Protein AF-0000000068862930 (afdb_homodimer)

Structure (mmCIF, N/CA/C/O backbone):
data_AF-0000000068862930-model_v1
#
loop_
_entity.id
_entity.type
_entity.pdbx_description
1 polymer 'catechol O-methyltransferase'
#
loop_
_atom_site.group_PDB
_atom_site.id
_atom_site.type_symbol
_atom_site.label_atom_id
_atom_site.label_alt_id
_atom_site.label_comp_id
_atom_site.label_asym_id
_atom_site.label_entity_id
_atom_site.label_seq_id
_atom_site.pdbx_PDB_ins_code
_atom_site.Cartn_x
_atom_site.Cartn_y
_atom_site.Cartn_z
_atom_site.occupancy
_atom_site.B_iso_or_equiv
_atom_site.auth_seq_id
_atom_site.auth_comp_id
_atom_site.auth_asym_id
_atom_site.auth_atom_id
_atom_site.pdbx_PDB_model_num
ATOM 1 N N . MET A 1 1 ? 4.777 -64.812 -15.602 1 21.22 1 MET A N 1
ATOM 2 C CA . MET A 1 1 ? 4.379 -65.5 -14.367 1 21.22 1 MET A CA 1
ATOM 3 C C . MET A 1 1 ? 5.328 -65.125 -13.227 1 21.22 1 MET A C 1
ATOM 5 O O . MET A 1 1 ? 6.16 -65.938 -12.828 1 21.22 1 MET A O 1
ATOM 9 N N . ILE A 1 2 ? 5.797 -63.812 -13.141 1 23.66 2 ILE A N 1
ATOM 10 C CA . ILE A 1 2 ? 7.023 -63.5 -12.422 1 23.66 2 ILE A CA 1
ATOM 11 C C . ILE A 1 2 ? 6.828 -63.75 -10.93 1 23.66 2 ILE A C 1
ATOM 13 O O . ILE A 1 2 ? 5.824 -63.312 -10.352 1 23.66 2 ILE A O 1
ATOM 17 N N . SER A 1 3 ? 7.555 -64.75 -10.312 1 20.5 3 SER A N 1
ATOM 18 C CA . SER A 1 3 ? 7.633 -65.438 -9.031 1 20.5 3 SER A CA 1
ATOM 19 C C . SER A 1 3 ? 7.961 -64.438 -7.902 1 20.5 3 SER A C 1
ATOM 21 O O . SER A 1 3 ? 8.938 -63.719 -7.977 1 20.5 3 SER A O 1
ATOM 23 N N . LEU A 1 4 ? 6.941 -63.969 -7.094 1 22.61 4 LEU A N 1
ATOM 24 C CA . LEU A 1 4 ? 6.672 -63.062 -5.98 1 22.61 4 LEU A CA 1
ATOM 25 C C . LEU A 1 4 ? 7.371 -63.531 -4.711 1 22.61 4 LEU A C 1
ATOM 27 O O . LEU A 1 4 ? 6.941 -64.5 -4.09 1 22.61 4 LEU A O 1
ATOM 31 N N . LYS A 1 5 ? 8.75 -63.594 -4.859 1 22.06 5 LYS A N 1
ATOM 32 C CA . LYS A 1 5 ? 9.375 -64.375 -3.789 1 22.06 5 LYS A CA 1
ATOM 33 C C . LYS A 1 5 ? 9.125 -63.719 -2.43 1 22.06 5 LYS A C 1
ATOM 35 O O . LYS A 1 5 ? 9.219 -62.5 -2.295 1 22.06 5 LYS A O 1
ATOM 40 N N . PRO A 1 6 ? 8.688 -64.375 -1.316 1 22.2 6 PRO A N 1
ATOM 41 C CA . PRO A 1 6 ? 8.062 -64.125 -0.015 1 22.2 6 PRO A CA 1
ATOM 42 C C . PRO A 1 6 ? 9.07 -63.656 1.038 1 22.2 6 PRO A C 1
ATOM 44 O O . PRO A 1 6 ? 10.023 -64.375 1.34 1 22.2 6 PRO A O 1
ATOM 47 N N . PHE A 1 7 ? 9.852 -62.562 0.782 1 21.3 7 PHE A N 1
ATOM 48 C CA . PHE A 1 7 ? 11.023 -62.406 1.635 1 21.3 7 PHE A CA 1
ATOM 49 C C . PHE A 1 7 ? 10.633 -62.438 3.107 1 21.3 7 PHE A C 1
ATOM 51 O O . PHE A 1 7 ? 9.594 -61.906 3.49 1 21.3 7 PHE A O 1
ATOM 58 N N . SER A 1 8 ? 11.32 -63.25 3.814 1 17.98 8 SER A N 1
ATOM 59 C CA . SER A 1 8 ? 11.32 -63.969 5.09 1 17.98 8 SER A CA 1
ATOM 60 C C . SER A 1 8 ? 11.328 -63 6.266 1 17.98 8 SER A C 1
ATOM 62 O O . SER A 1 8 ? 11.531 -61.781 6.082 1 17.98 8 SER A O 1
ATOM 64 N N . GLY A 1 9 ? 12.195 -63.188 7.32 1 18.06 9 GLY A N 1
ATOM 65 C CA . GLY A 1 9 ? 12.086 -63.625 8.703 1 18.06 9 GLY A CA 1
ATOM 66 C C . GLY A 1 9 ? 12.273 -62.5 9.703 1 18.06 9 GLY A C 1
ATOM 67 O O . GLY A 1 9 ? 12.094 -62.719 10.906 1 18.06 9 GLY A O 1
ATOM 68 N N . ALA A 1 10 ? 12.984 -61.344 9.336 1 19.94 10 ALA A N 1
ATOM 69 C CA . ALA A 1 10 ? 13.953 -61.031 10.383 1 19.94 10 ALA A CA 1
ATOM 70 C C . ALA A 1 10 ? 13.25 -60.688 11.688 1 19.94 10 ALA A C 1
ATOM 72 O O . ALA A 1 10 ? 12.102 -60.219 11.68 1 19.94 10 ALA A O 1
ATOM 73 N N . THR A 1 11 ? 14.023 -60.844 12.805 1 19.11 11 THR A N 1
ATOM 74 C CA . THR A 1 11 ? 14.047 -61.125 14.234 1 19.11 11 THR A CA 1
ATOM 75 C C . THR A 1 11 ? 13.602 -59.906 15.039 1 19.11 11 THR A C 1
ATOM 77 O O . THR A 1 11 ? 13.93 -58.781 14.688 1 19.11 11 THR A O 1
ATOM 80 N N . THR A 1 12 ? 12.648 -60.031 16 1 18.55 12 THR A N 1
ATOM 81 C CA . THR A 1 12 ? 11.711 -59.375 16.906 1 18.55 12 THR A CA 1
ATOM 82 C C . THR A 1 12 ? 12.445 -58.75 18.078 1 18.55 12 THR A C 1
ATOM 84 O O . THR A 1 12 ? 11.906 -58.656 19.188 1 18.55 12 THR A O 1
ATOM 87 N N . ARG A 1 13 ? 13.875 -58.438 17.922 1 18.95 13 ARG A N 1
ATOM 88 C CA . ARG A 1 13 ? 14.43 -58.281 19.266 1 18.95 13 ARG A CA 1
ATOM 89 C C . ARG A 1 13 ? 13.57 -57.312 20.094 1 18.95 13 ARG A C 1
ATOM 91 O O . ARG A 1 13 ? 13.188 -56.25 19.625 1 18.95 13 ARG A O 1
ATOM 98 N N . ALA A 1 14 ? 13.078 -57.75 21.281 1 18.83 14 ALA A N 1
ATOM 99 C CA . ALA A 1 14 ? 12.188 -57.438 22.391 1 18.83 14 ALA A CA 1
ATOM 100 C C . ALA A 1 14 ? 12.719 -56.25 23.203 1 18.83 14 ALA A C 1
ATOM 102 O O . ALA A 1 14 ? 13.711 -56.406 23.938 1 18.83 14 ALA A O 1
ATOM 103 N N . LEU A 1 15 ? 13.297 -55.219 22.562 1 19.7 15 LEU A N 1
ATOM 104 C CA . LEU A 1 15 ? 14.031 -54.344 23.469 1 19.7 15 LEU A CA 1
ATOM 105 C C . LEU A 1 15 ? 13.156 -53.938 24.641 1 19.7 15 LEU A C 1
ATOM 107 O O . LEU A 1 15 ? 11.969 -53.625 24.469 1 19.7 15 LEU A O 1
ATOM 111 N N . ARG A 1 16 ? 13.656 -54.219 25.891 1 19.61 16 ARG A N 1
ATOM 112 C CA . ARG A 1 16 ? 13.281 -54.156 27.297 1 19.61 16 ARG A CA 1
ATOM 113 C C . ARG A 1 16 ? 12.906 -52.75 27.703 1 19.61 16 ARG A C 1
ATOM 115 O O . ARG A 1 16 ? 13.508 -51.781 27.234 1 19.61 16 ARG A O 1
ATOM 122 N N . SER A 1 17 ? 11.664 -52.562 28.266 1 19.22 17 SER A N 1
ATOM 123 C CA . SER A 1 17 ? 10.75 -51.5 28.703 1 19.22 17 SER A CA 1
ATOM 124 C C . SER A 1 17 ? 11.344 -50.719 29.875 1 19.22 17 SER A C 1
ATOM 126 O O . SER A 1 17 ? 10.688 -49.844 30.422 1 19.22 17 SER A O 1
ATOM 128 N N . ARG A 1 18 ? 12.703 -50.5 29.922 1 20.33 18 ARG A N 1
ATOM 129 C CA . ARG A 1 18 ? 13.055 -50.031 31.266 1 20.33 18 ARG A CA 1
ATOM 130 C C . ARG A 1 18 ? 12.227 -48.812 31.672 1 20.33 18 ARG A C 1
ATOM 132 O O . ARG A 1 18 ? 12.031 -47.906 30.875 1 20.33 18 ARG A O 1
ATOM 139 N N . SER A 1 19 ? 11.367 -48.938 32.75 1 19.73 19 SER A N 1
ATOM 140 C CA . SER A 1 19 ? 10.336 -48.156 33.438 1 19.73 19 SER A CA 1
ATOM 141 C C . SER A 1 19 ? 10.922 -46.906 34.094 1 19.73 19 SER A C 1
ATOM 143 O O . SER A 1 19 ? 10.203 -46.188 34.781 1 19.73 19 SER A O 1
ATOM 145 N N . PHE A 1 20 ? 11.953 -46.281 33.531 1 20.84 20 PHE A N 1
ATOM 146 C CA . PHE A 1 20 ? 12.5 -45.312 34.5 1 20.84 20 PHE A CA 1
ATOM 147 C C . PHE A 1 20 ? 11.406 -44.375 35 1 20.84 20 PHE A C 1
ATOM 149 O O . PHE A 1 20 ? 10.539 -43.969 34.25 1 20.84 20 PHE A O 1
ATOM 156 N N . HIS A 1 21 ? 11.125 -44.438 36.312 1 21.12 21 HIS A N 1
ATOM 157 C CA . HIS A 1 21 ? 10.211 -43.781 37.25 1 21.12 21 HIS A CA 1
ATOM 158 C C . HIS A 1 21 ? 10.469 -42.281 37.312 1 21.12 21 HIS A C 1
ATOM 160 O O . HIS A 1 21 ? 11.172 -41.812 38.219 1 21.12 21 HIS A O 1
ATOM 166 N N . ALA A 1 22 ? 10.773 -41.656 36.281 1 20.23 22 ALA A N 1
ATOM 167 C CA . ALA A 1 22 ? 11.18 -40.281 36.5 1 20.23 22 ALA A CA 1
ATOM 168 C C . ALA A 1 22 ? 10.133 -39.5 37.281 1 20.23 22 ALA A C 1
ATOM 170 O O . ALA A 1 22 ? 8.93 -39.688 37.062 1 20.23 22 ALA A O 1
ATOM 171 N N . GLY A 1 23 ? 10.477 -39.219 38.562 1 20.36 23 GLY A N 1
ATOM 172 C CA . GLY A 1 23 ? 9.781 -38.469 39.562 1 20.36 23 GLY A CA 1
ATOM 173 C C . GLY A 1 23 ? 9.273 -37.125 39.062 1 20.36 23 GLY A C 1
ATOM 174 O O . GLY A 1 23 ? 10.031 -36.344 38.438 1 20.36 23 GLY A O 1
ATOM 175 N N . ALA A 1 24 ? 8.008 -37.031 38.625 1 21.22 24 ALA A N 1
ATOM 176 C CA . ALA A 1 24 ? 7.254 -35.906 38.094 1 21.22 24 ALA A CA 1
ATOM 177 C C . ALA A 1 24 ? 7.238 -34.719 39.062 1 21.22 24 ALA A C 1
ATOM 179 O O . ALA A 1 24 ? 6.598 -34.781 40.094 1 21.22 24 ALA A O 1
ATOM 180 N N . GLY A 1 25 ? 8.477 -34.312 39.469 1 20.23 25 GLY A N 1
ATOM 181 C CA . GLY A 1 25 ? 8.188 -33.25 40.375 1 20.23 25 GLY A CA 1
ATOM 182 C C . GLY A 1 25 ? 7.18 -32.25 39.844 1 20.23 25 GLY A C 1
ATOM 183 O O . GLY A 1 25 ? 7.105 -32.031 38.625 1 20.23 25 GLY A O 1
ATOM 184 N N . ALA A 1 26 ? 6.09 -32.062 40.594 1 21.03 26 ALA A N 1
ATOM 185 C CA . ALA A 1 26 ? 4.883 -31.266 40.406 1 21.03 26 ALA A CA 1
ATOM 186 C C . ALA A 1 26 ? 5.23 -29.797 40.188 1 21.03 26 ALA A C 1
ATOM 188 O O . ALA A 1 26 ? 5.703 -29.125 41.125 1 21.03 26 ALA A O 1
ATOM 189 N N . PHE A 1 27 ? 6.086 -29.484 39.125 1 21.31 27 PHE A N 1
ATOM 190 C CA . PHE A 1 27 ? 6.277 -28.031 39.062 1 21.31 27 PHE A CA 1
ATOM 191 C C . PHE A 1 27 ? 4.938 -27.312 39.062 1 21.31 27 PHE A C 1
ATOM 193 O O . PHE A 1 27 ? 3.961 -27.797 38.469 1 21.31 27 PHE A O 1
ATOM 200 N N . SER A 1 28 ? 4.703 -26.594 40.156 1 22.05 28 SER A N 1
ATOM 201 C CA . SER A 1 28 ? 3.543 -25.75 40.438 1 22.05 28 SER A CA 1
ATOM 202 C C . SER A 1 28 ? 3.229 -24.859 39.219 1 22.05 28 SER A C 1
ATOM 204 O O . SER A 1 28 ? 4.133 -24.266 38.625 1 22.05 28 SER A O 1
ATOM 206 N N . PRO A 1 29 ? 2.102 -25.172 38.469 1 21.48 29 PRO A N 1
ATOM 207 C CA . PRO A 1 29 ? 1.674 -24.391 37.312 1 21.48 29 PRO A CA 1
ATOM 208 C C . PRO A 1 29 ? 1.628 -22.891 37.594 1 21.48 29 PRO A C 1
ATOM 210 O O . PRO A 1 29 ? 1.058 -22.453 38.594 1 21.48 29 PRO A O 1
ATOM 213 N N . LEU A 1 30 ? 2.824 -22.219 37.625 1 21.84 30 LEU A N 1
ATOM 214 C CA . LEU A 1 30 ? 2.656 -20.781 37.656 1 21.84 30 LEU A CA 1
ATOM 215 C C . LEU A 1 30 ? 1.491 -20.344 36.75 1 21.84 30 LEU A C 1
ATOM 217 O O . LEU A 1 30 ? 1.263 -20.922 35.688 1 21.84 30 LEU A O 1
ATOM 221 N N . SER A 1 31 ? 0.583 -19.484 37.344 1 20.28 31 SER A N 1
ATOM 222 C CA . SER A 1 31 ? -0.708 -18.938 36.938 1 20.28 31 SER A CA 1
ATOM 223 C C . SER A 1 31 ? -0.632 -18.297 35.562 1 20.28 31 SER A C 1
ATOM 225 O O . SER A 1 31 ? 0.301 -17.547 35.25 1 20.28 31 SER A O 1
ATOM 227 N N . ALA A 1 32 ? -1.143 -18.969 34.5 1 22.92 32 ALA A N 1
ATOM 228 C CA . ALA A 1 32 ? -1.406 -18.609 33.094 1 22.92 32 ALA A CA 1
ATOM 229 C C . ALA A 1 32 ? -2.111 -17.266 33 1 22.92 32 ALA A C 1
ATOM 231 O O . ALA A 1 32 ? -2.672 -16.922 31.969 1 22.92 32 ALA A O 1
ATOM 232 N N . ALA A 1 33 ? -2.264 -16.516 34.094 1 22.11 33 ALA A N 1
ATOM 233 C CA . ALA A 1 33 ? -3.361 -15.562 33.938 1 22.11 33 ALA A CA 1
ATOM 234 C C . ALA A 1 33 ? -3.111 -14.625 32.75 1 22.11 33 ALA A C 1
ATOM 236 O O . ALA A 1 33 ? -4.043 -14.266 32.031 1 22.11 33 ALA A O 1
ATOM 237 N N . ARG A 1 34 ? -1.91 -13.969 32.719 1 22.11 34 ARG A N 1
ATOM 238 C CA . ARG A 1 34 ? -2.217 -12.664 32.156 1 22.11 34 ARG A CA 1
ATOM 239 C C . ARG A 1 34 ? -2.482 -12.781 30.656 1 22.11 34 ARG A C 1
ATOM 241 O O . ARG A 1 34 ? -1.561 -13.016 29.875 1 22.11 34 ARG A O 1
ATOM 248 N N . ALA A 1 35 ? -3.543 -13.484 30.281 1 25.22 35 ALA A N 1
ATOM 249 C CA . ALA A 1 35 ? -4.047 -13.461 28.906 1 25.22 35 ALA A CA 1
ATOM 250 C C . ALA A 1 35 ? -3.922 -12.062 28.297 1 25.22 35 ALA A C 1
ATOM 252 O O . ALA A 1 35 ? -4.363 -11.078 28.906 1 25.22 35 ALA A O 1
ATOM 253 N N . SER A 1 36 ? -2.889 -11.859 27.516 1 24.98 36 SER A N 1
ATOM 254 C CA . SER A 1 36 ? -2.639 -10.656 26.734 1 24.98 36 SER A CA 1
ATOM 255 C C . SER A 1 36 ? -3.928 -10.109 26.125 1 24.98 36 SER A C 1
ATOM 257 O O . SER A 1 36 ? -4.703 -10.859 25.531 1 24.98 36 SER A O 1
ATOM 259 N N . ALA A 1 37 ? -4.551 -9.109 26.766 1 27.78 37 ALA A N 1
ATOM 260 C CA . ALA A 1 37 ? -5.664 -8.328 26.234 1 27.78 37 ALA A CA 1
ATOM 261 C C . ALA A 1 37 ? -5.535 -8.148 24.719 1 27.78 37 ALA A C 1
ATOM 263 O O . ALA A 1 37 ? -4.629 -7.461 24.25 1 27.78 37 ALA A O 1
ATOM 264 N N . ILE A 1 38 ? -5.848 -9.211 23.922 1 27.34 38 ILE A N 1
ATOM 265 C CA . ILE A 1 38 ? -6.059 -9.102 22.484 1 27.34 38 ILE A CA 1
ATOM 266 C C . ILE A 1 38 ? -6.855 -7.836 22.172 1 27.34 38 ILE A C 1
ATOM 268 O O . ILE A 1 38 ? -8 -7.691 22.609 1 27.34 38 ILE A O 1
ATOM 272 N N . SER A 1 39 ? -6.227 -6.695 22.094 1 27.86 39 SER A N 1
ATOM 273 C CA . SER A 1 39 ? -6.914 -5.477 21.672 1 27.86 39 SER A CA 1
ATOM 274 C C . SER A 1 39 ? -7.961 -5.762 20.609 1 27.86 39 SER A C 1
ATOM 276 O O . SER A 1 39 ? -7.719 -6.555 19.688 1 27.86 39 SER A O 1
ATOM 278 N N . ARG A 1 40 ? -9.234 -5.711 20.859 1 31.58 40 ARG A N 1
ATOM 279 C CA . ARG A 1 40 ? -10.383 -5.809 19.953 1 31.58 40 ARG A CA 1
ATOM 280 C C . ARG A 1 40 ? -10.086 -5.125 18.625 1 31.58 40 ARG A C 1
ATOM 282 O O . ARG A 1 40 ? -9.57 -4.008 18.594 1 31.58 40 ARG A O 1
ATOM 289 N N . PRO A 1 41 ? -10.219 -5.848 17.531 1 32.06 41 PRO A N 1
ATOM 290 C CA . PRO A 1 41 ? -10.023 -5.223 16.219 1 32.06 41 PRO A CA 1
ATOM 291 C C . PRO A 1 41 ? -10.828 -3.934 16.047 1 32.06 41 PRO A C 1
ATOM 293 O O . PRO A 1 41 ? -11.898 -3.791 16.641 1 32.06 41 PRO A O 1
ATOM 296 N N . ALA A 1 42 ? -10.281 -2.84 15.75 1 36.97 42 ALA A N 1
ATOM 297 C CA . ALA A 1 42 ? -11 -1.6 15.469 1 36.97 42 ALA A CA 1
ATOM 298 C C . ALA A 1 42 ? -12.203 -1.855 14.562 1 36.97 42 ALA A C 1
ATOM 300 O O . ALA A 1 42 ? -12.148 -2.705 13.672 1 36.97 42 ALA A O 1
ATOM 301 N N . PRO A 1 43 ? -13.383 -1.439 14.984 1 35.06 43 PRO A N 1
ATOM 302 C CA . PRO A 1 43 ? -14.547 -1.623 14.117 1 35.06 43 PRO A CA 1
ATOM 303 C C . PRO A 1 43 ? -14.312 -1.124 12.695 1 35.06 43 PRO A C 1
ATOM 305 O O . PRO A 1 43 ? -13.422 -0.301 12.461 1 35.06 43 PRO A O 1
ATOM 308 N N . PRO A 1 44 ? -14.953 -1.727 11.742 1 32.81 44 PRO A N 1
ATOM 309 C CA . PRO A 1 44 ? -14.82 -1.31 10.344 1 32.81 44 PRO A CA 1
ATOM 310 C C . PRO A 1 44 ? -15.109 0.176 10.141 1 32.81 44 PRO A C 1
ATOM 312 O O . PRO A 1 44 ? -15.898 0.762 10.883 1 32.81 44 PRO A O 1
ATOM 315 N N . VAL A 1 45 ? -14.359 0.902 9.641 1 32.12 45 VAL A N 1
ATOM 316 C CA . VAL A 1 45 ? -14.547 2.301 9.273 1 32.12 45 VAL A CA 1
ATOM 317 C C . VAL A 1 45 ? -15.906 2.475 8.602 1 32.12 45 VAL A C 1
ATOM 319 O O . VAL A 1 45 ? -16.234 1.771 7.641 1 32.12 45 VAL A O 1
ATOM 322 N N . ARG A 1 46 ? -16.938 2.992 9.336 1 30.56 46 ARG A N 1
ATOM 323 C CA . ARG A 1 46 ? -18.266 3.24 8.766 1 30.56 46 ARG A CA 1
ATOM 324 C C . ARG A 1 46 ? -18.219 4.406 7.781 1 30.56 46 ARG A C 1
ATOM 326 O O . ARG A 1 46 ? -17.906 5.535 8.156 1 30.56 46 ARG A O 1
ATOM 333 N N . TRP A 1 47 ? -18.078 4.164 6.562 1 29.09 47 TRP A N 1
ATOM 334 C CA . TRP A 1 47 ? -18.328 5.215 5.582 1 29.09 47 TRP A CA 1
ATOM 335 C C . TRP A 1 47 ? -19.797 5.621 5.59 1 29.09 47 TRP A C 1
ATOM 337 O O . TRP A 1 47 ? -20.688 4.797 5.855 1 29.09 47 TRP A O 1
ATOM 347 N N . ASP A 1 48 ? -20.266 6.762 6.027 1 28.16 48 ASP A N 1
ATOM 348 C CA . ASP A 1 48 ? -21.672 7.133 5.828 1 28.16 48 ASP A CA 1
ATOM 349 C C . ASP A 1 48 ? -22.281 6.359 4.664 1 28.16 48 ASP A C 1
ATOM 351 O O . ASP A 1 48 ? -21.75 6.391 3.547 1 28.16 48 ASP A O 1
ATOM 355 N N . SER A 1 49 ? -23.172 5.434 4.973 1 30.23 49 SER A N 1
ATOM 356 C CA . SER A 1 49 ? -23.984 4.473 4.238 1 30.23 49 SER A CA 1
ATOM 357 C C . SER A 1 49 ? -24.828 5.16 3.168 1 30.23 49 SER A C 1
ATOM 359 O O . SER A 1 49 ? -25.547 4.5 2.418 1 30.23 49 SER A O 1
ATOM 361 N N . ASN A 1 50 ? -25.281 6.414 3.344 1 28.73 50 ASN A N 1
ATOM 362 C CA . ASN A 1 50 ? -26.234 6.801 2.305 1 28.73 50 ASN A CA 1
ATOM 363 C C . ASN A 1 50 ? -25.656 6.559 0.909 1 28.73 50 ASN A C 1
ATOM 365 O O . ASN A 1 50 ? -26.406 6.477 -0.065 1 28.73 50 ASN A O 1
ATOM 369 N N . ASP A 1 51 ? -24.547 7.094 0.554 1 26.89 51 ASP A N 1
ATOM 370 C CA . ASP A 1 51 ? -24.125 6.617 -0.761 1 26.89 51 ASP A CA 1
ATOM 371 C C . ASP A 1 51 ? -23.562 5.199 -0.68 1 26.89 51 ASP A C 1
ATOM 373 O O . ASP A 1 51 ? -22.359 4.996 -0.731 1 26.89 51 ASP A O 1
ATOM 377 N N . ALA A 1 52 ? -23.906 4.383 0.238 1 28.52 52 ALA A N 1
ATOM 378 C CA . ALA A 1 52 ? -23.688 2.945 0.13 1 28.52 52 ALA A CA 1
ATOM 379 C C . ALA A 1 52 ? -23.781 2.48 -1.32 1 28.52 52 ALA A C 1
ATOM 381 O O . ALA A 1 52 ? -24.719 2.852 -2.033 1 28.52 52 ALA A O 1
ATOM 382 N N . ALA A 1 53 ? -22.75 1.601 -1.585 1 30.39 53 ALA A N 1
ATOM 383 C CA . ALA A 1 53 ? -22.391 1.072 -2.896 1 30.39 53 ALA A CA 1
ATOM 384 C C . ALA A 1 53 ? -23.578 0.347 -3.541 1 30.39 53 ALA A C 1
ATOM 386 O O . ALA A 1 53 ? -23.938 -0.753 -3.121 1 30.39 53 ALA A O 1
ATOM 387 N N . ARG A 1 54 ? -24.688 0.971 -3.77 1 30.17 54 ARG A N 1
ATOM 388 C CA . ARG A 1 54 ? -25.312 0.215 -4.848 1 30.17 54 ARG A CA 1
ATOM 389 C C . ARG A 1 54 ? -24.266 -0.419 -5.754 1 30.17 54 ARG A C 1
ATOM 391 O O . ARG A 1 54 ? -23.281 0.23 -6.129 1 30.17 54 ARG A O 1
ATOM 398 N N . PRO A 1 55 ? -24.078 -1.716 -5.734 1 30.66 55 PRO A N 1
ATOM 399 C CA . PRO A 1 55 ? -23.203 -2.146 -6.824 1 30.66 55 PRO A CA 1
ATOM 400 C C . PRO A 1 55 ? -23.281 -1.224 -8.039 1 30.66 55 PRO A C 1
ATOM 402 O O . PRO A 1 55 ? -24.344 -0.667 -8.336 1 30.66 55 PRO A O 1
ATOM 405 N N . PRO A 1 56 ? -22.25 -0.406 -8.258 1 30.8 56 PRO A N 1
ATOM 406 C CA . PRO A 1 56 ? -22.484 0.465 -9.414 1 30.8 56 PRO A CA 1
ATOM 407 C C . PRO A 1 56 ? -23.344 -0.189 -10.492 1 30.8 56 PRO A C 1
ATOM 409 O O . PRO A 1 56 ? -23.312 -1.412 -10.648 1 30.8 56 PRO A O 1
ATOM 412 N N . SER A 1 57 ? -24.562 0.248 -10.594 1 30.17 57 SER A N 1
ATOM 413 C CA . SER A 1 57 ? -25.172 -0.088 -11.875 1 30.17 57 SER A CA 1
ATOM 414 C C . SER A 1 57 ? -24.172 0.019 -13.016 1 30.17 57 SER A C 1
ATOM 416 O O . SER A 1 57 ? -23.172 0.74 -12.914 1 30.17 57 SER A O 1
ATOM 418 N N . ALA A 1 58 ? -24.281 -0.772 -14.109 1 31.45 58 ALA A N 1
ATOM 419 C CA . ALA A 1 58 ? -23.5 -0.738 -15.344 1 31.45 58 ALA A CA 1
ATOM 420 C C . ALA A 1 58 ? -23.141 0.695 -15.727 1 31.45 58 ALA A C 1
ATOM 422 O O . ALA A 1 58 ? -22.141 0.929 -16.406 1 31.45 58 ALA A O 1
ATOM 423 N N . THR A 1 59 ? -24.016 1.618 -15.68 1 31.59 59 THR A N 1
ATOM 424 C CA . THR A 1 59 ? -23.859 2.941 -16.281 1 31.59 59 THR A CA 1
ATOM 425 C C . THR A 1 59 ? -23.125 3.877 -15.32 1 31.59 59 THR A C 1
ATOM 427 O O . THR A 1 59 ? -23.125 5.094 -15.516 1 31.59 59 THR A O 1
ATOM 430 N N . SER A 1 60 ? -23.219 3.672 -14.109 1 33.59 60 SER A N 1
ATOM 431 C CA . SER A 1 60 ? -22.641 4.699 -13.25 1 33.59 60 SER A CA 1
ATOM 432 C C . SER A 1 60 ? -21.234 5.082 -13.719 1 33.59 60 SER A C 1
ATOM 434 O O . SER A 1 60 ? -20.547 4.281 -14.359 1 33.59 60 SER A O 1
ATOM 436 N N . ASP A 1 61 ? -20.672 6.324 -13.5 1 35.75 61 ASP A N 1
ATOM 437 C CA . ASP A 1 61 ? -19.453 6.902 -14.078 1 35.75 61 ASP A CA 1
ATOM 438 C C . ASP A 1 61 ? -18.328 5.883 -14.125 1 35.75 61 ASP A C 1
ATOM 440 O O . ASP A 1 61 ? -17.844 5.445 -13.078 1 35.75 61 ASP A O 1
ATOM 444 N N . PHE A 1 62 ? -18.266 4.855 -15 1 37.72 62 PHE A N 1
ATOM 445 C CA . PHE A 1 62 ? -17.391 3.885 -15.648 1 37.72 62 PHE A CA 1
ATOM 446 C C . PHE A 1 62 ? -15.93 4.141 -15.289 1 37.72 62 PHE A C 1
ATOM 448 O O . PHE A 1 62 ? -15.086 3.252 -15.43 1 37.72 62 PHE A O 1
ATOM 455 N N . ASN A 1 63 ? -15.484 5.512 -15.102 1 46.84 63 ASN A N 1
ATOM 456 C CA . ASN A 1 63 ? -14.055 5.793 -15.117 1 46.84 63 ASN A CA 1
ATOM 457 C C . ASN A 1 63 ? -13.383 5.363 -13.812 1 46.84 63 ASN A C 1
ATOM 459 O O . ASN A 1 63 ? -12.234 5.727 -13.555 1 46.84 63 ASN A O 1
ATOM 463 N N . GLU A 1 64 ? -14.203 4.754 -12.852 1 62.62 64 GLU A N 1
ATOM 464 C CA . GLU A 1 64 ? -13.508 4.363 -11.625 1 62.62 64 GLU A CA 1
ATOM 465 C C . GLU A 1 64 ? -12.758 3.047 -11.82 1 62.62 64 GLU A C 1
ATOM 467 O O . GLU A 1 64 ? -13.297 2.09 -12.367 1 62.62 64 GLU A O 1
ATOM 472 N N . LEU A 1 65 ? -11.539 3.049 -11.57 1 82 65 LEU A N 1
ATOM 473 C CA . LEU A 1 65 ? -10.688 1.867 -11.602 1 82 65 LEU A CA 1
ATOM 474 C C . LEU A 1 65 ? -11.281 0.743 -10.758 1 82 65 LEU A C 1
ATOM 476 O O . LEU A 1 65 ? -11.625 0.95 -9.594 1 82 65 LEU A O 1
ATOM 480 N N . ARG A 1 66 ? -11.867 -0.335 -11.336 1 88.75 66 ARG A N 1
ATOM 481 C CA . ARG A 1 66 ? -12.461 -1.47 -10.641 1 88.75 66 ARG A CA 1
ATOM 482 C C . ARG A 1 66 ? -11.633 -1.868 -9.422 1 88.75 66 ARG A C 1
ATOM 484 O O . ARG A 1 66 ? -12.172 -2.271 -8.398 1 88.75 66 ARG A O 1
ATOM 491 N N . GLU A 1 67 ? -10.344 -1.789 -9.5 1 92.75 67 GLU A N 1
ATOM 492 C CA . GLU A 1 67 ? -9.453 -2.15 -8.398 1 92.75 67 GLU A CA 1
ATOM 493 C C . GLU A 1 67 ? -9.617 -1.195 -7.219 1 92.75 67 GLU A C 1
ATOM 495 O O . GLU A 1 67 ? -9.484 -1.6 -6.062 1 92.75 67 GLU A O 1
ATOM 500 N N . ARG A 1 68 ? -9.883 0.101 -7.535 1 93.88 68 ARG A N 1
ATOM 501 C CA . ARG A 1 68 ? -10.195 1.049 -6.473 1 93.88 68 ARG A CA 1
ATOM 502 C C . ARG A 1 68 ? -11.453 0.627 -5.719 1 93.88 68 ARG A C 1
ATOM 504 O O . ARG A 1 68 ? -11.477 0.625 -4.488 1 93.88 68 ARG A O 1
ATOM 511 N N . SER A 1 69 ? -12.523 0.262 -6.477 1 93.81 69 SER A N 1
ATOM 512 C CA . SER A 1 69 ? -13.773 -0.195 -5.883 1 93.81 69 SER A CA 1
ATOM 513 C C . SER A 1 69 ? -13.57 -1.46 -5.059 1 93.81 69 SER A C 1
ATOM 515 O O . SER A 1 69 ? -14.172 -1.62 -3.996 1 93.81 69 SER A O 1
ATOM 517 N N . LEU A 1 70 ? -12.719 -2.318 -5.562 1 95.5 70 LEU A N 1
ATOM 518 C CA . LEU A 1 70 ? -12.398 -3.533 -4.824 1 95.5 70 LEU A CA 1
ATOM 519 C C . LEU A 1 70 ? -11.789 -3.197 -3.465 1 95.5 70 LEU A C 1
ATOM 521 O O . LEU A 1 70 ? -12.227 -3.729 -2.439 1 95.5 70 LEU A O 1
ATOM 525 N N . LEU A 1 71 ? -10.773 -2.363 -3.48 1 97.75 71 LEU A N 1
ATOM 526 C CA . LEU A 1 71 ? -10.07 -2.053 -2.238 1 97.75 71 LEU A CA 1
ATOM 527 C C . LEU A 1 71 ? -11.008 -1.385 -1.238 1 97.75 71 LEU A C 1
ATOM 529 O O . LEU A 1 71 ? -11 -1.722 -0.052 1 97.75 71 LEU A O 1
ATOM 533 N N . ARG A 1 72 ? -11.867 -0.474 -1.725 1 96.25 72 ARG A N 1
ATOM 534 C CA . ARG A 1 72 ? -12.867 0.142 -0.858 1 96.25 72 ARG A CA 1
ATOM 535 C C . ARG A 1 72 ? -13.766 -0.914 -0.222 1 96.25 72 ARG A C 1
ATOM 537 O O . ARG A 1 72 ? -14.023 -0.874 0.983 1 96.25 72 ARG A O 1
ATOM 544 N N . HIS A 1 73 ? -14.219 -1.815 -1.029 1 97.12 73 HIS A N 1
ATOM 545 C CA . HIS A 1 73 ? -15.109 -2.873 -0.563 1 97.12 73 HIS A CA 1
ATOM 546 C C . HIS A 1 73 ? -14.43 -3.742 0.489 1 97.12 73 HIS A C 1
ATOM 548 O O . HIS A 1 73 ? -15.016 -4.039 1.531 1 97.12 73 HIS A O 1
ATOM 554 N N . VAL A 1 74 ? -13.18 -4.125 0.224 1 98.38 74 VAL A N 1
ATOM 555 C CA . VAL A 1 74 ? -12.438 -4.992 1.135 1 98.38 74 VAL A CA 1
ATOM 556 C C . VAL A 1 74 ? -12.273 -4.301 2.486 1 98.38 74 VAL A C 1
ATOM 558 O O . VAL A 1 74 ? -12.562 -4.887 3.531 1 98.38 74 VAL A O 1
ATOM 561 N N . ILE A 1 75 ? -11.867 -3.074 2.461 1 97.75 75 ILE A N 1
ATOM 562 C CA . ILE A 1 75 ? -11.578 -2.338 3.689 1 97.75 75 ILE A CA 1
ATOM 563 C C . ILE A 1 75 ? -12.875 -2.121 4.473 1 97.75 75 ILE A C 1
ATOM 565 O O . ILE A 1 75 ? -12.883 -2.215 5.703 1 97.75 75 ILE A O 1
ATOM 569 N N . SER A 1 76 ? -13.961 -1.895 3.807 1 96.5 76 SER A N 1
ATOM 570 C CA . SER A 1 76 ? -15.203 -1.524 4.48 1 96.5 76 SER A CA 1
ATOM 571 C C . SER A 1 76 ? -15.992 -2.758 4.902 1 96.5 76 SER A C 1
ATOM 573 O O . SER A 1 76 ? -16.812 -2.691 5.812 1 96.5 76 SER A O 1
ATOM 575 N N . SER A 1 77 ? -15.727 -3.941 4.25 1 97.62 77 SER A N 1
ATOM 576 C CA . SER A 1 77 ? -16.656 -5.051 4.441 1 97.62 77 SER A CA 1
ATOM 577 C C . SER A 1 77 ? -15.961 -6.246 5.082 1 97.62 77 SER A C 1
ATOM 579 O O . SER A 1 77 ? -16.578 -7.301 5.266 1 97.62 77 SER A O 1
ATOM 581 N N . SER A 1 78 ? -14.703 -6.113 5.402 1 98.12 78 SER A N 1
ATOM 582 C CA . SER A 1 78 ? -14 -7.23 6.031 1 98.12 78 SER A CA 1
ATOM 583 C C . SER A 1 78 ? -13.391 -6.82 7.367 1 98.12 78 SER A C 1
ATOM 585 O O . SER A 1 78 ? -13.336 -5.633 7.691 1 98.12 78 SER A O 1
ATOM 587 N N . THR A 1 79 ? -13.008 -7.84 8.117 1 97.44 79 THR A N 1
ATOM 588 C CA . THR A 1 79 ? -12.43 -7.629 9.445 1 97.44 79 THR A CA 1
ATOM 589 C C . THR A 1 79 ? -10.906 -7.57 9.367 1 97.44 79 THR A C 1
ATOM 591 O O . THR A 1 79 ? -10.266 -8.492 8.859 1 97.44 79 THR A O 1
ATOM 594 N N . GLU A 1 80 ? -10.359 -6.469 9.836 1 96.25 80 GLU A N 1
ATOM 595 C CA . GLU A 1 80 ? -8.906 -6.324 9.883 1 96.25 80 GLU A CA 1
ATOM 596 C C . GLU A 1 80 ? -8.258 -7.465 10.656 1 96.25 80 GLU A C 1
ATOM 598 O O . GLU A 1 80 ? -8.742 -7.852 11.727 1 96.25 80 GLU A O 1
ATOM 603 N N . GLY A 1 81 ? -7.191 -8.062 10.125 1 97.31 81 GLY A N 1
ATOM 604 C CA . GLY A 1 81 ? -6.453 -9.125 10.781 1 97.31 81 GLY A CA 1
ATOM 605 C C . GLY A 1 81 ? -7.035 -10.5 10.531 1 97.31 81 GLY A C 1
ATOM 606 O O . GLY A 1 81 ? -6.531 -11.5 11.039 1 97.31 81 GLY A O 1
ATOM 607 N N . ASP A 1 82 ? -8.109 -10.594 9.703 1 98.44 82 ASP A N 1
ATOM 608 C CA . ASP A 1 82 ? -8.781 -11.859 9.43 1 98.44 82 ASP A CA 1
ATOM 609 C C . ASP A 1 82 ? -8.711 -12.211 7.949 1 98.44 82 ASP A C 1
ATOM 611 O O . ASP A 1 82 ? -9.57 -11.805 7.168 1 98.44 82 ASP A O 1
ATOM 615 N N . PRO A 1 83 ? -7.758 -13.008 7.594 1 98.62 83 PRO A N 1
ATOM 616 C CA . PRO A 1 83 ? -7.582 -13.312 6.168 1 98.62 83 PRO A CA 1
ATOM 617 C C . PRO A 1 83 ? -8.812 -13.977 5.551 1 98.62 83 PRO A C 1
ATOM 619 O O . PRO A 1 83 ? -9.117 -13.75 4.379 1 98.62 83 PRO A O 1
ATOM 622 N N . ALA A 1 84 ? -9.508 -14.805 6.289 1 98.25 84 ALA A N 1
ATOM 623 C CA . ALA A 1 84 ? -10.695 -15.453 5.75 1 98.25 84 ALA A CA 1
ATOM 624 C C . ALA A 1 84 ? -11.773 -14.422 5.414 1 98.25 84 ALA A C 1
ATOM 626 O O . ALA A 1 84 ? -12.422 -14.508 4.367 1 98.25 84 ALA A O 1
ATOM 627 N N . SER A 1 85 ? -11.945 -13.492 6.305 1 98.75 85 SER A N 1
ATOM 628 C CA . SER A 1 85 ? -12.906 -12.422 6.07 1 98.75 85 SER A CA 1
ATOM 629 C C . SER A 1 85 ? -12.523 -11.578 4.859 1 98.75 85 SER A C 1
ATOM 631 O O . SER A 1 85 ? -13.391 -11.148 4.094 1 98.75 85 SER A O 1
ATOM 633 N N . VAL A 1 86 ? -11.25 -11.297 4.66 1 98.75 86 VAL A N 1
ATOM 634 C CA . VAL A 1 86 ? -10.742 -10.539 3.525 1 98.75 86 VAL A CA 1
ATOM 635 C C . VAL A 1 86 ? -11.016 -11.297 2.229 1 98.75 86 VAL A C 1
ATOM 637 O O . VAL A 1 86 ? -11.516 -10.719 1.259 1 98.75 86 VAL A O 1
ATOM 640 N N . LEU A 1 87 ? -10.766 -12.609 2.197 1 98 87 LEU A N 1
ATOM 641 C CA . LEU A 1 87 ? -11.016 -13.43 1.019 1 98 87 LEU A CA 1
ATOM 642 C C . LEU A 1 87 ? -12.508 -13.461 0.689 1 98 87 LEU A C 1
ATOM 644 O O . LEU A 1 87 ? -12.891 -13.375 -0.479 1 98 87 LEU A O 1
ATOM 648 N N . ASP A 1 88 ? -13.336 -13.602 1.711 1 97.5 88 ASP A N 1
ATOM 649 C CA . ASP A 1 88 ? -14.781 -13.602 1.496 1 97.5 88 ASP A CA 1
ATOM 650 C C . ASP A 1 88 ? -15.234 -12.297 0.848 1 97.5 88 ASP A C 1
ATOM 652 O O . ASP A 1 88 ? -16.047 -12.305 -0.082 1 97.5 88 ASP A O 1
ATOM 656 N N . ALA A 1 89 ? -14.727 -11.188 1.359 1 98.19 89 ALA A N 1
ATOM 657 C CA . ALA A 1 89 ? -15.078 -9.891 0.792 1 98.19 89 ALA A CA 1
ATOM 658 C C . ALA A 1 89 ? -14.656 -9.797 -0.672 1 98.19 89 ALA A C 1
ATOM 660 O O . ALA A 1 89 ? -15.406 -9.289 -1.508 1 98.19 89 ALA A O 1
ATOM 661 N N . MET A 1 90 ? -13.477 -10.273 -1.028 1 97.19 90 MET A N 1
ATOM 662 C CA . MET A 1 90 ? -13.008 -10.234 -2.408 1 97.19 90 MET A CA 1
ATOM 663 C C . MET A 1 90 ? -13.836 -11.148 -3.301 1 97.19 90 MET A C 1
ATOM 665 O O . MET A 1 90 ? -14.148 -10.797 -4.438 1 97.19 90 MET A O 1
ATOM 669 N N . ASP A 1 91 ? -14.195 -12.297 -2.789 1 94.19 91 ASP A N 1
ATOM 670 C CA . ASP A 1 91 ? -15.047 -13.211 -3.543 1 94.19 91 ASP A CA 1
ATOM 671 C C . ASP A 1 91 ? -16.391 -12.578 -3.871 1 94.19 91 ASP A C 1
ATOM 673 O O . ASP A 1 91 ? -16.859 -12.664 -5.008 1 94.19 91 ASP A O 1
ATOM 677 N N . VAL A 1 92 ? -16.969 -11.977 -2.881 1 95 92 VAL A N 1
ATOM 678 C CA . VAL A 1 92 ? -18.266 -11.32 -3.082 1 95 92 VAL A CA 1
ATOM 679 C C . VAL A 1 92 ? -18.125 -10.242 -4.152 1 95 92 VAL A C 1
ATOM 681 O O . VAL A 1 92 ? -18.969 -10.141 -5.047 1 95 92 VAL A O 1
ATOM 684 N N . PHE A 1 93 ? -17.141 -9.445 -4.094 1 94.69 93 PHE A N 1
ATOM 685 C CA . PHE A 1 93 ? -16.938 -8.375 -5.059 1 94.69 93 PHE A CA 1
ATOM 686 C C . PHE A 1 93 ? -16.812 -8.938 -6.473 1 94.69 93 PHE A C 1
ATOM 688 O O . PHE A 1 93 ? -17.531 -8.508 -7.375 1 94.69 93 PHE A O 1
ATOM 695 N N . TRP A 1 94 ? -15.914 -9.906 -6.645 1 89.25 94 TRP A N 1
ATOM 696 C CA . TRP A 1 94 ? -15.641 -10.422 -7.98 1 89.25 94 TRP A CA 1
ATOM 697 C C . TRP A 1 94 ? -16.828 -11.203 -8.523 1 89.25 94 TRP A C 1
ATOM 699 O O . TRP A 1 94 ? -17.109 -11.164 -9.727 1 89.25 94 TRP A O 1
ATOM 709 N N . ASP A 1 95 ? -17.5 -11.961 -7.676 1 87.5 95 ASP A N 1
ATOM 710 C CA . ASP A 1 95 ? -18.703 -12.656 -8.102 1 87.5 95 ASP A CA 1
ATOM 711 C C . ASP A 1 95 ? -19.75 -11.68 -8.617 1 87.5 95 ASP A C 1
ATOM 713 O O . ASP A 1 95 ? -20.406 -11.93 -9.633 1 87.5 95 ASP A O 1
ATOM 717 N N . THR A 1 96 ? -19.906 -10.609 -7.883 1 87.19 96 THR A N 1
ATOM 718 C CA . THR A 1 96 ? -20.844 -9.578 -8.289 1 87.19 96 THR A CA 1
ATOM 719 C C . THR A 1 96 ? -20.391 -8.914 -9.594 1 87.19 96 THR A C 1
ATOM 721 O O . THR A 1 96 ? -21.188 -8.742 -10.516 1 87.19 96 THR A O 1
ATOM 724 N N . TYR A 1 97 ? -19.141 -8.633 -9.648 1 81.56 97 TYR A N 1
ATOM 725 C CA . TYR A 1 97 ? -18.594 -7.934 -10.812 1 81.56 97 TYR A CA 1
ATOM 726 C C . TYR A 1 97 ? -18.75 -8.781 -12.07 1 81.56 97 TYR A C 1
ATOM 728 O O . TYR A 1 97 ? -19.078 -8.258 -13.141 1 81.56 97 TYR A O 1
ATOM 736 N N . PHE A 1 98 ? -18.516 -10.07 -11.953 1 79.44 98 PHE A N 1
ATOM 737 C CA . PHE A 1 98 ? -18.562 -10.953 -13.117 1 79.44 98 PHE A CA 1
ATOM 738 C C . PHE A 1 98 ? -19.891 -11.688 -13.195 1 79.44 98 PHE A C 1
ATOM 740 O O . PHE A 1 98 ? -20.047 -12.609 -13.992 1 79.44 98 PHE A O 1
ATOM 747 N N . ASN A 1 99 ? -20.719 -11.32 -12.328 1 82.31 99 ASN A N 1
ATOM 748 C CA . ASN A 1 99 ? -22.047 -11.914 -12.305 1 82.31 99 ASN A CA 1
ATOM 749 C C . ASN A 1 99 ? -21.984 -13.438 -12.25 1 82.31 99 ASN A C 1
ATOM 751 O O . ASN A 1 99 ? -22.656 -14.117 -13.039 1 82.31 99 ASN A O 1
ATOM 755 N N . GLY A 1 100 ? -21.031 -13.906 -11.445 1 74.06 100 GLY A N 1
ATOM 756 C CA . GLY A 1 100 ? -20.922 -15.336 -11.172 1 74.06 100 GLY A CA 1
ATOM 757 C C . GLY A 1 100 ? -20.109 -16.078 -12.219 1 74.06 100 GLY A C 1
ATOM 758 O O . GLY A 1 100 ? -19.828 -17.266 -12.07 1 74.06 100 GLY A O 1
ATOM 759 N N . ALA A 1 101 ? -19.812 -15.414 -13.242 1 68.44 101 ALA A N 1
ATOM 760 C CA . ALA A 1 101 ? -19.031 -16.062 -14.297 1 68.44 101 ALA A CA 1
ATOM 761 C C . ALA A 1 101 ? -17.672 -16.484 -13.781 1 68.44 101 ALA A C 1
ATOM 763 O O . ALA A 1 101 ? -16.953 -15.695 -13.156 1 68.44 101 ALA A O 1
ATOM 764 N N . GLY A 1 102 ? -17.312 -17.766 -13.922 1 69 102 GLY A N 1
ATOM 765 C CA . GLY A 1 102 ? -15.984 -18.281 -13.578 1 69 102 GLY A CA 1
ATOM 766 C C . GLY A 1 102 ? -15.891 -18.781 -12.148 1 69 102 GLY A C 1
ATOM 767 O O . GLY A 1 102 ? -14.828 -19.234 -11.719 1 69 102 GLY A O 1
ATOM 768 N N . THR A 1 103 ? -17 -18.688 -11.477 1 74.06 103 THR A N 1
ATOM 769 C CA . THR A 1 103 ? -16.984 -19.031 -10.055 1 74.06 103 THR A CA 1
ATOM 770 C C . THR A 1 103 ? -16.516 -20.469 -9.852 1 74.06 103 THR A C 1
ATOM 772 O O . THR A 1 103 ? -15.727 -20.75 -8.945 1 74.06 103 THR A O 1
ATOM 775 N N . ALA A 1 104 ? -17.016 -21.375 -10.633 1 69.81 104 ALA A N 1
ATOM 776 C CA . ALA A 1 104 ? -16.641 -22.781 -10.492 1 69.81 104 ALA A CA 1
ATOM 777 C C . ALA A 1 104 ? -15.148 -22.969 -10.758 1 69.81 104 ALA A C 1
ATOM 779 O O . ALA A 1 104 ? -14.469 -23.688 -10.023 1 69.81 104 ALA A O 1
ATOM 780 N N . GLU A 1 105 ? -14.672 -22.344 -11.805 1 70 105 GLU A N 1
ATOM 781 C CA . GLU A 1 105 ? -13.258 -22.406 -12.141 1 70 105 GLU A CA 1
ATOM 782 C C . GLU A 1 105 ? -12.391 -21.828 -11.023 1 70 105 GLU A C 1
ATOM 784 O O . GLU A 1 105 ? -11.352 -22.375 -10.68 1 70 105 GLU A O 1
ATOM 789 N N . TRP A 1 106 ? -12.883 -20.766 -10.523 1 77.12 106 TRP A N 1
ATOM 790 C CA . TRP A 1 106 ? -12.156 -20.078 -9.461 1 77.12 106 TRP A CA 1
ATOM 791 C C . TRP A 1 106 ? -12.086 -20.938 -8.203 1 77.12 106 TRP A C 1
ATOM 793 O O . TRP A 1 106 ? -11.055 -20.969 -7.527 1 77.12 106 TRP A O 1
ATOM 803 N N . LYS A 1 107 ? -13.117 -21.641 -7.938 1 75.56 107 LYS A N 1
ATOM 804 C CA . LYS A 1 107 ? -13.141 -22.516 -6.777 1 75.56 107 LYS A CA 1
ATOM 805 C C . LYS A 1 107 ? -12.141 -23.672 -6.934 1 75.56 107 LYS A C 1
ATOM 807 O O . LYS A 1 107 ? -11.438 -24.016 -5.988 1 75.56 107 LYS A O 1
ATOM 812 N N . LEU A 1 108 ? -12.102 -24.25 -8.062 1 72.06 108 LEU A N 1
ATOM 813 C CA . LEU A 1 108 ? -11.164 -25.344 -8.336 1 72.06 108 LEU A CA 1
ATOM 814 C C . LEU A 1 108 ? -9.727 -24.859 -8.227 1 72.06 108 LEU A C 1
ATOM 816 O O . LEU A 1 108 ? -8.883 -25.547 -7.633 1 72.06 108 LEU A O 1
ATOM 820 N N . ARG A 1 109 ? -9.484 -23.703 -8.82 1 76.94 109 ARG A N 1
ATOM 821 C CA . ARG A 1 109 ? -8.156 -23.109 -8.742 1 76.94 109 ARG A CA 1
ATOM 822 C C . ARG A 1 109 ? -7.746 -22.875 -7.297 1 76.94 109 ARG A C 1
ATOM 824 O O . ARG A 1 109 ? -6.629 -23.203 -6.895 1 76.94 109 ARG A O 1
ATOM 831 N N . SER A 1 110 ? -8.617 -22.359 -6.602 1 83.44 110 SER A N 1
ATOM 832 C CA . SER A 1 110 ? -8.359 -22.047 -5.203 1 83.44 110 SER A CA 1
ATOM 833 C C . SER A 1 110 ? -8.062 -23.297 -4.398 1 83.44 110 SER A C 1
ATOM 835 O O . SER A 1 110 ? -7.141 -23.312 -3.572 1 83.44 110 SER A O 1
ATOM 837 N N . GLN A 1 111 ? -8.773 -24.328 -4.672 1 78.69 111 GLN A N 1
ATOM 838 C CA . GLN A 1 111 ? -8.578 -25.594 -3.961 1 78.69 111 GLN A CA 1
ATOM 839 C C . GLN A 1 111 ? -7.215 -26.203 -4.285 1 78.69 111 GLN A C 1
ATOM 841 O O . GLN A 1 111 ? -6.543 -26.734 -3.4 1 78.69 111 GLN A O 1
ATOM 846 N N . ALA A 1 112 ? -6.844 -26.141 -5.496 1 76.94 112 ALA A N 1
ATOM 847 C CA . ALA A 1 112 ? -5.551 -26.672 -5.914 1 76.94 112 ALA A CA 1
ATOM 848 C C . ALA A 1 112 ? -4.402 -25.922 -5.25 1 76.94 112 ALA A C 1
ATOM 850 O O . ALA A 1 112 ? -3.439 -26.531 -4.781 1 76.94 112 ALA A O 1
ATOM 851 N N . ILE A 1 113 ? -4.539 -24.641 -5.207 1 86 113 ILE A N 1
ATOM 852 C CA . ILE A 1 113 ? -3.518 -23.812 -4.594 1 86 113 ILE A CA 1
ATOM 853 C C . ILE A 1 113 ? -3.455 -24.078 -3.094 1 86 113 ILE A C 1
ATOM 855 O O . ILE A 1 113 ? -2.371 -24.234 -2.529 1 86 113 ILE A O 1
ATOM 859 N N . ASP A 1 114 ? -4.621 -24.203 -2.5 1 89.25 114 ASP A N 1
ATOM 860 C CA . ASP A 1 114 ? -4.664 -24.516 -1.073 1 89.25 114 ASP A CA 1
ATOM 861 C C . ASP A 1 114 ? -3.939 -25.828 -0.773 1 89.25 114 ASP A C 1
ATOM 863 O O . ASP A 1 114 ? -3.133 -25.891 0.156 1 89.25 114 ASP A O 1
ATOM 867 N N . ARG A 1 115 ? -4.211 -26.797 -1.536 1 84.31 115 ARG A N 1
ATOM 868 C CA . ARG A 1 115 ? -3.607 -28.109 -1.32 1 84.31 115 ARG A CA 1
ATOM 869 C C . ARG A 1 115 ? -2.088 -28.031 -1.439 1 84.31 115 ARG A C 1
ATOM 871 O O . ARG A 1 115 ? -1.368 -28.594 -0.615 1 84.31 115 ARG A O 1
ATOM 878 N N . ALA A 1 116 ? -1.608 -27.344 -2.447 1 84.44 116 ALA A N 1
ATOM 879 C CA . ALA A 1 116 ? -0.169 -27.234 -2.666 1 84.44 116 ALA A CA 1
ATOM 880 C C . ALA A 1 116 ? 0.509 -26.531 -1.494 1 84.44 116 ALA A C 1
ATOM 882 O O . ALA A 1 116 ? 1.568 -26.953 -1.032 1 84.44 116 ALA A O 1
ATOM 883 N N . VAL A 1 117 ? -0.072 -25.5 -1.027 1 93.12 117 VAL A N 1
ATOM 884 C CA . VAL A 1 117 ? 0.529 -24.719 0.05 1 93.12 117 VAL A CA 1
ATOM 885 C C . VAL A 1 117 ? 0.443 -25.5 1.361 1 93.12 117 VAL A C 1
ATOM 887 O O . VAL A 1 117 ? 1.369 -25.469 2.174 1 93.12 117 VAL A O 1
ATOM 890 N N . GLU A 1 118 ? -0.65 -26.234 1.559 1 93.38 118 GLU A N 1
ATOM 891 C CA . GLU A 1 118 ? -0.772 -27.078 2.738 1 93.38 118 GLU A CA 1
ATOM 892 C C . GLU A 1 118 ? 0.314 -28.156 2.76 1 93.38 118 GLU A C 1
ATOM 894 O O . GLU A 1 118 ? 0.85 -28.484 3.82 1 93.38 118 GLU A O 1
ATOM 899 N N . GLU A 1 119 ? 0.574 -28.703 1.655 1 88.81 119 GLU A N 1
ATOM 900 C CA . GLU A 1 119 ? 1.643 -29.688 1.562 1 88.81 119 GLU A CA 1
ATOM 901 C C . GLU A 1 119 ? 2.994 -29.078 1.915 1 88.81 119 GLU A C 1
ATOM 903 O O . GLU A 1 119 ? 3.793 -29.688 2.629 1 88.81 119 GLU A O 1
ATOM 908 N N . VAL A 1 120 ? 3.244 -27.844 1.413 1 92.69 120 VAL A N 1
ATOM 909 C CA . VAL A 1 120 ? 4.477 -27.125 1.734 1 92.69 120 VAL A CA 1
ATOM 910 C C . VAL A 1 120 ? 4.547 -26.875 3.238 1 92.69 120 VAL A C 1
ATOM 912 O O . VAL A 1 120 ? 5.59 -27.094 3.861 1 92.69 120 VAL A O 1
ATOM 915 N N . HIS A 1 121 ? 3.438 -26.453 3.768 1 96.44 121 HIS A N 1
ATOM 916 C CA . HIS A 1 121 ? 3.354 -26.203 5.203 1 96.44 121 HIS A CA 1
ATOM 917 C C . HIS A 1 121 ? 3.672 -27.469 6 1 96.44 121 HIS A C 1
ATOM 919 O O . HIS A 1 121 ? 4.434 -27.406 6.969 1 96.44 121 HIS A O 1
ATOM 925 N N . ALA A 1 122 ? 3.092 -28.547 5.641 1 95.94 122 ALA A N 1
ATOM 926 C CA . ALA A 1 122 ? 3.279 -29.812 6.352 1 95.94 122 ALA A CA 1
ATOM 927 C C . ALA A 1 122 ? 4.734 -30.266 6.301 1 95.94 122 ALA A C 1
ATOM 929 O O . ALA A 1 122 ? 5.27 -30.766 7.289 1 95.94 122 ALA A O 1
ATOM 930 N N . LYS A 1 123 ? 5.359 -30.031 5.227 1 94 123 LYS A N 1
ATOM 931 C CA . LYS A 1 123 ? 6.711 -30.547 5 1 94 123 LYS A CA 1
ATOM 932 C C . LYS A 1 123 ? 7.758 -29.594 5.59 1 94 123 LYS A C 1
ATOM 934 O O . LYS A 1 123 ? 8.789 -30.047 6.102 1 94 123 LYS A O 1
ATOM 939 N N . ARG A 1 124 ? 7.477 -28.234 5.543 1 96.44 124 ARG A N 1
ATOM 940 C CA . ARG A 1 124 ? 8.57 -27.281 5.777 1 96.44 124 ARG A CA 1
ATOM 941 C C . ARG A 1 124 ? 8.281 -26.406 6.992 1 96.44 124 ARG A C 1
ATOM 943 O O . ARG A 1 124 ? 9.195 -25.812 7.555 1 96.44 124 ARG A O 1
ATOM 950 N N . GLY A 1 125 ? 6.992 -26.297 7.328 1 96.88 125 GLY A N 1
ATOM 951 C CA . GLY A 1 125 ? 6.633 -25.438 8.445 1 96.88 125 GLY A CA 1
ATOM 952 C C . GLY A 1 125 ? 7.156 -24.031 8.312 1 96.88 125 GLY A C 1
ATOM 953 O O . GLY A 1 125 ? 6.961 -23.391 7.277 1 96.88 125 GLY A O 1
ATOM 954 N N . PRO A 1 126 ? 7.859 -23.516 9.375 1 97.5 126 PRO A N 1
ATOM 955 C CA . PRO A 1 126 ? 8.32 -22.125 9.383 1 97.5 126 PRO A CA 1
ATOM 956 C C . PRO A 1 126 ? 9.422 -21.859 8.359 1 97.5 126 PRO A C 1
ATOM 958 O O . PRO A 1 126 ? 9.742 -20.703 8.07 1 97.5 126 PRO A O 1
ATOM 961 N N . GLU A 1 127 ? 9.984 -22.875 7.809 1 97.5 127 GLU A N 1
ATOM 962 C CA . GLU A 1 127 ? 11.078 -22.719 6.852 1 97.5 127 GLU A CA 1
ATOM 963 C C . GLU A 1 127 ? 10.539 -22.625 5.422 1 97.5 127 GLU A C 1
ATOM 965 O O . GLU A 1 127 ? 11.312 -22.453 4.477 1 97.5 127 GLU A O 1
ATOM 970 N N . ALA A 1 128 ? 9.219 -22.75 5.305 1 98.06 128 ALA A N 1
ATOM 971 C CA . ALA A 1 128 ? 8.602 -22.688 3.98 1 98.06 128 ALA A CA 1
ATOM 972 C C . ALA A 1 128 ? 8.969 -21.406 3.256 1 98.06 128 ALA A C 1
ATOM 974 O O . ALA A 1 128 ? 9 -20.328 3.863 1 98.06 128 ALA A O 1
ATOM 975 N N . TYR A 1 129 ? 9.312 -21.547 1.998 1 98.19 129 TYR A N 1
ATOM 976 C CA . TYR A 1 129 ? 9.672 -20.453 1.107 1 98.19 129 TYR A CA 1
ATOM 977 C C . TYR A 1 129 ? 8.93 -20.562 -0.219 1 98.19 129 TYR A C 1
ATOM 979 O O . TYR A 1 129 ? 9.242 -21.422 -1.04 1 98.19 129 TYR A O 1
ATOM 987 N N . VAL A 1 130 ? 7.945 -19.656 -0.432 1 97.69 130 VAL A N 1
ATOM 988 C CA . VAL A 1 130 ? 7.039 -19.703 -1.574 1 97.69 130 VAL A CA 1
ATOM 989 C C . VAL A 1 130 ? 7.121 -18.391 -2.352 1 97.69 130 VAL A C 1
ATOM 991 O O . VAL A 1 130 ? 7.328 -17.328 -1.765 1 97.69 130 VAL A O 1
ATOM 994 N N . MET A 1 131 ? 6.941 -18.469 -3.664 1 97.88 131 MET A N 1
ATOM 995 C CA . MET A 1 131 ? 6.957 -17.266 -4.508 1 97.88 131 MET A CA 1
ATOM 996 C C . MET A 1 131 ? 5.758 -17.25 -5.449 1 97.88 131 MET A C 1
ATOM 998 O O . MET A 1 131 ? 5.344 -18.297 -5.949 1 97.88 131 MET A O 1
ATOM 1002 N N . GLU A 1 132 ? 5.223 -16.141 -5.621 1 97.12 132 GLU A N 1
ATOM 1003 C CA . GLU A 1 132 ? 4.176 -15.883 -6.605 1 97.12 132 GLU A CA 1
ATOM 1004 C C . GLU A 1 132 ? 4.617 -14.828 -7.613 1 97.12 132 GLU A C 1
ATOM 1006 O O . GLU A 1 132 ? 5.055 -13.734 -7.23 1 97.12 132 GLU A O 1
ATOM 1011 N N . LEU A 1 133 ? 4.559 -15.188 -8.875 1 96 133 LEU A N 1
ATOM 1012 C CA . LEU A 1 133 ? 4.793 -14.227 -9.953 1 96 133 LEU A CA 1
ATOM 1013 C C . LEU A 1 133 ? 3.475 -13.742 -10.547 1 96 133 LEU A C 1
ATOM 1015 O O . LEU A 1 133 ? 2.748 -14.516 -11.164 1 96 133 LEU A O 1
ATOM 1019 N N . GLY A 1 134 ? 3.174 -12.469 -10.328 1 95.5 134 GLY A N 1
ATOM 1020 C CA . GLY A 1 134 ? 1.882 -11.891 -10.664 1 95.5 134 GLY A CA 1
ATOM 1021 C C . GLY A 1 134 ? 0.932 -11.82 -9.477 1 95.5 134 GLY A C 1
ATOM 1022 O O . GLY A 1 134 ? 0.174 -12.766 -9.234 1 95.5 134 GLY A O 1
ATOM 1023 N N . THR A 1 135 ? 0.902 -10.625 -8.805 1 96.81 135 THR A N 1
ATOM 1024 C CA . THR A 1 135 ? 0.148 -10.469 -7.566 1 96.81 135 THR A CA 1
ATOM 1025 C C . THR A 1 135 ? -1.244 -9.914 -7.844 1 96.81 135 THR A C 1
ATOM 1027 O O . THR A 1 135 ? -2.207 -10.258 -7.156 1 96.81 135 THR A O 1
ATOM 1030 N N . TYR A 1 136 ? -1.287 -8.992 -8.828 1 94.88 136 TYR A N 1
ATOM 1031 C CA . TYR A 1 136 ? -2.482 -8.188 -9.055 1 94.88 136 TYR A CA 1
ATOM 1032 C C . TYR A 1 136 ? -2.971 -7.559 -7.758 1 94.88 136 TYR A C 1
ATOM 1034 O O . TYR A 1 136 ? -2.219 -6.852 -7.082 1 94.88 136 TYR A O 1
ATOM 1042 N N . CYS A 1 137 ? -4.172 -7.887 -7.32 1 97 137 CYS A N 1
ATOM 1043 C CA . CYS A 1 137 ? -4.684 -7.172 -6.156 1 97 137 CYS A CA 1
ATOM 1044 C C . CYS A 1 137 ? -4.527 -8.008 -4.891 1 97 137 CYS A C 1
ATOM 1046 O O . CYS A 1 137 ? -5.094 -7.676 -3.848 1 97 137 CYS A O 1
ATOM 1048 N N . GLY A 1 138 ? -3.873 -9.156 -4.855 1 98.12 138 GLY A N 1
ATOM 1049 C CA . GLY A 1 138 ? -3.389 -9.789 -3.637 1 98.12 138 GLY A CA 1
ATOM 1050 C C . GLY A 1 138 ? -4.266 -10.938 -3.172 1 98.12 138 GLY A C 1
ATOM 1051 O O . GLY A 1 138 ? -4.043 -11.5 -2.096 1 98.12 138 GLY A O 1
ATOM 1052 N N . TYR A 1 139 ? -5.309 -11.469 -4.004 1 97 139 TYR A N 1
ATOM 1053 C CA . TYR A 1 139 ? -6.211 -12.539 -3.59 1 97 139 TYR A CA 1
ATOM 1054 C C . TYR A 1 139 ? -5.441 -13.82 -3.295 1 97 139 TYR A C 1
ATOM 1056 O O . TYR A 1 139 ? -5.531 -14.367 -2.191 1 97 139 TYR A O 1
ATOM 1064 N N . THR A 1 140 ? -4.691 -14.25 -4.262 1 96.06 140 THR A N 1
ATOM 1065 C CA . THR A 1 140 ? -3.994 -15.523 -4.121 1 96.06 140 THR A CA 1
ATOM 1066 C C . THR A 1 140 ? -2.889 -15.414 -3.072 1 96.06 140 THR A C 1
ATOM 1068 O O . THR A 1 140 ? -2.619 -16.375 -2.348 1 96.06 140 THR A O 1
ATOM 1071 N N . ALA A 1 141 ? -2.203 -14.242 -2.979 1 98.38 141 ALA A N 1
ATOM 1072 C CA . ALA A 1 141 ? -1.197 -14.023 -1.942 1 98.38 141 ALA A CA 1
ATOM 1073 C C . ALA A 1 141 ? -1.794 -14.211 -0.551 1 98.38 141 ALA A C 1
ATOM 1075 O O . ALA A 1 141 ? -1.2 -14.883 0.301 1 98.38 141 ALA A O 1
ATOM 1076 N N . VAL A 1 142 ? -2.975 -13.625 -0.327 1 98.75 142 VAL A N 1
ATOM 1077 C CA . VAL A 1 142 ? -3.641 -13.773 0.962 1 98.75 142 VAL A CA 1
ATOM 1078 C C . VAL A 1 142 ? -4.035 -15.234 1.175 1 98.75 142 VAL A C 1
ATOM 1080 O O . VAL A 1 142 ? -3.865 -15.781 2.27 1 98.75 142 VAL A O 1
ATOM 1083 N N . ARG A 1 143 ? -4.59 -15.828 0.125 1 97.69 143 ARG A N 1
ATOM 1084 C CA . ARG A 1 143 ? -5.047 -17.203 0.204 1 97.69 143 ARG A CA 1
ATOM 1085 C C . ARG A 1 143 ? -3.908 -18.141 0.592 1 97.69 143 ARG A C 1
ATOM 1087 O O . ARG A 1 143 ? -4.07 -19 1.458 1 97.69 143 ARG A O 1
ATOM 1094 N N . MET A 1 144 ? -2.746 -17.969 -0.014 1 98.06 144 MET A N 1
ATOM 1095 C CA . MET A 1 144 ? -1.592 -18.797 0.317 1 98.06 144 MET A CA 1
ATOM 1096 C C . MET A 1 144 ? -1.033 -18.438 1.688 1 98.06 144 MET A C 1
ATOM 1098 O O . MET A 1 144 ? -0.739 -19.312 2.498 1 98.06 144 MET A O 1
ATOM 1102 N N . GLY A 1 145 ? -0.919 -17.141 1.932 1 98.81 145 GLY A N 1
ATOM 1103 C CA . GLY A 1 145 ? -0.341 -16.672 3.18 1 98.81 145 GLY A CA 1
ATOM 1104 C C . GLY A 1 145 ? -1.076 -17.172 4.406 1 98.81 145 GLY A C 1
ATOM 1105 O O . GLY A 1 145 ? -0.456 -17.469 5.43 1 98.81 145 GLY A O 1
ATOM 1106 N N . ARG A 1 146 ? -2.352 -17.281 4.348 1 98.62 146 ARG A N 1
ATOM 1107 C CA . ARG A 1 146 ? -3.156 -17.672 5.5 1 98.62 146 ARG A CA 1
ATOM 1108 C C . ARG A 1 146 ? -2.836 -19.109 5.922 1 98.62 146 ARG A C 1
ATOM 1110 O O . ARG A 1 146 ? -3.074 -19.484 7.07 1 98.62 146 ARG A O 1
ATOM 1117 N N . LEU A 1 147 ? -2.299 -19.906 5.016 1 98.38 147 LEU A N 1
ATOM 1118 C CA . LEU A 1 147 ? -2.035 -21.312 5.273 1 98.38 147 LEU A CA 1
ATOM 1119 C C . LEU A 1 147 ? -0.607 -21.531 5.766 1 98.38 147 LEU A C 1
ATOM 1121 O O . LEU A 1 147 ? -0.248 -22.625 6.203 1 98.38 147 LEU A O 1
ATOM 1125 N N . LEU A 1 148 ? 0.229 -20.5 5.695 1 98.44 148 LEU A N 1
ATOM 1126 C CA . LEU A 1 148 ? 1.626 -20.594 6.105 1 98.44 148 LEU A CA 1
ATOM 1127 C C . LEU A 1 148 ? 1.795 -20.172 7.562 1 98.44 148 LEU A C 1
ATOM 1129 O O . LEU A 1 148 ? 1.16 -19.219 8.023 1 98.44 148 LEU A O 1
ATOM 1133 N N . PRO A 1 149 ? 2.59 -20.844 8.312 1 97.69 149 PRO A N 1
ATOM 1134 C CA . PRO A 1 149 ? 2.828 -20.484 9.711 1 97.69 149 PRO A CA 1
ATOM 1135 C C . PRO A 1 149 ? 3.777 -19.297 9.852 1 97.69 149 PRO A C 1
ATOM 1137 O O . PRO A 1 149 ? 4.473 -18.938 8.891 1 97.69 149 PRO A O 1
ATOM 1140 N N . PRO A 1 150 ? 3.785 -18.641 11.008 1 96.19 150 PRO A N 1
ATOM 1141 C CA . PRO A 1 150 ? 4.797 -17.594 11.242 1 96.19 150 PRO A CA 1
ATOM 1142 C C . PRO A 1 150 ? 6.215 -18.094 10.977 1 96.19 150 PRO A C 1
ATOM 1144 O O . PRO A 1 150 ? 6.551 -19.234 11.305 1 96.19 150 PRO A O 1
ATOM 1147 N N . GLY A 1 151 ? 7 -17.328 10.398 1 96.94 151 GLY A N 1
ATOM 1148 C CA . GLY A 1 151 ? 8.359 -17.688 10.023 1 96.94 151 GLY A CA 1
ATOM 1149 C C . GLY A 1 151 ? 8.5 -18.016 8.555 1 96.94 151 GLY A C 1
ATOM 1150 O O . GLY A 1 151 ? 9.57 -17.844 7.969 1 96.94 151 GLY A O 1
ATOM 1151 N N . ALA A 1 152 ? 7.445 -18.625 7.945 1 98.44 152 ALA A N 1
ATOM 1152 C CA . ALA A 1 152 ? 7.434 -18.891 6.508 1 98.44 152 ALA A CA 1
ATOM 1153 C C . ALA A 1 152 ? 7.434 -17.594 5.711 1 98.44 152 ALA A C 1
ATOM 1155 O O . ALA A 1 152 ? 7.156 -16.516 6.254 1 98.44 152 ALA A O 1
ATOM 1156 N N . LYS A 1 153 ? 7.855 -17.734 4.445 1 98.5 153 LYS A N 1
ATOM 1157 C CA . LYS A 1 153 ? 7.941 -16.547 3.598 1 98.5 153 LYS A CA 1
ATOM 1158 C C . LYS A 1 153 ? 7.242 -16.766 2.26 1 98.5 153 LYS A C 1
ATOM 1160 O O . LYS A 1 153 ? 7.504 -17.766 1.576 1 98.5 153 LYS A O 1
ATOM 1165 N N . LEU A 1 154 ? 6.383 -15.922 1.959 1 98.88 154 LEU A N 1
ATOM 1166 C CA . LEU A 1 154 ? 5.793 -15.797 0.629 1 98.88 154 LEU A CA 1
ATOM 1167 C C . LEU A 1 154 ? 6.164 -14.461 -0.009 1 98.88 154 LEU A C 1
ATOM 1169 O O . LEU A 1 154 ? 5.789 -13.406 0.499 1 98.88 154 LEU A O 1
ATOM 1173 N N . VAL A 1 155 ? 6.93 -14.484 -1.097 1 98.81 155 VAL A N 1
ATOM 1174 C CA . VAL A 1 155 ? 7.266 -13.281 -1.854 1 98.81 155 VAL A CA 1
ATOM 1175 C C . VAL A 1 155 ? 6.426 -13.227 -3.129 1 98.81 155 VAL A C 1
ATOM 1177 O O . VAL A 1 155 ? 6.496 -14.125 -3.967 1 98.81 155 VAL A O 1
ATOM 1180 N N . SER A 1 156 ? 5.609 -12.25 -3.244 1 98.69 156 SER A N 1
ATOM 1181 C CA . SER A 1 156 ? 4.781 -12.023 -4.426 1 98.69 156 SER A CA 1
ATOM 1182 C C . SER A 1 156 ? 5.266 -10.82 -5.215 1 98.69 156 SER A C 1
ATOM 1184 O O . SER A 1 156 ? 5.418 -9.727 -4.66 1 98.69 156 SER A O 1
ATOM 1186 N N . VAL A 1 157 ? 5.465 -10.992 -6.516 1 98.31 157 VAL A N 1
ATOM 1187 C CA . VAL A 1 157 ? 6.059 -9.945 -7.344 1 98.31 157 VAL A CA 1
ATOM 1188 C C . VAL A 1 157 ? 5.023 -9.43 -8.336 1 98.31 157 VAL A C 1
ATOM 1190 O O . VAL A 1 157 ? 4.352 -10.211 -9.008 1 98.31 157 VAL A O 1
ATOM 1193 N N . GLU A 1 158 ? 4.836 -8.109 -8.43 1 97.56 158 GLU A N 1
ATOM 1194 C CA . GLU A 1 158 ? 3.867 -7.445 -9.297 1 97.56 158 GLU A CA 1
ATOM 1195 C C . GLU A 1 158 ? 4.496 -6.254 -10.008 1 97.56 158 GLU A C 1
ATOM 1197 O O . GLU A 1 158 ? 5.039 -5.352 -9.367 1 97.56 158 GLU A O 1
ATOM 1202 N N . ILE A 1 159 ? 4.395 -6.242 -11.305 1 95.56 159 ILE A N 1
ATOM 1203 C CA . ILE A 1 159 ? 5.102 -5.258 -12.125 1 95.56 159 ILE A CA 1
ATOM 1204 C C . ILE A 1 159 ? 4.371 -3.92 -12.07 1 95.56 159 ILE A C 1
ATOM 1206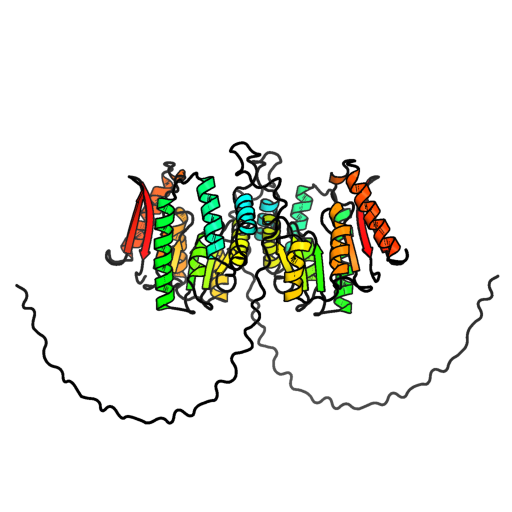 O O . ILE A 1 159 ? 4.996 -2.861 -12.141 1 95.56 159 ILE A O 1
ATOM 1210 N N . GLU A 1 160 ? 3.047 -3.947 -11.961 1 94.81 160 GLU A N 1
ATOM 1211 C CA . GLU A 1 160 ? 2.262 -2.717 -11.914 1 94.81 160 GLU A CA 1
ATOM 1212 C C . GLU A 1 160 ? 2.236 -2.133 -10.5 1 94.81 160 GLU A C 1
ATOM 1214 O O . GLU A 1 160 ? 1.626 -2.705 -9.602 1 94.81 160 GLU A O 1
ATOM 1219 N N . PRO A 1 161 ? 2.812 -0.958 -10.281 1 97.56 161 PRO A N 1
ATOM 1220 C CA . PRO A 1 161 ? 2.959 -0.4 -8.938 1 97.56 161 PRO A CA 1
ATOM 1221 C C . PRO A 1 161 ? 1.622 -0.232 -8.219 1 97.56 161 PRO A C 1
ATOM 1223 O O . PRO A 1 161 ? 1.518 -0.521 -7.023 1 97.56 161 PRO A O 1
ATOM 1226 N N . LEU A 1 162 ? 0.631 0.22 -8.891 1 96.5 162 LEU A N 1
ATOM 1227 C CA . LEU A 1 162 ? -0.654 0.449 -8.242 1 96.5 162 LEU A CA 1
ATOM 1228 C C . LEU A 1 162 ? -1.25 -0.862 -7.738 1 96.5 162 LEU A C 1
ATOM 1230 O O . LEU A 1 162 ? -1.776 -0.925 -6.625 1 96.5 162 LEU A O 1
ATOM 1234 N N . PHE A 1 163 ? -1.211 -1.906 -8.547 1 97.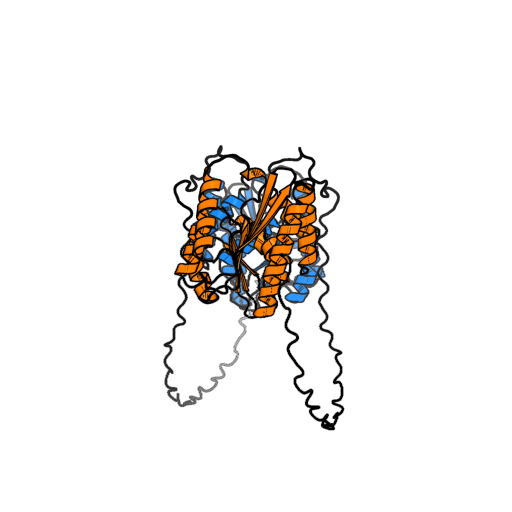12 163 PHE A N 1
ATOM 1235 C CA . PHE A 1 163 ? -1.748 -3.195 -8.125 1 97.12 163 PHE A CA 1
ATOM 1236 C C . PHE A 1 163 ? -0.95 -3.756 -6.957 1 97.12 163 PHE A C 1
ATOM 1238 O O . PHE A 1 163 ? -1.523 -4.309 -6.016 1 97.12 163 PHE A O 1
ATOM 1245 N N . ALA A 1 164 ? 0.351 -3.557 -7.031 1 98.38 164 ALA A N 1
ATOM 1246 C CA . ALA A 1 164 ? 1.187 -3.977 -5.91 1 98.38 164 ALA A CA 1
ATOM 1247 C C . ALA A 1 164 ? 0.815 -3.223 -4.637 1 98.38 164 ALA A C 1
ATOM 1249 O O . ALA A 1 164 ? 0.792 -3.805 -3.549 1 98.38 164 ALA A O 1
ATOM 1250 N N . ALA A 1 165 ? 0.563 -1.96 -4.781 1 98.5 165 ALA A N 1
ATOM 1251 C CA . ALA A 1 165 ? 0.156 -1.155 -3.633 1 98.5 165 ALA A CA 1
ATOM 1252 C C . ALA A 1 165 ? -1.152 -1.67 -3.039 1 98.5 165 ALA A C 1
ATOM 1254 O O . ALA A 1 165 ? -1.274 -1.814 -1.819 1 98.5 165 ALA A O 1
ATOM 1255 N N . ILE A 1 166 ? -2.104 -1.898 -3.893 1 98.38 166 ILE A N 1
ATOM 1256 C CA . ILE A 1 166 ? -3.391 -2.43 -3.457 1 98.38 166 ILE A CA 1
ATOM 1257 C C . ILE A 1 166 ? -3.186 -3.777 -2.768 1 98.38 166 ILE A C 1
ATOM 1259 O O . ILE A 1 166 ? -3.695 -4.004 -1.668 1 98.38 166 ILE A O 1
ATOM 1263 N N . ALA A 1 167 ? -2.391 -4.582 -3.398 1 98.75 167 ALA A N 1
ATOM 1264 C CA . ALA A 1 167 ? -2.145 -5.914 -2.85 1 98.75 167 ALA A CA 1
ATOM 1265 C C . ALA A 1 167 ? -1.475 -5.828 -1.481 1 98.75 167 ALA A C 1
ATOM 1267 O O . ALA A 1 167 ? -1.835 -6.566 -0.56 1 98.75 167 ALA A O 1
ATOM 1268 N N . SER A 1 168 ? -0.5 -5.012 -1.398 1 98.75 168 SER A N 1
ATOM 1269 C CA . SER A 1 168 ? 0.188 -4.84 -0.123 1 98.75 168 SER A CA 1
ATOM 1270 C C . SER A 1 168 ? -0.778 -4.391 0.969 1 98.75 168 SER A C 1
ATOM 1272 O O . SER A 1 168 ? -0.685 -4.844 2.111 1 98.75 168 SER A O 1
ATOM 1274 N N . THR A 1 169 ? -1.656 -3.533 0.638 1 98.69 169 THR A N 1
ATOM 1275 C CA . THR A 1 169 ? -2.658 -3.045 1.58 1 98.69 169 THR A CA 1
ATOM 1276 C C . THR A 1 169 ? -3.607 -4.168 1.987 1 98.69 169 THR A C 1
ATOM 1278 O O . THR A 1 169 ? -3.947 -4.305 3.164 1 98.69 169 THR A O 1
ATOM 1281 N N . VAL A 1 170 ? -4.023 -4.949 1.025 1 98.81 170 VAL A N 1
ATOM 1282 C CA . VAL A 1 170 ? -4.906 -6.082 1.288 1 98.81 170 VAL A CA 1
ATOM 1283 C C . VAL A 1 170 ? -4.207 -7.078 2.211 1 98.81 170 VAL A C 1
ATOM 1285 O O . VAL A 1 170 ? -4.805 -7.566 3.174 1 98.81 170 VAL A O 1
ATOM 1288 N N . VAL A 1 171 ? -2.963 -7.367 1.946 1 98.81 171 VAL A N 1
ATOM 1289 C CA . VAL A 1 171 ? -2.168 -8.297 2.748 1 98.81 171 VAL A CA 1
ATOM 1290 C C . VAL A 1 171 ? -2.041 -7.766 4.176 1 98.81 171 VAL A C 1
ATOM 1292 O O . VAL A 1 171 ? -2.197 -8.523 5.137 1 98.81 171 VAL A O 1
ATOM 1295 N N . GLU A 1 172 ? -1.749 -6.484 4.254 1 98.25 172 GLU A N 1
ATOM 1296 C CA . GLU A 1 172 ? -1.637 -5.859 5.566 1 98.25 172 GLU A CA 1
ATOM 1297 C C . GLU A 1 172 ? -2.961 -5.926 6.324 1 98.25 172 GLU A C 1
ATOM 1299 O O . GLU A 1 172 ? -2.99 -6.277 7.504 1 98.25 172 GLU A O 1
ATOM 1304 N N . HIS A 1 173 ? -4.035 -5.574 5.672 1 98.44 173 HIS A N 1
ATOM 1305 C CA . HIS A 1 173 ? -5.363 -5.609 6.273 1 98.44 173 HIS A CA 1
ATOM 1306 C C . HIS A 1 173 ? -5.719 -7.02 6.742 1 98.44 173 HIS A C 1
ATOM 1308 O O . HIS A 1 173 ? -6.375 -7.188 7.773 1 98.44 173 HIS A O 1
ATOM 1314 N N . ALA A 1 174 ? -5.203 -7.996 6.059 1 98.75 174 ALA A N 1
ATOM 1315 C CA . ALA A 1 174 ? -5.461 -9.398 6.391 1 98.75 174 ALA A CA 1
ATOM 1316 C C . ALA A 1 174 ? -4.605 -9.844 7.574 1 98.75 174 ALA A C 1
ATOM 1318 O O . ALA A 1 174 ? -4.805 -10.938 8.109 1 98.75 174 ALA A O 1
ATOM 1319 N N . GLY A 1 175 ? -3.605 -9.07 7.945 1 97.94 175 GLY A N 1
ATOM 1320 C CA . GLY A 1 175 ? -2.748 -9.406 9.07 1 97.94 175 GLY A CA 1
ATOM 1321 C C . GLY A 1 175 ? -1.627 -10.359 8.703 1 97.94 175 GLY A C 1
ATOM 1322 O O . GLY A 1 175 ? -1.173 -11.148 9.531 1 97.94 175 GLY A O 1
ATOM 1323 N N . LEU A 1 176 ? -1.156 -10.281 7.449 1 98.62 176 LEU A N 1
ATOM 1324 C CA . LEU A 1 176 ? -0.236 -11.312 6.98 1 98.62 176 LEU A CA 1
ATOM 1325 C C . LEU A 1 176 ? 1.121 -10.711 6.629 1 98.62 176 LEU A C 1
ATOM 1327 O O . LEU A 1 176 ? 1.953 -11.367 6.004 1 98.62 176 LEU A O 1
ATOM 1331 N N . ARG A 1 177 ? 1.423 -9.516 7.027 1 96.69 177 ARG A N 1
ATOM 1332 C CA . ARG A 1 177 ? 2.641 -8.812 6.637 1 96.69 177 ARG A CA 1
ATOM 1333 C C . ARG A 1 177 ? 3.879 -9.523 7.176 1 96.69 177 ARG A C 1
ATOM 1335 O O . ARG A 1 177 ? 4.988 -9.305 6.691 1 96.69 177 ARG A O 1
ATOM 1342 N N . ASP A 1 178 ? 3.746 -10.336 8.172 1 97.12 178 ASP A N 1
ATOM 1343 C CA . ASP A 1 178 ? 4.887 -11.016 8.773 1 97.12 178 ASP A CA 1
ATOM 1344 C C . ASP A 1 178 ? 5.398 -12.141 7.879 1 97.12 178 ASP A C 1
ATOM 1346 O O . ASP A 1 178 ? 6.52 -12.617 8.047 1 97.12 178 ASP A O 1
ATOM 1350 N N . ARG A 1 179 ? 4.574 -12.57 6.91 1 97.94 179 ARG A N 1
ATOM 1351 C CA . ARG A 1 179 ? 5.039 -13.719 6.148 1 97.94 179 ARG A CA 1
ATOM 1352 C C . ARG A 1 179 ? 4.758 -13.547 4.66 1 97.94 179 ARG A C 1
ATOM 1354 O O . ARG A 1 179 ? 5.258 -14.312 3.832 1 97.94 179 ARG A O 1
ATOM 1361 N N . VAL A 1 180 ? 3.98 -12.508 4.289 1 98.81 180 VAL A N 1
ATOM 1362 C CA . VAL A 1 180 ? 3.715 -12.219 2.885 1 98.81 180 VAL A CA 1
ATOM 1363 C C . VAL A 1 180 ? 4.332 -10.867 2.512 1 98.81 180 VAL A C 1
ATOM 1365 O O . VAL A 1 180 ? 4.02 -9.844 3.127 1 98.81 180 VAL A O 1
ATOM 1368 N N . GLU A 1 181 ? 5.164 -10.891 1.572 1 98.44 181 GLU A N 1
ATOM 1369 C CA . GLU A 1 181 ? 5.824 -9.695 1.062 1 98.44 181 GLU A CA 1
ATOM 1370 C C . GLU A 1 181 ? 5.477 -9.453 -0.406 1 98.44 181 GLU A C 1
ATOM 1372 O O . GLU A 1 181 ? 5.621 -10.352 -1.236 1 98.44 181 GLU A O 1
ATOM 1377 N N . VAL A 1 182 ? 5.027 -8.258 -0.731 1 98.56 182 VAL A N 1
ATOM 1378 C CA . VAL A 1 182 ? 4.758 -7.875 -2.113 1 98.56 182 VAL A CA 1
ATOM 1379 C C . VAL A 1 182 ? 5.883 -6.984 -2.633 1 98.56 182 VAL A C 1
ATOM 1381 O O . VAL A 1 182 ? 6.246 -5.992 -1.992 1 98.56 182 VAL A O 1
ATOM 1384 N N . ARG A 1 183 ? 6.41 -7.359 -3.719 1 98.06 183 ARG A N 1
ATOM 1385 C CA . ARG A 1 183 ? 7.492 -6.602 -4.34 1 98.06 183 ARG A CA 1
ATOM 1386 C C . ARG A 1 183 ? 7.059 -6.031 -5.688 1 98.06 183 ARG A C 1
ATOM 1388 O O . ARG A 1 183 ? 6.465 -6.734 -6.504 1 98.06 183 ARG A O 1
ATOM 1395 N N . ILE A 1 184 ? 7.395 -4.762 -5.891 1 98.12 184 ILE A N 1
ATOM 1396 C CA . ILE A 1 184 ? 7.074 -4.094 -7.148 1 98.12 184 ILE A CA 1
ATOM 1397 C C . ILE A 1 184 ? 8.188 -4.348 -8.164 1 98.12 184 ILE A C 1
ATOM 1399 O O . ILE A 1 184 ? 9.359 -4.059 -7.902 1 98.12 184 ILE A O 1
ATOM 1403 N N . GLY A 1 185 ? 7.84 -4.852 -9.344 1 96.31 185 GLY A N 1
ATOM 1404 C CA . GLY A 1 185 ? 8.789 -5.098 -10.414 1 96.31 185 GLY A CA 1
ATOM 1405 C C . GLY A 1 185 ? 8.656 -6.48 -11.023 1 96.31 185 GLY A C 1
ATOM 1406 O O . GLY A 1 185 ? 7.703 -7.207 -10.734 1 96.31 185 GLY A O 1
ATOM 1407 N N . SER A 1 186 ? 9.547 -6.82 -11.922 1 95.62 186 SER A N 1
ATOM 1408 C CA . SER A 1 186 ? 9.664 -8.172 -12.461 1 95.62 186 SER A CA 1
ATOM 1409 C C . SER A 1 186 ? 10.555 -9.039 -11.578 1 95.62 186 SER A C 1
ATOM 1411 O O . SER A 1 186 ? 11.367 -8.531 -10.805 1 95.62 186 SER A O 1
ATOM 1413 N N . VAL A 1 187 ? 10.336 -10.32 -11.664 1 96.5 187 VAL A N 1
ATOM 1414 C CA . VAL A 1 187 ? 11.195 -11.219 -10.906 1 96.5 187 VAL A CA 1
ATOM 1415 C C . VAL A 1 187 ? 12.641 -11.062 -11.359 1 96.5 187 VAL A C 1
ATOM 1417 O O . VAL A 1 187 ? 13.57 -11.18 -10.555 1 96.5 187 VAL A O 1
ATOM 1420 N N . ALA A 1 188 ? 12.883 -10.781 -12.633 1 94.94 188 ALA A N 1
ATOM 1421 C CA . ALA A 1 188 ? 14.242 -10.578 -13.141 1 94.94 188 ALA A CA 1
ATOM 1422 C C . ALA A 1 188 ? 14.914 -9.406 -12.438 1 94.94 188 ALA A C 1
ATOM 1424 O O . ALA A 1 188 ? 16.078 -9.5 -12.047 1 94.94 188 ALA A O 1
ATOM 1425 N N . ASP A 1 189 ? 14.18 -8.344 -12.242 1 94 189 ASP A N 1
ATOM 1426 C CA . ASP A 1 189 ? 14.727 -7.141 -11.625 1 94 189 ASP A CA 1
ATOM 1427 C C . ASP A 1 189 ? 14.898 -7.316 -10.117 1 94 189 ASP A C 1
ATOM 1429 O O . ASP A 1 189 ? 15.812 -6.746 -9.523 1 94 189 ASP A O 1
ATOM 1433 N N . ARG A 1 190 ? 14.047 -8.148 -9.5 1 96.31 190 ARG A N 1
ATOM 1434 C CA . ARG A 1 190 ? 13.961 -8.133 -8.047 1 96.31 190 ARG A CA 1
ATOM 1435 C C . ARG A 1 190 ? 14.703 -9.328 -7.445 1 96.31 190 ARG A C 1
ATOM 1437 O O . ARG A 1 190 ? 14.984 -9.344 -6.246 1 96.31 190 ARG A O 1
ATOM 1444 N N . LEU A 1 191 ? 15.078 -10.289 -8.234 1 97.31 191 LEU A N 1
ATOM 1445 C CA . LEU A 1 191 ? 15.609 -11.547 -7.723 1 97.31 191 LEU A CA 1
ATOM 1446 C C . LEU A 1 191 ? 16.859 -11.305 -6.879 1 97.31 191 LEU A C 1
ATOM 1448 O O . LEU A 1 191 ? 16.984 -11.859 -5.785 1 97.31 191 LEU A O 1
ATOM 1452 N N . PRO A 1 192 ? 17.828 -10.398 -7.281 1 96.31 192 PRO A N 1
ATOM 1453 C CA . PRO A 1 192 ? 19.031 -10.188 -6.449 1 96.31 192 PRO A CA 1
ATOM 1454 C C . PRO A 1 192 ? 18.688 -9.68 -5.051 1 96.31 192 PRO A C 1
ATOM 1456 O O . PRO A 1 192 ? 19.25 -10.164 -4.062 1 96.31 192 PRO A O 1
ATOM 1459 N N . SER A 1 193 ? 17.75 -8.766 -4.996 1 95.81 193 SER A N 1
ATOM 1460 C CA . SER A 1 193 ? 17.375 -8.234 -3.688 1 95.81 193 SER A CA 1
ATOM 1461 C C . SER A 1 193 ? 16.594 -9.25 -2.877 1 95.81 193 SER A C 1
ATOM 1463 O O . SER A 1 193 ? 16.703 -9.305 -1.65 1 95.81 193 SER A O 1
ATOM 1465 N N . ILE A 1 194 ? 15.789 -10.039 -3.512 1 97.38 194 ILE A N 1
ATOM 1466 C CA . ILE A 1 194 ? 15.031 -11.094 -2.838 1 97.38 194 ILE A CA 1
ATOM 1467 C C . ILE A 1 194 ? 16 -12.125 -2.266 1 97.38 194 ILE A C 1
ATOM 1469 O O . ILE A 1 194 ? 15.859 -12.539 -1.111 1 97.38 194 ILE A O 1
ATOM 1473 N N . GLN A 1 195 ? 16.984 -12.469 -3.059 1 97.19 195 GLN A N 1
ATOM 1474 C CA . GLN A 1 195 ? 17.969 -13.445 -2.615 1 97.19 195 GLN A CA 1
ATOM 1475 C C . GLN A 1 195 ? 18.812 -12.891 -1.468 1 97.19 195 GLN A C 1
ATOM 1477 O O . GLN A 1 195 ? 19.156 -13.617 -0.531 1 97.19 195 GLN A O 1
ATOM 1482 N N . ALA A 1 196 ? 19.141 -11.641 -1.544 1 96.44 196 ALA A N 1
ATOM 1483 C CA . ALA A 1 196 ? 19.922 -11.008 -0.477 1 96.44 196 ALA A CA 1
ATOM 1484 C C . ALA A 1 196 ? 19.156 -11.031 0.844 1 96.44 196 ALA A C 1
ATOM 1486 O O . ALA A 1 196 ? 19.75 -11.242 1.906 1 96.44 196 ALA A O 1
ATOM 1487 N N . LYS A 1 197 ? 17.891 -10.898 0.752 1 95.31 197 LYS A N 1
ATOM 1488 C CA . LYS A 1 197 ? 17.062 -10.789 1.953 1 95.31 197 LYS A CA 1
ATOM 1489 C C . LYS A 1 197 ? 16.672 -12.164 2.48 1 95.31 197 LYS A C 1
ATOM 1491 O O . LYS A 1 197 ? 16.641 -12.391 3.691 1 95.31 197 LYS A O 1
ATOM 1496 N N . HIS A 1 198 ? 16.312 -13.047 1.577 1 95.25 198 HIS A N 1
ATOM 1497 C CA . HIS A 1 198 ? 15.695 -14.297 2.018 1 95.25 198 HIS A CA 1
ATOM 1498 C C . HIS A 1 198 ? 16.594 -15.492 1.714 1 95.25 198 HIS A C 1
ATOM 1500 O O . HIS A 1 198 ? 16.266 -16.625 2.07 1 95.25 198 HIS A O 1
ATOM 1506 N N . GLY A 1 199 ? 17.703 -15.227 1.062 1 91.88 199 GLY A N 1
ATOM 1507 C CA . GLY A 1 199 ? 18.625 -16.297 0.702 1 91.88 199 GLY A CA 1
ATOM 1508 C C . GLY A 1 199 ? 18.422 -16.797 -0.714 1 91.88 199 GLY A C 1
ATOM 1509 O O . GLY A 1 199 ? 17.328 -16.672 -1.276 1 91.88 199 GLY A O 1
ATOM 1510 N N . ALA A 1 200 ? 19.469 -17.344 -1.206 1 92.31 200 ALA A N 1
ATOM 1511 C CA . ALA A 1 200 ? 19.453 -17.938 -2.539 1 92.31 200 ALA A CA 1
ATOM 1512 C C . ALA A 1 200 ? 19.219 -19.453 -2.459 1 92.31 200 ALA A C 1
ATOM 1514 O O . ALA A 1 200 ? 20.062 -20.234 -2.916 1 92.31 200 ALA A O 1
ATOM 1515 N N . ARG A 1 201 ? 18.203 -19.875 -1.904 1 94.31 201 ARG A N 1
ATOM 1516 C CA . ARG A 1 201 ? 17.859 -21.281 -1.785 1 94.31 201 ARG A CA 1
ATOM 1517 C C . ARG A 1 201 ? 16.641 -21.625 -2.625 1 94.31 201 ARG A C 1
ATOM 1519 O O . ARG A 1 201 ? 15.852 -20.734 -2.975 1 94.31 201 ARG A O 1
ATOM 1526 N N . PRO A 1 202 ? 16.484 -22.891 -2.859 1 92.94 202 PRO A N 1
ATOM 1527 C CA . PRO A 1 202 ? 15.328 -23.281 -3.67 1 92.94 202 PRO A CA 1
ATOM 1528 C C . PRO A 1 202 ? 14 -23 -2.977 1 92.94 202 PRO A C 1
ATOM 1530 O O . PRO A 1 202 ? 13.883 -23.172 -1.76 1 92.94 202 PRO A O 1
ATOM 1533 N N . LEU A 1 203 ? 13.102 -22.625 -3.775 1 95.56 203 LEU A N 1
ATOM 1534 C CA . LEU A 1 203 ? 11.719 -22.438 -3.328 1 95.56 203 LEU A CA 1
ATOM 1535 C C . LEU A 1 203 ? 11.062 -23.781 -3.055 1 95.56 203 LEU A C 1
ATOM 1537 O O . LEU A 1 203 ? 11.375 -24.781 -3.713 1 95.56 203 LEU A O 1
ATOM 1541 N N . ASP A 1 204 ? 10.164 -23.766 -2.129 1 93.31 204 ASP A N 1
ATOM 1542 C CA . ASP A 1 204 ? 9.344 -24.953 -1.927 1 93.31 204 ASP A CA 1
ATOM 1543 C C . ASP A 1 204 ? 8.195 -25 -2.928 1 93.31 204 ASP A C 1
ATOM 1545 O O . ASP A 1 204 ? 7.742 -26.078 -3.314 1 93.31 204 ASP A O 1
ATOM 1549 N N . ALA A 1 205 ? 7.734 -23.828 -3.299 1 91.69 205 ALA A N 1
ATOM 1550 C CA . ALA A 1 205 ? 6.719 -23.719 -4.344 1 91.69 205 ALA A CA 1
ATOM 1551 C C . ALA A 1 205 ? 6.809 -22.375 -5.059 1 91.69 205 ALA A C 1
ATOM 1553 O O . ALA A 1 205 ? 7.18 -21.359 -4.453 1 91.69 205 ALA A O 1
ATOM 1554 N N . VAL A 1 206 ? 6.438 -22.375 -6.328 1 92.56 206 VAL A N 1
ATOM 1555 C CA . VAL A 1 206 ? 6.316 -21.141 -7.102 1 92.56 206 VAL A CA 1
ATOM 1556 C C . VAL A 1 206 ? 5.039 -21.188 -7.941 1 92.56 206 VAL A C 1
ATOM 1558 O O . VAL A 1 206 ? 4.746 -22.188 -8.586 1 92.56 206 VAL A O 1
ATOM 1561 N N . LEU A 1 207 ? 4.273 -20.156 -7.828 1 91.44 207 LEU A N 1
ATOM 1562 C CA . LEU A 1 207 ? 3.07 -19.984 -8.633 1 91.44 207 LEU A CA 1
ATOM 1563 C C . LEU A 1 207 ? 3.309 -19 -9.773 1 91.44 207 LEU A C 1
ATOM 1565 O O . LEU A 1 207 ? 3.596 -17.828 -9.531 1 91.44 207 LEU A O 1
ATOM 1569 N N . LEU A 1 208 ? 3.213 -19.484 -10.977 1 88 208 LEU A N 1
ATOM 1570 C CA . LEU A 1 208 ? 3.238 -18.625 -12.156 1 88 208 LEU A CA 1
ATOM 1571 C C . LEU A 1 208 ? 1.841 -18.125 -12.492 1 88 208 LEU A C 1
ATOM 1573 O O . LEU A 1 208 ? 1.021 -18.859 -13.039 1 88 208 LEU A O 1
ATOM 1577 N N . ASP A 1 209 ? 1.56 -16.906 -12.141 1 87.12 209 ASP A N 1
ATOM 1578 C CA . ASP A 1 209 ? 0.238 -16.297 -12.266 1 87.12 209 ASP A CA 1
ATOM 1579 C C . ASP A 1 209 ? 0.317 -14.961 -13 1 87.12 209 ASP A C 1
ATOM 1581 O O . ASP A 1 209 ? -0.213 -13.953 -12.523 1 87.12 209 ASP A O 1
ATOM 1585 N N . HIS A 1 210 ? 1.02 -14.922 -14.062 1 88.56 210 HIS A N 1
ATOM 1586 C CA . HIS A 1 210 ? 1.215 -13.719 -14.867 1 88.56 210 HIS A CA 1
ATOM 1587 C C . HIS A 1 210 ? 1.151 -14.031 -16.359 1 88.56 210 HIS A C 1
ATOM 1589 O O . HIS A 1 210 ? 0.457 -14.961 -16.766 1 88.56 210 HIS A O 1
ATOM 1595 N N . SER A 1 211 ? 1.669 -13.273 -17.156 1 83.88 211 SER A N 1
ATOM 1596 C CA . SER A 1 211 ? 1.544 -13.484 -18.594 1 83.88 211 SER A CA 1
ATOM 1597 C C . SER A 1 211 ? 2.195 -14.789 -19.016 1 83.88 211 SER A C 1
ATOM 1599 O O . SER A 1 211 ? 3.359 -15.047 -18.703 1 83.88 211 SER A O 1
ATOM 1601 N N . ILE A 1 212 ? 1.507 -15.57 -19.781 1 78.38 212 ILE A N 1
ATOM 1602 C CA . ILE A 1 212 ? 1.959 -16.891 -20.203 1 78.38 212 ILE A CA 1
ATOM 1603 C C . ILE A 1 212 ? 3.256 -16.766 -21 1 78.38 212 ILE A C 1
ATOM 1605 O O . ILE A 1 212 ? 4.113 -17.641 -20.953 1 78.38 212 ILE A O 1
ATOM 1609 N N . LYS A 1 213 ? 3.484 -15.617 -21.688 1 83.38 213 LYS A N 1
ATOM 1610 C CA . LYS A 1 213 ? 4.695 -15.422 -22.484 1 83.38 213 LYS A CA 1
ATOM 1611 C C . LYS A 1 213 ? 5.93 -15.352 -21.594 1 83.38 213 LYS A C 1
ATOM 1613 O O . LYS A 1 213 ? 7.051 -15.562 -22.062 1 83.38 213 LYS A O 1
ATOM 1618 N N . ASP A 1 214 ? 5.676 -15.133 -20.297 1 90.38 214 ASP A N 1
ATOM 1619 C CA . ASP A 1 214 ? 6.809 -14.938 -19.391 1 90.38 214 ASP A CA 1
ATOM 1620 C C . ASP A 1 214 ? 6.992 -16.141 -18.484 1 90.38 214 ASP A C 1
ATOM 1622 O O . ASP A 1 214 ? 7.934 -16.188 -17.688 1 90.38 214 ASP A O 1
ATOM 1626 N N . PHE A 1 215 ? 6.145 -17.203 -18.609 1 86.25 215 PHE A N 1
ATOM 1627 C CA . PHE A 1 215 ? 6.238 -18.375 -17.75 1 86.25 215 PHE A CA 1
ATOM 1628 C C . PHE A 1 215 ? 7.609 -19.031 -17.875 1 86.25 215 PHE A C 1
ATOM 1630 O O . PHE A 1 215 ? 8.344 -19.156 -16.891 1 86.25 215 PHE A O 1
ATOM 1637 N N . LEU A 1 216 ? 7.926 -19.344 -19.109 1 84.75 216 LEU A N 1
ATOM 1638 C CA . LEU A 1 216 ? 9.133 -20.125 -19.328 1 84.75 216 LEU A CA 1
ATOM 1639 C C . LEU A 1 216 ? 10.383 -19.281 -19.062 1 84.75 216 LEU A C 1
ATOM 1641 O O . LEU A 1 216 ? 11.281 -19.719 -18.344 1 84.75 216 LEU A O 1
ATOM 1645 N N . PRO A 1 217 ? 10.508 -18.047 -19.609 1 92.12 217 PRO A N 1
ATOM 1646 C CA . PRO A 1 217 ? 11.688 -17.234 -19.312 1 92.12 217 PRO A CA 1
ATOM 1647 C C . PRO A 1 217 ? 11.906 -17.031 -17.812 1 92.12 217 PRO A C 1
ATOM 1649 O O . PRO A 1 217 ? 13.039 -17.109 -17.344 1 92.12 217 PRO A O 1
ATOM 1652 N N . ASP A 1 218 ? 10.883 -16.828 -17.062 1 93.25 218 ASP A N 1
ATOM 1653 C CA . ASP A 1 218 ? 11.023 -16.578 -15.641 1 93.25 218 ASP A CA 1
ATOM 1654 C C . ASP A 1 218 ? 11.367 -17.859 -14.883 1 93.25 218 ASP A C 1
ATOM 1656 O O . ASP A 1 218 ? 12.156 -17.828 -13.938 1 93.25 218 ASP A O 1
ATOM 1660 N N . LEU A 1 219 ? 10.773 -18.953 -15.281 1 88.44 219 LEU A N 1
ATOM 1661 C CA . LEU A 1 219 ? 11.125 -20.219 -14.664 1 88.44 219 LEU A CA 1
ATOM 1662 C C . LEU A 1 219 ? 12.602 -20.547 -14.891 1 88.44 219 LEU A C 1
ATOM 1664 O O . LEU A 1 219 ? 13.305 -20.953 -13.961 1 88.44 219 LEU A O 1
ATOM 1668 N N . ARG A 1 220 ? 13.062 -20.312 -16.094 1 89.06 220 ARG A N 1
ATOM 1669 C CA . ARG A 1 220 ? 14.453 -20.547 -16.422 1 89.06 220 ARG A CA 1
ATOM 1670 C C . ARG A 1 220 ? 15.383 -19.641 -15.641 1 89.06 220 ARG A C 1
ATOM 1672 O O . ARG A 1 220 ? 16.453 -20.047 -15.203 1 89.06 220 ARG A O 1
ATOM 1679 N N . LEU A 1 221 ? 14.977 -18.438 -15.516 1 95 221 LEU A N 1
ATOM 1680 C CA . LEU A 1 221 ? 15.75 -17.484 -14.719 1 95 221 LEU A CA 1
ATOM 1681 C C . LEU A 1 221 ? 15.891 -17.969 -13.281 1 95 221 LEU A C 1
ATOM 1683 O O . LEU A 1 221 ? 16.984 -17.953 -12.719 1 95 221 LEU A O 1
ATOM 1687 N N . LEU A 1 222 ? 14.836 -18.438 -12.703 1 93.62 222 LEU A N 1
ATOM 1688 C CA . LEU A 1 222 ? 14.859 -18.938 -11.336 1 93.62 222 LEU A CA 1
ATOM 1689 C C . LEU A 1 222 ? 15.727 -20.188 -11.227 1 93.62 222 LEU A C 1
ATOM 1691 O O . LEU A 1 222 ? 16.484 -20.344 -10.266 1 93.62 222 LEU A O 1
ATOM 1695 N N . GLU A 1 223 ? 15.672 -21.016 -12.188 1 87.62 223 GLU A N 1
ATOM 1696 C CA . GLU A 1 223 ? 16.484 -22.219 -12.227 1 87.62 223 GLU A CA 1
ATOM 1697 C C . GLU A 1 223 ? 17.969 -21.891 -12.273 1 87.62 223 GLU A C 1
ATOM 1699 O O . GLU A 1 223 ? 18.766 -22.422 -11.492 1 87.62 223 GLU A O 1
ATOM 1704 N N . SER A 1 224 ? 18.234 -20.984 -13.164 1 92.44 224 SER A N 1
ATOM 1705 C CA . SER A 1 224 ? 19.641 -20.641 -13.391 1 92.44 224 SER A CA 1
ATOM 1706 C C . SER A 1 224 ? 20.234 -19.938 -12.18 1 92.44 224 SER A C 1
ATOM 1708 O O . SER A 1 224 ? 21.453 -19.875 -12.031 1 92.44 224 SER A O 1
ATOM 1710 N N . ASN A 1 225 ? 19.375 -19.469 -11.328 1 95.12 225 ASN A N 1
ATOM 1711 C CA . ASN A 1 225 ? 19.859 -18.75 -10.148 1 95.12 225 ASN A CA 1
ATOM 1712 C C . ASN A 1 225 ? 19.688 -19.578 -8.875 1 95.12 225 ASN A C 1
ATOM 1714 O O . ASN A 1 225 ? 19.688 -19.031 -7.773 1 95.12 225 ASN A O 1
ATOM 1718 N N . GLY A 1 226 ? 19.406 -20.859 -9.062 1 90.94 226 GLY A N 1
ATOM 1719 C CA . GLY A 1 226 ? 19.422 -21.781 -7.941 1 90.94 226 GLY A CA 1
ATOM 1720 C C . GLY A 1 226 ? 18.156 -21.734 -7.105 1 90.94 226 GLY A C 1
ATOM 1721 O O . GLY A 1 226 ? 18.141 -22.203 -5.965 1 90.94 226 GLY A O 1
ATOM 1722 N N . MET A 1 227 ? 17.078 -21.203 -7.672 1 94.06 227 MET A N 1
ATOM 1723 C CA . MET A 1 227 ? 15.852 -21.016 -6.906 1 94.06 227 MET A CA 1
ATOM 1724 C C . MET A 1 227 ? 14.891 -22.188 -7.125 1 94.06 227 MET A C 1
ATOM 1726 O O . MET A 1 227 ? 13.844 -22.266 -6.484 1 94.06 227 MET A O 1
ATOM 1730 N N . ILE A 1 228 ? 15.234 -23.078 -8.078 1 87.88 228 ILE A N 1
ATOM 1731 C CA . ILE A 1 228 ? 14.398 -24.234 -8.375 1 87.88 228 ILE A CA 1
ATOM 1732 C C . ILE A 1 228 ? 15.219 -25.516 -8.242 1 87.88 228 ILE A C 1
ATOM 1734 O O . ILE A 1 228 ? 16.359 -25.578 -8.695 1 87.88 228 ILE A O 1
ATOM 1738 N N . ASN A 1 229 ? 14.695 -26.469 -7.551 1 82.25 229 ASN A N 1
ATOM 1739 C CA . ASN A 1 229 ? 15.258 -27.812 -7.523 1 82.25 229 ASN A CA 1
ATOM 1740 C C . ASN A 1 229 ? 14.172 -28.875 -7.699 1 82.25 229 ASN A C 1
ATOM 1742 O O . ASN A 1 229 ? 13.031 -28.562 -8.031 1 82.25 229 ASN A O 1
ATOM 1746 N N . SER A 1 230 ? 14.477 -30.188 -7.5 1 75.62 230 SER A N 1
ATOM 1747 C CA . SER A 1 230 ? 13.586 -31.312 -7.793 1 75.62 230 SER A CA 1
ATOM 1748 C C . SER A 1 230 ? 12.406 -31.344 -6.828 1 75.62 230 SER A C 1
ATOM 1750 O O . SER A 1 230 ? 11.375 -31.953 -7.117 1 75.62 230 SER A O 1
ATOM 1752 N N . ASP A 1 231 ? 12.508 -30.594 -5.711 1 77.56 231 ASP A N 1
ATOM 1753 C CA . ASP A 1 231 ? 11.461 -30.641 -4.695 1 77.56 231 ASP A CA 1
ATOM 1754 C C . ASP A 1 231 ? 10.531 -29.438 -4.82 1 77.56 231 ASP A C 1
ATOM 1756 O O . ASP A 1 231 ? 9.508 -29.359 -4.129 1 77.56 231 ASP A O 1
ATOM 1760 N N . THR A 1 232 ? 10.883 -28.531 -5.73 1 85.19 232 THR A N 1
ATOM 1761 C CA . THR A 1 232 ? 10.07 -27.328 -5.887 1 85.19 232 THR A CA 1
ATOM 1762 C C . THR A 1 232 ? 8.766 -27.641 -6.613 1 85.19 232 THR A C 1
ATOM 1764 O O . THR A 1 232 ? 8.781 -28.203 -7.707 1 85.19 232 THR A O 1
ATOM 1767 N N . ALA A 1 233 ? 7.66 -27.297 -5.984 1 83.75 233 ALA A N 1
ATOM 1768 C CA . ALA A 1 233 ? 6.371 -27.391 -6.664 1 83.75 233 ALA A CA 1
ATOM 1769 C C . ALA A 1 233 ? 6.137 -26.188 -7.566 1 83.75 233 ALA A C 1
ATOM 1771 O O . ALA A 1 233 ? 6.121 -25.047 -7.094 1 83.75 233 ALA A O 1
ATOM 1772 N N . VAL A 1 234 ? 5.984 -26.406 -8.844 1 83.5 234 VAL A N 1
ATOM 1773 C CA . VAL A 1 234 ? 5.691 -25.328 -9.789 1 83.5 234 VAL A CA 1
ATOM 1774 C C . VAL A 1 234 ? 4.207 -25.359 -10.148 1 83.5 234 VAL A C 1
ATOM 1776 O O . VAL A 1 234 ? 3.707 -26.344 -10.695 1 83.5 234 VAL A O 1
ATOM 1779 N N . LEU A 1 235 ? 3.535 -24.297 -9.773 1 81.62 235 LEU A N 1
ATOM 1780 C CA . LEU A 1 235 ? 2.115 -24.109 -10.062 1 81.62 235 LEU A CA 1
ATOM 1781 C C . LEU A 1 235 ? 1.905 -23.078 -11.164 1 81.62 235 LEU A C 1
ATOM 1783 O O . LEU A 1 235 ? 2.586 -22.062 -11.195 1 81.62 235 LEU A O 1
ATOM 1787 N N . CYS A 1 236 ? 1.098 -23.391 -12.094 1 77.44 236 CYS A N 1
ATOM 1788 C CA . CYS A 1 236 ? 0.812 -22.453 -13.172 1 77.44 236 CYS A CA 1
ATOM 1789 C C . CYS A 1 236 ? -0.689 -22.328 -13.398 1 77.44 236 CYS A C 1
ATOM 1791 O O . CYS A 1 236 ? -1.421 -23.312 -13.328 1 77.44 236 CYS A O 1
ATOM 1793 N N . ASP A 1 237 ? -1.168 -21.125 -13.383 1 66.25 237 ASP A N 1
ATOM 1794 C CA . ASP A 1 237 ? -2.541 -20.828 -13.773 1 66.25 237 ASP A CA 1
ATOM 1795 C C . ASP A 1 237 ? -2.611 -20.391 -15.234 1 66.25 237 ASP A C 1
ATOM 1797 O O . ASP A 1 237 ? -2.225 -19.281 -15.578 1 66.25 237 ASP A O 1
ATOM 1801 N N . TRP A 1 238 ? -2.807 -21.391 -16 1 56.75 238 TRP A N 1
ATOM 1802 C CA . TRP A 1 238 ? -2.84 -21.109 -17.438 1 56.75 238 TRP A CA 1
ATOM 1803 C C . TRP A 1 238 ? -4.227 -20.641 -17.875 1 56.75 238 TRP A C 1
ATOM 1805 O O . TRP A 1 238 ? -4.523 -20.594 -19.062 1 56.75 238 TRP A O 1
ATOM 1815 N N . ASN A 1 239 ? -4.945 -19.922 -16.922 1 50 239 ASN A N 1
ATOM 1816 C CA . ASN A 1 239 ? -6.301 -19.547 -17.312 1 50 239 ASN A CA 1
ATOM 1817 C C . ASN A 1 239 ? -6.305 -18.781 -18.641 1 50 239 ASN A C 1
ATOM 1819 O O . ASN A 1 239 ? -5.582 -17.797 -18.781 1 50 239 ASN A O 1
ATOM 1823 N N . LEU A 1 240 ? -6.5 -19.453 -19.672 1 42.88 240 LEU A N 1
ATOM 1824 C CA . LEU A 1 240 ? -6.969 -18.688 -20.812 1 42.88 240 LEU A CA 1
ATOM 1825 C C . LEU A 1 240 ? -8.07 -17.719 -20.391 1 42.88 240 LEU A C 1
ATOM 1827 O O . LEU A 1 240 ? -9.148 -18.141 -19.984 1 42.88 240 LEU A O 1
ATOM 1831 N N . TYR A 1 241 ? -7.77 -16.844 -19.469 1 39.97 241 TYR A N 1
ATOM 1832 C CA . TYR A 1 241 ? -8.773 -15.859 -19.094 1 39.97 241 TYR A CA 1
ATOM 1833 C C . TYR A 1 241 ? -9.836 -15.711 -20.188 1 39.97 241 TYR A C 1
ATOM 1835 O O . TYR A 1 241 ? -9.539 -15.852 -21.375 1 39.97 241 TYR A O 1
ATOM 1843 N N . PRO A 1 242 ? -11 -15.805 -19.719 1 39.25 242 PRO A N 1
ATOM 1844 C CA . PRO A 1 242 ? -12.086 -15.75 -20.703 1 39.25 242 PRO A CA 1
ATOM 1845 C C . PRO A 1 242 ? -11.805 -14.773 -21.844 1 39.25 242 PRO A C 1
ATOM 1847 O O . PRO A 1 242 ? -12.25 -15 -22.969 1 39.25 242 PRO A O 1
ATOM 1850 N N . GLY A 1 243 ? -11 -13.773 -21.516 1 37 243 GLY A N 1
ATOM 1851 C CA . GLY A 1 243 ? -10.742 -12.773 -22.547 1 37 243 GLY A CA 1
ATOM 1852 C C . GLY A 1 243 ? -9.578 -13.125 -23.453 1 37 243 GLY A C 1
ATOM 1853 O O . GLY A 1 243 ? -9.25 -12.383 -24.375 1 37 243 GLY A O 1
ATOM 1854 N N . THR A 1 244 ? -8.812 -13.883 -22.828 1 39.94 244 THR A N 1
ATOM 1855 C CA . THR A 1 244 ? -7.742 -14.234 -23.75 1 39.94 244 THR A CA 1
ATOM 1856 C C . THR A 1 244 ? -8.258 -15.148 -24.859 1 39.94 244 THR A C 1
ATOM 1858 O O . THR A 1 244 ? -7.477 -15.789 -25.562 1 39.94 244 THR A O 1
ATOM 1861 N N . GLN A 1 245 ? -9.406 -15.445 -24.75 1 35.19 245 GLN A N 1
ATOM 1862 C CA . GLN A 1 245 ? -9.828 -16.203 -25.922 1 35.19 245 GLN A CA 1
ATOM 1863 C C . GLN A 1 245 ? -9.469 -15.469 -27.219 1 35.19 245 GLN A C 1
ATOM 1865 O O . GLN A 1 245 ? -9.852 -15.898 -28.312 1 35.19 245 GLN A O 1
ATOM 1870 N N . ASP A 1 246 ? -9.18 -14.195 -27.062 1 36.34 246 ASP A N 1
ATOM 1871 C CA . ASP A 1 246 ? -8.922 -13.766 -28.438 1 36.34 246 ASP A CA 1
ATOM 1872 C C . ASP A 1 246 ? -7.793 -14.586 -29.062 1 36.34 246 ASP A C 1
ATOM 1874 O O . ASP A 1 246 ? -6.824 -14.938 -28.391 1 36.34 246 ASP A O 1
ATOM 1878 N N . GLY A 1 247 ? -8.047 -15.414 -29.984 1 34.12 247 GLY A N 1
ATOM 1879 C CA . GLY A 1 247 ? -7.246 -16.062 -31 1 34.12 247 GLY A CA 1
ATOM 1880 C C . GLY A 1 247 ? -5.855 -15.469 -31.141 1 34.12 247 GLY A C 1
ATOM 1881 O O . GLY A 1 247 ? -5.23 -15.57 -32.188 1 34.12 247 GLY A O 1
ATOM 1882 N N . ARG A 1 248 ? -5.629 -14.508 -30.328 1 41.84 248 ARG A N 1
ATOM 1883 C CA . ARG A 1 248 ? -4.305 -14.078 -30.766 1 41.84 248 ARG A CA 1
ATOM 1884 C C . ARG A 1 248 ? -3.279 -15.188 -30.578 1 41.84 248 ARG A C 1
ATOM 1886 O O . ARG A 1 248 ? -3.207 -15.797 -29.516 1 41.84 248 ARG A O 1
ATOM 1893 N N . ASP A 1 249 ? -2.822 -15.766 -31.484 1 42.06 249 ASP A N 1
ATOM 1894 C CA . ASP A 1 249 ? -1.926 -16.844 -31.891 1 42.06 249 ASP A CA 1
ATOM 1895 C C . ASP A 1 249 ? -0.745 -16.969 -30.938 1 42.06 249 ASP A C 1
ATOM 1897 O O . ASP A 1 249 ? -0.146 -18.047 -30.812 1 42.06 249 ASP A O 1
ATOM 1901 N N . GLU A 1 250 ? -0.399 -15.93 -30.266 1 47.34 250 GLU A N 1
ATOM 1902 C CA . GLU A 1 250 ? 0.875 -15.992 -29.562 1 47.34 250 GLU A CA 1
ATOM 1903 C C . GLU A 1 250 ? 0.74 -16.766 -28.25 1 47.34 250 GLU A C 1
ATOM 1905 O O . GLU A 1 250 ? 1.675 -17.438 -27.828 1 47.34 250 GLU A O 1
ATOM 1910 N N . ALA A 1 251 ? -0.385 -16.656 -27.516 1 55.12 251 ALA A N 1
ATOM 1911 C CA . ALA A 1 251 ? -0.662 -17.328 -26.266 1 55.12 251 ALA A CA 1
ATOM 1912 C C . ALA A 1 251 ? -0.615 -18.844 -26.438 1 55.12 251 ALA A C 1
ATOM 1914 O O . ALA A 1 251 ? 0.002 -19.562 -25.641 1 55.12 251 ALA A O 1
ATOM 1915 N N . PRO A 1 252 ? -0.848 -19.125 -27.641 1 60.88 252 PRO A N 1
ATOM 1916 C CA . PRO A 1 252 ? -0.817 -20.578 -27.828 1 60.88 252 PRO A CA 1
ATOM 1917 C C . PRO A 1 252 ? 0.601 -21.125 -27.969 1 60.88 252 PRO A C 1
ATOM 1919 O O . PRO A 1 252 ? 0.926 -22.172 -27.391 1 60.88 252 PRO A O 1
ATOM 1922 N N . GLN A 1 253 ? 1.408 -20.297 -28.547 1 71.38 253 GLN A N 1
ATOM 1923 C CA . GLN A 1 253 ? 2.748 -20.828 -28.781 1 71.38 253 GLN A CA 1
ATOM 1924 C C . GLN A 1 253 ? 3.557 -20.844 -27.484 1 71.38 253 GLN A C 1
ATOM 1926 O O . GLN A 1 253 ? 4.215 -21.828 -27.156 1 71.38 253 GLN A O 1
ATOM 1931 N N . ALA A 1 254 ? 3.471 -19.766 -26.688 1 74.44 254 ALA A N 1
ATOM 1932 C CA . ALA A 1 254 ? 4.207 -19.688 -25.438 1 74.44 254 ALA A CA 1
ATOM 1933 C C . ALA A 1 254 ? 3.758 -20.766 -24.469 1 74.44 254 ALA A C 1
ATOM 1935 O O . ALA A 1 254 ? 4.578 -21.359 -23.766 1 74.44 254 ALA A O 1
ATOM 1936 N N . GLY A 1 255 ? 2.52 -20.969 -24.469 1 73.44 255 GLY A N 1
ATOM 1937 C CA . GLY A 1 255 ? 1.98 -22.031 -23.641 1 73.44 255 GLY A CA 1
ATOM 1938 C C . GLY A 1 255 ? 2.475 -23.406 -24.031 1 73.44 255 GLY A C 1
ATOM 1939 O O . GLY A 1 255 ? 2.836 -24.219 -23.172 1 73.44 255 GLY A O 1
ATOM 1940 N N . THR A 1 256 ? 2.539 -23.562 -25.312 1 72.06 256 THR A N 1
ATOM 1941 C CA . THR A 1 256 ? 3.008 -24.844 -25.828 1 72.06 256 THR A CA 1
ATOM 1942 C C . THR A 1 256 ? 4.48 -25.047 -25.484 1 72.06 256 THR A C 1
ATOM 1944 O O . THR A 1 256 ? 4.871 -26.141 -25.047 1 72.06 256 THR A O 1
ATOM 1947 N N . GLU A 1 257 ? 5.211 -24.062 -25.703 1 76.38 257 GLU A N 1
ATOM 1948 C CA . GLU A 1 257 ? 6.633 -24.141 -25.391 1 76.38 257 GLU A CA 1
ATOM 1949 C C . GLU A 1 257 ? 6.859 -24.406 -23.906 1 76.38 257 GLU A C 1
ATOM 1951 O O . GLU A 1 257 ? 7.746 -25.172 -23.547 1 76.38 257 GLU A O 1
ATOM 1956 N N . PHE A 1 258 ? 6.117 -23.797 -23.172 1 78.38 258 PHE A N 1
ATOM 1957 C CA . PHE A 1 258 ? 6.211 -23.969 -21.719 1 78.38 258 PHE A CA 1
ATOM 1958 C C . PHE A 1 258 ? 5.875 -25.406 -21.328 1 78.38 258 PHE A C 1
ATOM 1960 O O . PHE A 1 258 ? 6.617 -26.047 -20.578 1 78.38 258 PHE A O 1
ATOM 1967 N N . MET A 1 259 ? 4.867 -25.938 -21.906 1 69.81 259 MET A N 1
ATOM 1968 C CA . MET A 1 259 ? 4.449 -27.297 -21.609 1 69.81 259 MET A CA 1
ATOM 1969 C C . MET A 1 259 ? 5.477 -28.297 -22.109 1 69.81 259 MET A C 1
ATOM 1971 O O . MET A 1 259 ? 5.73 -29.312 -21.453 1 69.81 259 MET A O 1
ATOM 1975 N N . ASP A 1 260 ? 5.973 -27.984 -23.234 1 73.06 260 ASP A N 1
ATOM 1976 C CA . ASP A 1 260 ? 7.016 -28.859 -23.781 1 73.06 260 ASP A CA 1
ATOM 1977 C C . ASP A 1 260 ? 8.234 -28.891 -22.875 1 73.06 260 ASP A C 1
ATOM 1979 O O . ASP A 1 260 ? 8.852 -29.938 -22.688 1 73.06 260 ASP A O 1
ATOM 1983 N N . TYR A 1 261 ? 8.547 -27.828 -22.375 1 76.69 261 TYR A N 1
ATOM 1984 C CA . TYR A 1 261 ? 9.68 -27.734 -21.469 1 76.69 261 TYR A CA 1
ATOM 1985 C C . TYR A 1 261 ? 9.43 -28.547 -20.203 1 76.69 261 TYR A C 1
ATOM 1987 O O . TYR A 1 261 ? 10.305 -29.266 -19.734 1 76.69 261 TYR A O 1
ATOM 1995 N N . LEU A 1 262 ? 8.344 -28.438 -19.656 1 69.94 262 LEU A N 1
ATOM 1996 C CA . LEU A 1 262 ? 8.008 -29.141 -18.422 1 69.94 262 LEU A CA 1
ATOM 1997 C C . LEU A 1 262 ? 8.055 -30.656 -18.641 1 69.94 262 LEU A C 1
ATOM 1999 O O . LEU A 1 262 ? 8.492 -31.406 -17.766 1 69.94 262 LEU A O 1
ATOM 2003 N N . LYS A 1 263 ? 7.676 -31.078 -19.766 1 65.62 263 LYS A N 1
ATOM 2004 C CA . LYS A 1 263 ? 7.664 -32.5 -20.094 1 65.62 263 LYS A CA 1
ATOM 2005 C C . LYS A 1 263 ? 9.086 -33.031 -20.203 1 65.62 263 LYS A C 1
ATOM 2007 O O . LYS A 1 263 ? 9.32 -34.219 -19.906 1 65.62 263 LYS A O 1
ATOM 2012 N N . LYS A 1 264 ? 9.914 -32.188 -20.688 1 68.5 264 LYS A N 1
ATOM 2013 C CA . LYS A 1 264 ? 11.297 -32.625 -20.859 1 68.5 264 LYS A CA 1
ATOM 2014 C C . LYS A 1 264 ? 11.992 -32.812 -19.516 1 68.5 264 LYS A C 1
ATOM 2016 O O . LYS A 1 264 ? 12.859 -33.688 -19.375 1 68.5 264 LYS A O 1
ATOM 2021 N N . ILE A 1 265 ? 11.828 -32 -18.672 1 61.53 265 ILE A N 1
ATOM 2022 C CA . ILE A 1 265 ? 12.523 -32.062 -17.391 1 61.53 265 ILE A CA 1
ATOM 2023 C C . ILE A 1 265 ? 11.914 -33.125 -16.5 1 61.53 265 ILE A C 1
ATOM 2025 O O . ILE A 1 265 ? 12.609 -33.719 -15.672 1 61.53 265 ILE A O 1
ATOM 2029 N N . VAL A 1 266 ? 10.672 -33.219 -16.531 1 52.78 266 VAL A N 1
ATOM 2030 C CA . VAL A 1 266 ? 10.055 -34.188 -15.617 1 52.78 266 VAL A CA 1
ATOM 2031 C C . VAL A 1 266 ? 9.695 -35.469 -16.375 1 52.78 266 VAL A C 1
ATOM 2033 O O . VAL A 1 266 ? 9.242 -35.406 -17.516 1 52.78 266 VAL A O 1
ATOM 2036 N N . SER A 1 267 ? 10.414 -36.562 -16.047 1 50.78 267 SER A N 1
ATOM 2037 C CA . SER A 1 267 ? 9.812 -37.781 -16.562 1 50.78 267 SER A CA 1
ATOM 2038 C C . SER A 1 267 ? 8.297 -37.781 -16.391 1 50.78 267 SER A C 1
ATOM 2040 O O . SER A 1 267 ? 7.777 -37.125 -15.484 1 50.78 267 SER A O 1
ATOM 2042 N N . ASP A 1 268 ? 7.543 -38.062 -17.516 1 48.84 268 ASP A N 1
ATOM 2043 C CA . ASP A 1 268 ? 6.086 -38.062 -17.609 1 48.84 268 ASP A CA 1
ATOM 2044 C C . ASP A 1 268 ? 5.445 -38.281 -16.25 1 48.84 268 ASP A C 1
ATOM 2046 O O . ASP A 1 268 ? 4.367 -37.75 -15.969 1 48.84 268 ASP A O 1
ATOM 2050 N N . GLN A 1 269 ? 6.102 -38.906 -15.359 1 48.72 269 GLN A N 1
ATOM 2051 C CA . GLN A 1 269 ? 5.449 -39.375 -14.141 1 48.72 269 GLN A CA 1
ATOM 2052 C C . GLN A 1 269 ? 5.422 -38.281 -13.078 1 48.72 269 GLN A C 1
ATOM 2054 O O . GLN A 1 269 ? 4.648 -38.344 -12.125 1 48.72 269 GLN A O 1
ATOM 2059 N N . ASP A 1 270 ? 6.133 -37.062 -13.273 1 54 270 ASP A N 1
ATOM 2060 C CA . ASP A 1 270 ? 6.293 -36.188 -12.102 1 54 270 ASP A CA 1
ATOM 2061 C C . ASP A 1 270 ? 5.539 -34.875 -12.289 1 54 270 ASP A C 1
ATOM 2063 O O . ASP A 1 270 ? 5.703 -33.969 -11.5 1 54 270 ASP A O 1
ATOM 2067 N N . ILE A 1 271 ? 4.973 -34.781 -13.383 1 55.56 271 ILE A N 1
ATOM 2068 C CA . ILE A 1 271 ? 4.125 -33.594 -13.602 1 55.56 271 ILE A CA 1
ATOM 2069 C C . ILE A 1 271 ? 2.654 -34 -13.484 1 55.56 271 ILE A C 1
ATOM 2071 O O . ILE A 1 271 ? 2.211 -34.969 -14.133 1 55.56 271 ILE A O 1
ATOM 2075 N N . THR A 1 272 ? 2.102 -33.656 -12.398 1 57.31 272 THR A N 1
ATOM 2076 C CA . THR A 1 272 ? 0.656 -33.812 -12.312 1 57.31 272 THR A CA 1
ATOM 2077 C C . THR A 1 272 ? -0.069 -32.562 -12.766 1 57.31 272 THR A C 1
ATOM 2079 O O . THR A 1 272 ? 0.141 -31.469 -12.203 1 57.31 272 THR A O 1
ATOM 2082 N N . THR A 1 273 ? -0.441 -32.656 -14.039 1 55.09 273 THR A N 1
ATOM 2083 C CA . THR A 1 273 ? -1.243 -31.547 -14.531 1 55.09 273 THR A CA 1
ATOM 2084 C C . THR A 1 273 ? -2.73 -31.812 -14.32 1 55.09 273 THR A C 1
ATOM 2086 O O . THR A 1 273 ? -3.232 -32.875 -14.688 1 55.09 273 THR A O 1
ATOM 2089 N N . THR A 1 274 ? -3.203 -31.047 -13.453 1 53.44 274 THR A N 1
ATOM 2090 C CA . THR A 1 274 ? -4.652 -31.125 -13.297 1 53.44 274 THR A CA 1
ATOM 2091 C C . THR A 1 274 ? -5.344 -30.062 -14.133 1 53.44 274 THR A C 1
ATOM 2093 O O . THR A 1 274 ? -5.047 -28.859 -13.992 1 53.44 274 THR A O 1
ATOM 2096 N N . LYS A 1 275 ? -5.926 -30.578 -15.219 1 53.53 275 LYS A N 1
ATOM 2097 C CA . LYS A 1 275 ? -6.699 -29.688 -16.078 1 53.53 275 LYS A CA 1
ATOM 2098 C C . LYS A 1 275 ? -8.117 -29.5 -15.539 1 53.53 275 LYS A C 1
ATOM 2100 O O . LYS A 1 275 ? -8.758 -30.469 -15.117 1 53.53 275 LYS A O 1
ATOM 2105 N N . HIS A 1 276 ? -8.375 -28.281 -15.242 1 48.31 276 HIS A N 1
ATOM 2106 C CA . HIS A 1 276 ? -9.742 -28.016 -14.82 1 48.31 276 HIS A CA 1
ATOM 2107 C C . HIS A 1 276 ? -10.555 -27.391 -15.953 1 48.31 276 HIS A C 1
ATOM 2109 O O . HIS A 1 276 ? -10.109 -26.438 -16.594 1 48.31 276 HIS A O 1
ATOM 2115 N N . SER A 1 277 ? -11.43 -28.156 -16.516 1 49.03 277 SER A N 1
ATOM 2116 C CA . SER A 1 277 ? -12.273 -27.734 -17.625 1 49.03 277 SER A CA 1
ATOM 2117 C C . SER A 1 277 ? -13.672 -27.359 -17.141 1 49.03 277 SER A C 1
ATOM 2119 O O . SER A 1 277 ? -14.172 -27.938 -16.172 1 49.03 277 SER A O 1
ATOM 2121 N N . VAL A 1 278 ? -14.062 -26.125 -17.469 1 45.31 278 VAL A N 1
ATOM 2122 C CA . VAL A 1 278 ? -15.484 -25.797 -17.391 1 45.31 278 VAL A CA 1
ATOM 2123 C C . VAL A 1 278 ? -16.141 -25.938 -18.766 1 45.31 278 VAL A C 1
ATOM 2125 O O . VAL A 1 278 ? -15.805 -25.188 -19.688 1 45.31 278 VAL A O 1
ATOM 2128 N N . GLY A 1 279 ? -16.984 -26.922 -18.875 1 49.41 279 GLY A N 1
ATOM 2129 C CA . GLY A 1 279 ? -17.484 -27.297 -20.188 1 49.41 279 GLY A CA 1
ATOM 2130 C C . GLY A 1 279 ? -16.406 -27.828 -21.109 1 49.41 279 GLY A C 1
ATOM 2131 O O . GLY A 1 279 ? -15.641 -28.734 -20.734 1 49.41 279 GLY A O 1
ATOM 2132 N N . ASP A 1 280 ? -16.391 -27.312 -22.312 1 47.44 280 ASP A N 1
ATOM 2133 C CA . ASP A 1 280 ? -15.422 -27.75 -23.312 1 47.44 280 ASP A CA 1
ATOM 2134 C C . ASP A 1 280 ? -14.156 -26.906 -23.281 1 47.44 280 ASP A C 1
ATOM 2136 O O . ASP A 1 280 ? -13.297 -27.016 -24.156 1 47.44 280 ASP A O 1
ATOM 2140 N N . LYS A 1 281 ? -14.133 -26 -22.219 1 48.84 281 LYS A N 1
ATOM 2141 C CA . LYS A 1 281 ? -13 -25.078 -22.203 1 48.84 281 LYS A CA 1
ATOM 2142 C C . LYS A 1 281 ? -12.031 -25.422 -21.062 1 48.84 281 LYS A C 1
ATOM 2144 O O . LYS A 1 281 ? -12.461 -25.625 -19.938 1 48.84 281 LYS A O 1
ATOM 2149 N N . ASP A 1 282 ? -10.945 -25.906 -21.469 1 49.38 282 ASP A N 1
ATOM 2150 C CA . ASP A 1 282 ? -9.891 -26.031 -20.469 1 49.38 282 ASP A CA 1
ATOM 2151 C C . ASP A 1 282 ? -9.617 -24.688 -19.797 1 49.38 282 ASP A C 1
ATOM 2153 O O . ASP A 1 282 ? -9.359 -23.688 -20.469 1 49.38 282 ASP A O 1
ATOM 2157 N N . VAL A 1 283 ? -10.031 -24.5 -18.5 1 47.75 283 VAL A N 1
ATOM 2158 C CA . VAL A 1 283 ? -10.023 -23.188 -17.844 1 47.75 283 VAL A CA 1
ATOM 2159 C C . VAL A 1 283 ? -8.75 -23.031 -17.016 1 47.75 283 VAL A C 1
ATOM 2161 O O . VAL A 1 283 ? -8.258 -21.906 -16.844 1 47.75 283 VAL A O 1
ATOM 2164 N N . PHE A 1 284 ? -8.32 -23.984 -16.25 1 48.03 284 PHE A N 1
ATOM 2165 C CA . PHE A 1 284 ? -7.152 -23.797 -15.391 1 48.03 284 PHE A CA 1
ATOM 2166 C C . PHE A 1 284 ? -6.348 -25.094 -15.305 1 48.03 284 PHE A C 1
ATOM 2168 O O . PHE A 1 284 ? -6.902 -26.188 -15.414 1 48.03 284 PHE A O 1
ATOM 2175 N N . THR A 1 285 ? -5.074 -24.922 -15.656 1 51.53 285 THR A N 1
ATOM 2176 C CA . THR A 1 285 ? -4.211 -26.062 -15.414 1 51.53 285 THR A CA 1
ATOM 2177 C C . THR A 1 285 ? -3.25 -25.797 -14.266 1 51.53 285 THR A C 1
ATOM 2179 O O . THR A 1 285 ? -2.719 -24.688 -14.141 1 51.53 285 THR A O 1
ATOM 2182 N N . VAL A 1 286 ? -3.42 -26.5 -13.148 1 50.94 286 VAL A N 1
ATOM 2183 C CA . VAL A 1 286 ? -2.373 -26.516 -12.133 1 50.94 286 VAL A CA 1
ATOM 2184 C C . VAL A 1 286 ? -1.389 -27.641 -12.414 1 50.94 286 VAL A C 1
ATOM 2186 O O . VAL A 1 286 ? -1.79 -28.797 -12.578 1 50.94 286 VAL A O 1
ATOM 2189 N N . SER A 1 287 ? -0.26 -27.234 -12.852 1 52.56 287 SER A N 1
ATOM 2190 C CA . SER A 1 287 ? 0.779 -28.25 -13 1 52.56 287 SER A CA 1
ATOM 2191 C C . SER A 1 287 ? 1.763 -28.219 -11.828 1 52.56 287 SER A C 1
ATOM 2193 O O . SER A 1 287 ? 2.211 -27.141 -11.43 1 52.56 287 SER A O 1
ATOM 2195 N N . THR A 1 288 ? 1.616 -29.156 -10.914 1 51.75 288 THR A N 1
ATOM 2196 C CA . THR A 1 288 ? 2.625 -29.312 -9.875 1 51.75 288 THR A CA 1
ATOM 2197 C C . THR A 1 288 ? 3.801 -30.141 -10.383 1 51.75 288 THR A C 1
ATOM 2199 O O . THR A 1 288 ? 3.605 -31.188 -11.016 1 51.75 288 THR A O 1
ATOM 2202 N N . TRP A 1 289 ? 4.867 -29.375 -10.539 1 50.44 289 TRP A N 1
ATOM 2203 C CA . TRP A 1 289 ? 6.082 -30.062 -10.969 1 50.44 289 TRP A CA 1
ATOM 2204 C C . TRP A 1 289 ? 6.98 -30.375 -9.773 1 50.44 289 TRP A C 1
ATOM 2206 O O . TRP A 1 289 ? 7.352 -29.484 -9.016 1 50.44 289 TRP A O 1
ATOM 2216 N N . SER A 1 290 ? 6.855 -31.438 -9.156 1 43.75 290 SER A N 1
ATOM 2217 C CA . SER A 1 290 ? 7.816 -31.859 -8.141 1 43.75 290 SER A CA 1
ATOM 2218 C C . SER A 1 290 ? 9.148 -32.25 -8.766 1 43.75 290 SER A C 1
ATOM 2220 O O . SER A 1 290 ? 10.055 -32.719 -8.07 1 43.75 290 SER A O 1
ATOM 2222 N N . GLY A 1 291 ? 9.305 -32.062 -9.977 1 36.59 291 GLY A N 1
ATOM 2223 C CA . GLY A 1 291 ? 10.484 -32.688 -10.523 1 36.59 291 GLY A CA 1
ATOM 2224 C C . GLY A 1 291 ? 11.766 -31.922 -10.25 1 36.59 291 GLY A C 1
ATOM 2225 O O . GLY A 1 291 ? 11.727 -30.734 -9.945 1 36.59 291 GLY A O 1
ATOM 2226 N N . VAL A 1 292 ? 12.711 -32.656 -9.617 1 36.06 292 VAL A N 1
ATOM 2227 C CA . VAL A 1 292 ? 14.148 -32.406 -9.531 1 36.06 292 VAL A CA 1
ATOM 2228 C C . VAL A 1 292 ? 14.633 -31.734 -10.82 1 36.06 292 VAL A C 1
ATOM 2230 O O . VAL A 1 292 ? 14.461 -32.281 -11.906 1 36.06 292 VAL A O 1
ATOM 2233 N N . VAL A 1 293 ? 14.352 -30.391 -10.906 1 33.16 293 VAL A N 1
ATOM 2234 C CA . VAL A 1 293 ? 15.172 -29.938 -12.023 1 33.16 293 VAL A CA 1
ATOM 2235 C C . VAL A 1 293 ? 16.641 -30.266 -11.773 1 33.16 293 VAL A C 1
ATOM 2237 O O . VAL A 1 293 ? 17.125 -30.141 -10.641 1 33.16 293 VAL A O 1
ATOM 2240 N N . MET B 1 1 ? 12.688 62.562 25.047 1 21.08 1 MET B N 1
ATOM 2241 C CA . MET B 1 1 ? 14.117 62.5 25.328 1 21.08 1 MET B CA 1
ATOM 2242 C C . MET B 1 1 ? 14.414 61.406 26.375 1 21.08 1 MET B C 1
ATOM 2244 O O . MET B 1 1 ? 14.312 61.656 27.578 1 21.08 1 MET B O 1
ATOM 2248 N N . ILE B 1 2 ? 14.008 60.094 26.047 1 24.42 2 ILE B N 1
ATOM 2249 C CA . ILE B 1 2 ? 13.875 58.969 26.938 1 24.42 2 ILE B CA 1
ATOM 2250 C C . ILE B 1 2 ? 15.258 58.531 27.422 1 24.42 2 ILE B C 1
ATOM 2252 O O . ILE B 1 2 ? 16.156 58.25 26.609 1 24.42 2 ILE B O 1
ATOM 2256 N N . SER B 1 3 ? 15.695 58.844 28.688 1 20.75 3 SER B N 1
ATOM 2257 C CA . SER B 1 3 ? 16.938 58.781 29.453 1 20.75 3 SER B CA 1
ATOM 2258 C C . SER B 1 3 ? 17.375 57.312 29.656 1 20.75 3 SER B C 1
ATOM 2260 O O . SER B 1 3 ? 16.641 56.531 30.25 1 20.75 3 SER B O 1
ATOM 2262 N N . LEU B 1 4 ? 18.266 56.688 28.812 1 23.05 4 LEU B N 1
ATOM 2263 C CA . LEU B 1 4 ? 18.922 55.406 28.531 1 23.05 4 LEU B CA 1
ATOM 2264 C C . LEU B 1 4 ? 19.922 55.062 29.641 1 23.05 4 LEU B C 1
ATOM 2266 O O . LEU B 1 4 ? 20.984 55.688 29.734 1 23.05 4 LEU B O 1
ATOM 2270 N N . LYS B 1 5 ? 19.375 54.875 30.875 1 22.66 5 LYS B N 1
ATOM 2271 C CA . LYS B 1 5 ? 20.359 54.844 31.953 1 22.66 5 LYS B CA 1
ATOM 2272 C C . LYS B 1 5 ? 21.297 53.625 31.812 1 22.66 5 LYS B C 1
ATOM 2274 O O . LYS B 1 5 ? 20.844 52.531 31.469 1 22.66 5 LYS B O 1
ATOM 2279 N N . PRO B 1 6 ? 22.719 53.594 32 1 22.38 6 PRO B N 1
ATOM 2280 C CA . PRO B 1 6 ? 23.953 52.906 31.656 1 22.38 6 PRO B CA 1
ATOM 2281 C C . PRO B 1 6 ? 24.266 51.719 32.594 1 22.38 6 PRO B C 1
ATOM 2283 O O . PRO B 1 6 ? 24.625 51.938 33.75 1 22.38 6 PRO B O 1
ATOM 2286 N N . PHE B 1 7 ? 23.391 50.719 32.844 1 21.83 7 PHE B N 1
ATOM 2287 C CA . PHE B 1 7 ? 23.641 49.938 34.031 1 21.83 7 PHE B CA 1
ATOM 2288 C C . PHE B 1 7 ? 25.016 49.25 33.969 1 21.83 7 PHE B C 1
ATOM 2290 O O . PHE B 1 7 ? 25.469 48.875 32.875 1 21.83 7 PHE B O 1
ATOM 2297 N N . SER B 1 8 ? 25.688 49.25 35.094 1 18.64 8 SER B N 1
ATOM 2298 C CA . SER B 1 8 ? 27.031 49.125 35.656 1 18.64 8 SER B CA 1
ATOM 2299 C C . SER B 1 8 ? 27.578 47.719 35.438 1 18.64 8 SER B C 1
ATOM 2301 O O . SER B 1 8 ? 26.828 46.781 35.125 1 18.64 8 SER B O 1
ATOM 2303 N N . GLY B 1 9 ? 28.734 47.312 36.125 1 19 9 GLY B N 1
ATOM 2304 C CA . GLY B 1 9 ? 30.125 46.906 36.062 1 19 9 GLY B CA 1
ATOM 2305 C C . GLY B 1 9 ? 30.328 45.438 36.375 1 19 9 GLY B C 1
ATOM 2306 O O . GLY B 1 9 ? 31.469 44.969 36.562 1 19 9 GLY B O 1
ATOM 2307 N N . ALA B 1 10 ? 29.234 44.594 36.562 1 20.16 10 ALA B N 1
ATOM 2308 C CA . ALA B 1 10 ? 29.547 43.531 37.5 1 20.16 10 ALA B CA 1
ATOM 2309 C C . ALA B 1 10 ? 30.734 42.719 36.969 1 20.16 10 ALA B C 1
ATOM 2311 O O . ALA B 1 10 ? 30.938 42.594 35.781 1 20.16 10 ALA B O 1
ATOM 2312 N N . THR B 1 11 ? 31.547 42.219 37.969 1 19.12 11 THR B N 1
ATOM 2313 C CA . THR B 1 11 ? 32.875 41.688 38.281 1 19.12 11 THR B CA 1
ATOM 2314 C C . THR B 1 11 ? 33.062 40.312 37.656 1 19.12 11 THR B C 1
ATOM 2316 O O . THR B 1 11 ? 32.156 39.469 37.719 1 19.12 11 THR B O 1
ATOM 2319 N N . THR B 1 12 ? 34.031 40.094 36.781 1 18.73 12 THR B N 1
ATOM 2320 C CA . THR B 1 12 ? 34.625 39.125 35.844 1 18.73 12 THR B CA 1
ATOM 2321 C C . THR B 1 12 ? 35.281 38 36.594 1 18.73 12 THR B C 1
ATOM 2323 O O . THR B 1 12 ? 36.438 38.125 37.031 1 18.73 12 THR B O 1
ATOM 2326 N N . ARG B 1 13 ? 34.625 37.562 37.844 1 18.73 13 ARG B N 1
ATOM 2327 C CA . ARG B 1 13 ? 35.531 36.625 38.562 1 18.73 13 ARG B CA 1
ATOM 2328 C C . ARG B 1 13 ? 36.094 35.594 37.594 1 18.73 13 ARG B C 1
ATOM 2330 O O . ARG B 1 13 ? 35.375 35 36.812 1 18.73 13 ARG B O 1
ATOM 2337 N N . ALA B 1 14 ? 37.375 35.5 37.5 1 18.78 14 ALA B N 1
ATOM 2338 C CA . ALA B 1 14 ? 38.469 34.875 36.781 1 18.78 14 ALA B CA 1
ATOM 2339 C C . ALA B 1 14 ? 38.5 33.344 37.031 1 18.78 14 ALA B C 1
ATOM 2341 O O . ALA B 1 14 ? 38.875 32.906 38.125 1 18.78 14 ALA B O 1
ATOM 2342 N N . LEU B 1 15 ? 37.312 32.719 37.156 1 19.5 15 LEU B N 1
ATOM 2343 C CA . LEU B 1 15 ? 37.469 31.391 37.75 1 19.5 15 LEU B CA 1
ATOM 2344 C C . LEU B 1 15 ? 38.562 30.609 37 1 19.5 15 LEU B C 1
ATOM 2346 O O . LEU B 1 15 ? 38.656 30.688 35.75 1 19.5 15 LEU B O 1
ATOM 2350 N N . ARG B 1 16 ? 39.562 30.141 37.75 1 19.31 16 ARG B N 1
ATOM 2351 C CA . ARG B 1 16 ? 40.844 29.453 37.688 1 19.31 16 ARG B CA 1
ATOM 2352 C C . ARG B 1 16 ? 40.719 28.141 36.906 1 19.31 16 ARG B C 1
ATOM 2354 O O . ARG B 1 16 ? 39.719 27.453 37.031 1 19.31 16 ARG B O 1
ATOM 2361 N N . SER B 1 17 ? 41.5 27.984 35.875 1 19.28 17 SER B N 1
ATOM 2362 C CA . SER B 1 17 ? 41.781 27.094 34.75 1 19.28 17 SER B CA 1
ATOM 2363 C C . SER B 1 17 ? 42.25 25.719 35.219 1 19.28 17 SER B C 1
ATOM 2365 O O . SER B 1 17 ? 42.688 24.875 34.438 1 19.28 17 SER B O 1
ATOM 2367 N N . ARG B 1 18 ? 41.688 25.234 36.438 1 20.25 18 ARG B N 1
ATOM 2368 C CA . ARG B 1 18 ? 42.5 24.109 36.875 1 20.25 18 ARG B CA 1
ATOM 2369 C C . ARG B 1 18 ? 42.656 23.062 35.812 1 20.25 18 ARG B C 1
ATOM 2371 O O . ARG B 1 18 ? 41.688 22.781 35.062 1 20.25 18 ARG B O 1
ATOM 2378 N N . SER B 1 19 ? 43.875 22.719 35.406 1 19.52 19 SER B N 1
ATOM 2379 C CA . SER B 1 19 ? 44.562 21.953 34.375 1 19.52 19 SER B CA 1
ATOM 2380 C C . SER B 1 19 ? 44.312 20.453 34.531 1 19.52 19 SER B C 1
ATOM 2382 O O . SER B 1 19 ? 44.969 19.641 33.875 1 19.52 19 SER B O 1
ATOM 2384 N N . PHE B 1 20 ? 43.094 20.047 34.938 1 20.28 20 PHE B N 1
ATOM 2385 C CA . PHE B 1 20 ? 43.125 18.625 35.25 1 20.28 20 PHE B CA 1
ATOM 2386 C C . PHE B 1 20 ? 43.688 17.828 34.094 1 20.28 20 PHE B C 1
ATOM 2388 O O . PHE B 1 20 ? 43.375 18.109 32.938 1 20.28 20 PHE B O 1
ATOM 2395 N N . HIS B 1 21 ? 44.875 17.281 34.281 1 20.91 21 HIS B N 1
ATOM 2396 C CA . HIS B 1 21 ? 45.781 16.438 33.5 1 20.91 21 HIS B CA 1
ATOM 2397 C C . HIS B 1 21 ? 45.094 15.141 33.094 1 20.91 21 HIS B C 1
ATOM 2399 O O . HIS B 1 21 ? 44.969 14.211 33.875 1 20.91 21 HIS B O 1
ATOM 2405 N N . ALA B 1 22 ? 43.906 15.188 32.656 1 20 22 ALA B N 1
ATOM 2406 C CA . ALA B 1 22 ? 43.25 13.914 32.375 1 20 22 ALA B CA 1
ATOM 2407 C C . ALA B 1 22 ? 44.094 13.039 31.453 1 20 22 ALA B C 1
ATOM 2409 O O . ALA B 1 22 ? 44.656 13.531 30.469 1 20 22 ALA B O 1
ATOM 2410 N N . GLY B 1 23 ? 44.719 12.055 32.062 1 19.86 23 GLY B N 1
ATOM 2411 C CA . GLY B 1 23 ? 45.531 11.008 31.469 1 19.86 23 GLY B CA 1
ATOM 2412 C C . GLY B 1 23 ? 44.875 10.344 30.281 1 19.86 23 GLY B C 1
ATOM 2413 O O . GLY B 1 23 ? 43.688 9.984 30.359 1 19.86 23 GLY B O 1
ATOM 2414 N N . ALA B 1 24 ? 45.281 10.633 29.047 1 21.34 24 ALA B N 1
ATOM 2415 C CA . ALA B 1 24 ? 44.875 10.227 27.703 1 21.34 24 ALA B CA 1
ATOM 2416 C C . ALA B 1 24 ? 45 8.711 27.531 1 21.34 24 ALA B C 1
ATOM 2418 O O . ALA B 1 24 ? 46.125 8.203 27.406 1 21.34 24 ALA B O 1
ATOM 2419 N N . GLY B 1 25 ? 44.562 7.938 28.547 1 20.03 25 GLY B N 1
ATOM 2420 C CA . GLY B 1 25 ? 44.938 6.602 28.125 1 20.03 25 GLY B CA 1
ATOM 2421 C C . GLY B 1 25 ? 44.531 6.277 26.703 1 20.03 25 GLY B C 1
ATOM 2422 O O . GLY B 1 25 ? 43.5 6.758 26.219 1 20.03 25 GLY B O 1
ATOM 2423 N N . ALA B 1 26 ? 45.5 5.91 25.859 1 20.58 26 ALA B N 1
ATOM 2424 C CA . ALA B 1 26 ? 45.562 5.574 24.438 1 20.58 26 ALA B CA 1
ATOM 2425 C C . ALA B 1 26 ? 44.625 4.418 24.109 1 20.58 26 ALA B C 1
ATOM 2427 O O . ALA B 1 26 ? 44.844 3.283 24.547 1 20.58 26 ALA B O 1
ATOM 2428 N N . PHE B 1 27 ? 43.25 4.566 24.406 1 21.06 27 PHE B N 1
ATOM 2429 C CA . PHE B 1 27 ? 42.5 3.387 24 1 21.06 27 PHE B CA 1
ATOM 2430 C C . PHE B 1 27 ? 42.75 3.057 22.531 1 21.06 27 PHE B C 1
ATOM 2432 O O . PHE B 1 27 ? 42.906 3.959 21.703 1 21.06 27 PHE B O 1
ATOM 2439 N N . SER B 1 28 ? 43.469 1.935 22.344 1 21.36 28 SER B N 1
ATOM 2440 C CA . SER B 1 28 ? 43.781 1.351 21.047 1 21.36 28 SER B CA 1
ATOM 2441 C C . SER B 1 28 ? 42.531 1.271 20.156 1 21.36 28 SER B C 1
ATOM 2443 O O . SER B 1 28 ? 41.469 0.885 20.625 1 21.36 28 SER B O 1
ATOM 2445 N N . PRO B 1 29 ? 42.5 2.125 19.062 1 21.55 29 PRO B N 1
ATOM 2446 C CA . PRO B 1 29 ? 41.406 2.172 18.109 1 21.55 29 PRO B CA 1
ATOM 2447 C C . PRO B 1 29 ? 41.031 0.799 17.547 1 21.55 29 PRO B C 1
ATOM 2449 O O . PRO B 1 29 ? 41.906 0.105 17.016 1 21.55 29 PRO B O 1
ATOM 2452 N N . LEU B 1 30 ? 40.438 -0.092 18.391 1 21.02 30 LEU B N 1
ATOM 2453 C CA . LEU B 1 30 ? 39.969 -1.271 17.656 1 21.02 30 LEU B CA 1
ATOM 2454 C C . LEU B 1 30 ? 39.375 -0.883 16.312 1 21.02 30 LEU B C 1
ATOM 2456 O O . LEU B 1 30 ? 38.656 0.116 16.203 1 21.02 30 LEU B O 1
ATOM 2460 N N . SER B 1 31 ? 39.906 -1.517 15.227 1 18.91 31 SER B N 1
ATOM 2461 C CA . SER B 1 31 ? 39.75 -1.383 13.781 1 18.91 31 SER B CA 1
ATOM 2462 C C . SER B 1 31 ? 38.281 -1.415 13.375 1 18.91 31 SER B C 1
ATOM 2464 O O . SER B 1 31 ? 37.5 -2.234 13.883 1 18.91 31 SER B O 1
ATOM 2466 N N . ALA B 1 32 ? 37.75 -0.301 12.859 1 22.72 32 ALA B N 1
ATOM 2467 C CA . ALA B 1 32 ? 36.469 0.121 12.242 1 22.72 32 ALA B CA 1
ATOM 2468 C C . ALA B 1 32 ? 36.094 -0.805 11.086 1 22.72 32 ALA B C 1
ATOM 2470 O O . ALA B 1 32 ? 35.188 -0.507 10.328 1 22.72 32 ALA B O 1
ATOM 2471 N N . ALA B 1 33 ? 36.875 -1.843 10.789 1 21.28 33 ALA B N 1
ATOM 2472 C CA . ALA B 1 33 ? 36.688 -2.193 9.383 1 21.28 33 ALA B CA 1
ATOM 2473 C C . ALA B 1 33 ? 35.25 -2.592 9.086 1 21.28 33 ALA B C 1
ATOM 2475 O O . ALA B 1 33 ? 34.812 -2.551 7.938 1 21.28 33 ALA B O 1
ATOM 2476 N N . ARG B 1 34 ? 34.625 -3.35 10 1 22.41 34 ARG B N 1
ATOM 2477 C CA . ARG B 1 34 ? 33.625 -4.082 9.219 1 22.41 34 ARG B CA 1
ATOM 2478 C C . ARG B 1 34 ? 32.531 -3.152 8.695 1 22.41 34 ARG B C 1
ATOM 2480 O O . ARG B 1 34 ? 31.688 -2.691 9.469 1 22.41 34 ARG B O 1
ATOM 2487 N N . ALA B 1 35 ? 32.906 -2.205 7.867 1 24.7 35 ALA B N 1
ATOM 2488 C CA . ALA B 1 35 ? 31.938 -1.416 7.109 1 24.7 35 ALA B CA 1
ATOM 2489 C C . ALA B 1 35 ? 30.766 -2.283 6.629 1 24.7 35 ALA B C 1
ATOM 2491 O O . ALA B 1 35 ? 30.984 -3.357 6.062 1 24.7 35 ALA B O 1
ATOM 2492 N N . SER B 1 36 ? 29.672 -2.174 7.312 1 24.48 36 SER B N 1
ATOM 2493 C CA . SER B 1 36 ? 28.375 -2.746 6.965 1 24.48 36 SER B CA 1
ATOM 2494 C C . SER B 1 36 ? 28.125 -2.668 5.461 1 24.48 36 SER B C 1
ATOM 2496 O O . SER B 1 36 ? 28.219 -1.593 4.867 1 24.48 36 SER B O 1
ATOM 2498 N N . ALA B 1 37 ? 28.531 -3.654 4.691 1 26.17 37 ALA B N 1
ATOM 2499 C CA . ALA B 1 37 ? 28.172 -3.781 3.283 1 26.17 37 ALA B CA 1
ATOM 2500 C C . ALA B 1 37 ? 26.766 -3.248 3.035 1 26.17 37 ALA B C 1
ATOM 2502 O O . ALA B 1 37 ? 25.781 -3.844 3.479 1 26.17 37 ALA B O 1
ATOM 2503 N N . ILE B 1 38 ? 26.562 -1.923 3.068 1 28.22 38 ILE B N 1
ATOM 2504 C CA . ILE B 1 38 ? 25.375 -1.271 2.551 1 28.22 38 ILE B CA 1
ATOM 2505 C C . ILE B 1 38 ? 24.922 -1.961 1.266 1 28.22 38 ILE B C 1
ATOM 2507 O O . ILE B 1 38 ? 25.656 -1.984 0.276 1 28.22 38 ILE B O 1
ATOM 2511 N N . SER B 1 39 ? 24.188 -3.012 1.318 1 28.97 39 SER B N 1
ATOM 2512 C CA . SER B 1 39 ? 23.609 -3.646 0.141 1 28.97 39 SER B CA 1
ATOM 2513 C C . SER B 1 39 ? 23.172 -2.609 -0.89 1 28.97 39 SER B C 1
ATOM 2515 O O . SER B 1 39 ? 22.609 -1.577 -0.537 1 28.97 39 SER B O 1
ATOM 2517 N N . ARG B 1 40 ? 23.891 -2.451 -1.98 1 30.59 40 ARG B N 1
ATOM 2518 C CA . ARG B 1 40 ? 23.594 -1.6 -3.127 1 30.59 40 ARG B CA 1
ATOM 2519 C C . ARG B 1 40 ? 22.094 -1.593 -3.428 1 30.59 40 ARG B C 1
ATOM 2521 O O . ARG B 1 40 ? 21.453 -2.648 -3.459 1 30.59 40 ARG B O 1
ATOM 2528 N N . PRO B 1 41 ? 21.484 -0.382 -3.381 1 31.53 41 PRO B N 1
ATOM 2529 C CA . PRO B 1 41 ? 20.078 -0.287 -3.742 1 31.53 41 PRO B CA 1
ATOM 2530 C C . PRO B 1 41 ? 19.766 -0.963 -5.074 1 31.53 41 PRO B C 1
ATOM 2532 O O . PRO B 1 41 ? 20.609 -1.012 -5.965 1 31.53 41 PRO B O 1
ATOM 2535 N N . ALA B 1 42 ? 18.906 -1.906 -5.133 1 36.28 42 ALA B N 1
ATOM 2536 C CA . ALA B 1 42 ? 18.469 -2.506 -6.395 1 36.28 42 ALA B CA 1
ATOM 2537 C C . ALA B 1 42 ? 18.25 -1.438 -7.461 1 36.28 42 ALA B C 1
ATOM 2539 O O . ALA B 1 42 ? 17.766 -0.343 -7.156 1 36.28 42 ALA B O 1
ATOM 2540 N N . PRO B 1 43 ? 18.938 -1.551 -8.602 1 35.22 43 PRO B N 1
ATOM 2541 C CA . PRO B 1 43 ? 18.688 -0.575 -9.664 1 35.22 43 PRO B CA 1
ATOM 2542 C C . PRO B 1 43 ? 17.203 -0.366 -9.953 1 35.22 43 PRO B C 1
ATOM 2544 O O . PRO B 1 43 ? 16.391 -1.228 -9.633 1 35.22 43 PRO B O 1
ATOM 2547 N N . PRO B 1 44 ? 16.812 0.799 -10.359 1 32.12 44 PRO B N 1
ATOM 2548 C CA . PRO B 1 44 ? 15.43 1.095 -10.703 1 32.12 44 PRO B CA 1
ATOM 2549 C C . PRO B 1 44 ? 14.844 0.105 -11.711 1 32.12 44 PRO B C 1
ATOM 2551 O O . PRO B 1 44 ? 15.578 -0.446 -12.531 1 32.12 44 PRO B O 1
ATOM 2554 N N . VAL B 1 45 ? 13.883 -0.478 -11.469 1 29.05 45 VAL B N 1
ATOM 2555 C CA . VAL B 1 45 ? 13.148 -1.323 -12.398 1 29.05 45 VAL B CA 1
ATOM 2556 C C . VAL B 1 45 ? 13.031 -0.623 -13.75 1 29.05 45 VAL B C 1
ATOM 2558 O O . VAL B 1 45 ? 12.523 0.5 -13.836 1 29.05 45 VAL B O 1
ATOM 2561 N N . ARG B 1 46 ? 13.867 -0.981 -14.758 1 30.02 46 ARG B N 1
ATOM 2562 C CA . ARG B 1 46 ? 13.781 -0.427 -16.109 1 30.02 46 ARG B CA 1
ATOM 2563 C C . ARG B 1 46 ? 12.523 -0.903 -16.812 1 30.02 46 ARG B C 1
ATOM 2565 O O . ARG B 1 46 ? 12.344 -2.104 -17.047 1 30.02 46 ARG B O 1
ATOM 2572 N N . TRP B 1 47 ? 11.523 -0.147 -16.781 1 27.83 47 TRP B N 1
ATOM 2573 C CA . TRP B 1 47 ? 10.398 -0.401 -17.688 1 27.83 47 TRP B CA 1
ATOM 2574 C C . TRP B 1 47 ? 10.82 -0.27 -19.141 1 27.83 47 TRP B C 1
ATOM 2576 O O . TRP B 1 47 ? 11.695 0.537 -19.469 1 27.83 47 TRP B O 1
ATOM 2586 N N . ASP B 1 48 ? 10.953 -1.236 -19.984 1 27.61 48 ASP B N 1
ATOM 2587 C CA . ASP B 1 48 ? 11.18 -0.985 -21.406 1 27.61 48 ASP B CA 1
ATOM 2588 C C . ASP B 1 48 ? 10.641 0.382 -21.812 1 27.61 48 ASP B C 1
ATOM 2590 O O . ASP B 1 48 ? 9.461 0.683 -21.594 1 27.61 48 ASP B O 1
ATOM 2594 N N . SER B 1 49 ? 11.508 1.312 -22.141 1 29.92 49 SER B N 1
ATOM 2595 C CA . SER B 1 49 ? 11.477 2.711 -22.562 1 29.92 49 SER B CA 1
ATOM 2596 C C . SER B 1 49 ? 10.617 2.902 -23.812 1 29.92 49 SER B C 1
ATOM 2598 O O . SER B 1 49 ? 10.438 4.027 -24.266 1 29.92 49 SER B O 1
ATOM 2600 N N . ASN B 1 50 ? 10.523 1.966 -24.766 1 27.67 50 ASN B N 1
ATOM 2601 C CA . ASN B 1 50 ? 9.867 2.447 -25.969 1 27.67 50 ASN B CA 1
ATOM 2602 C C . ASN B 1 50 ? 8.508 3.078 -25.656 1 27.67 50 ASN B C 1
ATOM 2604 O O . ASN B 1 50 ? 8.023 3.92 -26.406 1 27.67 50 ASN B O 1
ATOM 2608 N N . ASP B 1 51 ? 7.559 2.316 -25.125 1 28.28 51 ASP B N 1
ATOM 2609 C CA . ASP B 1 51 ? 6.383 3.117 -24.797 1 28.28 51 ASP B CA 1
ATOM 2610 C C . ASP B 1 51 ? 6.652 4.043 -23.625 1 28.28 51 ASP B C 1
ATOM 2612 O O . ASP B 1 51 ? 6.133 3.826 -22.516 1 28.28 51 ASP B O 1
ATOM 2616 N N . ALA B 1 52 ? 7.852 4.355 -23.375 1 28.73 52 ALA B N 1
ATOM 2617 C CA . ALA B 1 52 ? 8.305 5.391 -22.453 1 28.73 52 ALA B CA 1
ATOM 2618 C C . ALA B 1 52 ? 7.324 6.559 -22.406 1 28.73 52 ALA B C 1
ATOM 2620 O O . ALA B 1 52 ? 6.73 6.914 -23.422 1 28.73 52 ALA B O 1
ATOM 2621 N N . ALA B 1 53 ? 7.414 7.25 -21.203 1 31.14 53 ALA B N 1
ATOM 2622 C CA . ALA B 1 53 ? 6.477 8.234 -20.656 1 31.14 53 ALA B CA 1
ATOM 2623 C C . ALA B 1 53 ? 6.418 9.477 -21.547 1 31.14 53 ALA B C 1
ATOM 2625 O O . ALA B 1 53 ? 7.277 10.359 -21.438 1 31.14 53 ALA B O 1
ATOM 2626 N N . ARG B 1 54 ? 6.332 9.398 -22.797 1 29.8 54 ARG B N 1
ATOM 2627 C CA . ARG B 1 54 ? 5.836 10.703 -23.219 1 29.8 54 ARG B CA 1
ATOM 2628 C C . ARG B 1 54 ? 4.848 11.266 -22.188 1 29.8 54 ARG B C 1
ATOM 2630 O O . ARG B 1 54 ? 3.945 10.555 -21.75 1 29.8 54 ARG B O 1
ATOM 2637 N N . PRO B 1 55 ? 5.223 12.273 -21.453 1 30.45 55 PRO B N 1
ATOM 2638 C CA . PRO B 1 55 ? 4.102 12.82 -20.688 1 30.45 55 PRO B CA 1
ATOM 2639 C C . PRO B 1 55 ? 2.764 12.672 -21.422 1 30.45 55 PRO B C 1
ATOM 2641 O O . PRO B 1 55 ? 2.707 12.758 -22.641 1 30.45 55 PRO B O 1
ATOM 2644 N N . PRO B 1 56 ? 1.924 11.75 -20.953 1 30.59 56 PRO B N 1
ATOM 2645 C CA . PRO B 1 56 ? 0.713 11.664 -21.781 1 30.59 56 PRO B CA 1
ATOM 2646 C C . PRO B 1 56 ? 0.327 13.008 -22.391 1 30.59 56 PRO B C 1
ATOM 2648 O O . PRO B 1 56 ? 0.604 14.062 -21.812 1 30.59 56 PRO B O 1
ATOM 2651 N N . SER B 1 57 ? 0.544 13.141 -23.672 1 30.09 57 SER B N 1
ATOM 2652 C CA . SER B 1 57 ? -0.207 14.234 -24.297 1 30.09 57 SER B CA 1
ATOM 2653 C C . SER B 1 57 ? -1.596 14.367 -23.672 1 30.09 57 SER B C 1
ATOM 2655 O O . SER B 1 57 ? -2.129 13.398 -23.125 1 30.09 57 SER B O 1
ATOM 2657 N N . ALA B 1 58 ? -2.207 15.562 -23.625 1 31.38 58 ALA B N 1
ATOM 2658 C CA . ALA B 1 58 ? -3.562 15.875 -23.172 1 31.38 58 ALA B CA 1
ATOM 2659 C C . ALA B 1 58 ? -4.543 14.781 -23.594 1 31.38 58 ALA B C 1
ATOM 2661 O O . ALA B 1 58 ? -5.574 14.594 -22.938 1 31.38 58 ALA B O 1
ATOM 2662 N N . THR B 1 59 ? -4.52 14.312 -24.766 1 31.45 59 THR B N 1
ATOM 2663 C CA . THR B 1 59 ? -5.547 13.453 -25.344 1 31.45 59 THR B CA 1
ATOM 2664 C C . THR B 1 59 ? -5.316 11.992 -24.969 1 31.45 59 THR B C 1
ATOM 2666 O O . THR B 1 59 ? -5.898 11.094 -25.578 1 31.45 59 THR B O 1
ATOM 2669 N N . SER B 1 60 ? -4.152 11.633 -24.703 1 33.25 60 SER B N 1
ATOM 2670 C CA . SER B 1 60 ? -3.965 10.195 -24.516 1 33.25 60 SER B CA 1
ATOM 2671 C C . SER B 1 60 ? -5.043 9.617 -23.594 1 33.25 60 SER B C 1
ATOM 2673 O O . SER B 1 60 ? -5.602 10.328 -22.766 1 33.25 60 SER B O 1
ATOM 2675 N N . ASP B 1 61 ? -5.48 8.32 -23.688 1 35.78 61 ASP B N 1
ATOM 2676 C CA . ASP B 1 61 ? -6.629 7.699 -23.047 1 35.78 61 ASP B CA 1
ATOM 2677 C C . ASP B 1 61 ? -6.754 8.148 -21.594 1 35.78 61 ASP B C 1
ATOM 2679 O O . ASP B 1 61 ? -5.875 7.871 -20.766 1 35.78 61 ASP B O 1
ATOM 2683 N N . PHE B 1 62 ? -7.219 9.383 -21.203 1 37.91 62 PHE B N 1
ATOM 2684 C CA . PHE B 1 62 ? -7.777 10.203 -20.125 1 37.91 62 PHE B CA 1
ATOM 2685 C C . PHE B 1 62 ? -8.016 9.359 -18.875 1 37.91 62 PHE B C 1
ATOM 2687 O O . PHE B 1 62 ? -8 9.875 -17.766 1 37.91 62 PHE B O 1
ATOM 2694 N N . ASN B 1 63 ? -8.578 8.039 -19.016 1 46.66 63 ASN B N 1
ATOM 2695 C CA . ASN B 1 63 ? -9.219 7.43 -17.859 1 46.66 63 ASN B CA 1
ATOM 2696 C C . ASN B 1 63 ? -8.188 6.926 -16.859 1 46.66 63 ASN B C 1
ATOM 2698 O O . ASN B 1 63 ? -8.508 6.113 -15.977 1 46.66 63 ASN B O 1
ATOM 2702 N N . GLU B 1 64 ? -6.848 7.223 -17.094 1 62.31 64 GLU B N 1
ATOM 2703 C CA . GLU B 1 64 ? -5.91 6.719 -16.094 1 62.31 64 GLU B CA 1
ATOM 2704 C C . GLU B 1 64 ? -5.891 7.617 -14.867 1 62.31 64 GLU B C 1
ATOM 2706 O O . GLU B 1 64 ? -5.824 8.844 -14.984 1 62.31 64 GLU B O 1
ATOM 2711 N N . LEU B 1 65 ? -6.129 7.09 -13.773 1 81.75 65 LEU B N 1
ATOM 2712 C CA . LEU B 1 65 ? -6.059 7.766 -12.484 1 81.75 65 LEU B CA 1
ATOM 2713 C C . LEU B 1 65 ? -4.715 8.461 -12.305 1 81.75 65 LEU B C 1
ATOM 2715 O O . LEU B 1 65 ? -3.664 7.855 -12.516 1 81.75 65 LEU B O 1
ATOM 2719 N N . ARG B 1 66 ? -4.59 9.805 -12.398 1 88.62 66 ARG B N 1
ATOM 2720 C CA . ARG B 1 66 ? -3.365 10.578 -12.234 1 88.62 66 ARG B CA 1
ATOM 2721 C C . ARG B 1 66 ? -2.502 10.008 -11.117 1 88.62 66 ARG B C 1
ATOM 2723 O O . ARG B 1 66 ? -1.272 10.023 -11.203 1 88.62 66 ARG B O 1
ATOM 2730 N N . GLU B 1 67 ? -3.082 9.531 -10.062 1 92.81 67 GLU B N 1
ATOM 2731 C CA . GLU B 1 67 ? -2.348 8.961 -8.938 1 92.81 67 GLU B CA 1
ATOM 2732 C C . GLU B 1 67 ? -1.621 7.684 -9.336 1 92.81 67 GLU B C 1
ATOM 2734 O O . GLU B 1 67 ? -0.54 7.391 -8.82 1 92.81 67 GLU B O 1
ATOM 2739 N N . ARG B 1 68 ? -2.252 6.898 -10.25 1 93.94 68 ARG B N 1
ATOM 2740 C CA . ARG B 1 68 ? -1.562 5.734 -10.797 1 93.94 68 ARG B CA 1
ATOM 2741 C C . ARG B 1 68 ? -0.294 6.148 -11.539 1 93.94 68 ARG B C 1
ATOM 2743 O O . ARG B 1 68 ? 0.768 5.555 -11.344 1 93.94 68 ARG B O 1
ATOM 2750 N N . SER B 1 69 ? -0.407 7.184 -12.406 1 93.88 69 SER B N 1
ATOM 2751 C CA . SER B 1 69 ? 0.737 7.699 -13.148 1 93.88 69 SER B CA 1
ATOM 2752 C C . SER B 1 69 ? 1.813 8.227 -12.211 1 93.88 69 SER B C 1
ATOM 2754 O O . SER B 1 69 ? 3.008 8.055 -12.461 1 93.88 69 SER B O 1
ATOM 2756 N N . LEU B 1 70 ? 1.366 8.867 -11.148 1 95.56 70 LEU B N 1
ATOM 2757 C CA . LEU B 1 70 ? 2.307 9.352 -10.148 1 95.56 70 LEU B CA 1
ATOM 2758 C C . LEU B 1 70 ? 3.119 8.211 -9.555 1 95.56 70 LEU B C 1
ATOM 2760 O O . LEU B 1 70 ? 4.348 8.281 -9.492 1 95.56 70 LEU B O 1
ATOM 2764 N N . LEU B 1 71 ? 2.422 7.188 -9.102 1 97.75 71 LEU B N 1
ATOM 2765 C CA . LEU B 1 71 ? 3.107 6.086 -8.438 1 97.75 71 LEU B CA 1
ATOM 2766 C C . LEU B 1 71 ? 4.078 5.398 -9.398 1 97.75 71 LEU B C 1
ATOM 2768 O O . LEU B 1 71 ? 5.207 5.082 -9.016 1 97.75 71 LEU B O 1
ATOM 2772 N N . ARG B 1 72 ? 3.66 5.215 -10.664 1 96.25 72 ARG B N 1
ATOM 2773 C CA . ARG B 1 72 ? 4.562 4.66 -11.664 1 96.25 72 ARG B CA 1
ATOM 2774 C C . ARG B 1 72 ? 5.82 5.508 -11.805 1 96.25 72 ARG B C 1
ATOM 2776 O O . ARG B 1 72 ? 6.934 4.977 -11.828 1 96.25 72 ARG B O 1
ATOM 2783 N N . HIS B 1 73 ? 5.629 6.781 -11.883 1 97.12 73 HIS B N 1
ATOM 2784 C CA . HIS B 1 73 ? 6.742 7.711 -12.039 1 97.12 73 HIS B CA 1
ATOM 2785 C C . HIS B 1 73 ? 7.688 7.645 -10.844 1 97.12 73 HIS B C 1
ATOM 2787 O O . HIS B 1 73 ? 8.906 7.586 -11.016 1 97.12 73 HIS B O 1
ATOM 2793 N N . VAL B 1 74 ? 7.121 7.629 -9.641 1 98.38 74 VAL B N 1
ATOM 2794 C CA . VAL B 1 74 ? 7.926 7.613 -8.43 1 98.38 74 VAL B CA 1
ATOM 2795 C C . VAL B 1 74 ? 8.773 6.344 -8.383 1 98.38 74 VAL B C 1
ATOM 2797 O O . VAL B 1 74 ? 9.984 6.402 -8.164 1 98.38 74 VAL B O 1
ATOM 2800 N N . ILE B 1 75 ? 8.164 5.238 -8.641 1 97.81 75 ILE B N 1
ATOM 2801 C CA . ILE B 1 75 ? 8.844 3.949 -8.547 1 97.81 75 ILE B CA 1
ATOM 2802 C C . ILE B 1 75 ? 9.93 3.854 -9.617 1 97.81 75 ILE B C 1
ATOM 2804 O O . ILE B 1 75 ? 11.016 3.336 -9.359 1 97.81 75 ILE B O 1
ATOM 2808 N N . SER B 1 76 ? 9.68 4.383 -10.766 1 96.56 76 SER B N 1
ATOM 2809 C CA . SER B 1 76 ? 10.594 4.203 -11.891 1 96.56 76 SER B CA 1
ATOM 2810 C C . SER B 1 76 ? 11.695 5.266 -11.891 1 96.56 76 SER B C 1
ATOM 2812 O O . SER B 1 76 ? 12.758 5.062 -12.469 1 96.56 76 SER B O 1
ATOM 2814 N N . SER B 1 77 ? 11.469 6.438 -11.203 1 97.62 77 SER B N 1
ATOM 2815 C CA . SER B 1 77 ? 12.375 7.562 -11.422 1 97.62 77 SER B CA 1
ATOM 2816 C C . SER B 1 77 ? 13.086 7.957 -10.133 1 97.62 77 SER B C 1
ATOM 2818 O O . SER B 1 77 ? 13.836 8.93 -10.102 1 97.62 77 SER B O 1
ATOM 2820 N N . SER B 1 78 ? 12.844 7.223 -9.078 1 98.12 78 SER B N 1
ATOM 2821 C CA . SER B 1 78 ? 13.516 7.555 -7.82 1 98.12 78 SER B CA 1
ATOM 2822 C C . SER B 1 78 ? 14.273 6.359 -7.266 1 98.12 78 SER B C 1
ATOM 2824 O O . SER B 1 78 ? 14.109 5.234 -7.742 1 98.12 78 SER B O 1
ATOM 2826 N N . THR B 1 79 ? 15.133 6.668 -6.301 1 97.44 79 THR B N 1
ATOM 2827 C CA . THR B 1 79 ? 15.969 5.645 -5.676 1 97.44 79 THR B CA 1
ATOM 2828 C C . THR B 1 79 ? 15.305 5.098 -4.418 1 97.44 79 THR B C 1
ATOM 2830 O O . THR B 1 79 ? 14.961 5.859 -3.508 1 97.44 79 THR B O 1
ATOM 2833 N N . GLU B 1 80 ? 15.102 3.787 -4.402 1 96.25 80 GLU B N 1
ATOM 2834 C CA . GLU B 1 80 ? 14.531 3.135 -3.225 1 96.25 80 GLU B CA 1
ATOM 2835 C C . GLU B 1 80 ? 15.359 3.434 -1.978 1 96.25 80 GLU B C 1
ATOM 2837 O O . GLU B 1 80 ? 16.594 3.391 -2.02 1 96.25 80 GLU B O 1
ATOM 2842 N N . GLY B 1 81 ? 14.719 3.803 -0.874 1 97.31 81 GLY B N 1
ATOM 2843 C CA . GLY B 1 81 ? 15.383 4.066 0.395 1 97.31 81 GLY B CA 1
ATOM 2844 C C . GLY B 1 81 ? 15.875 5.496 0.524 1 97.31 81 GLY B C 1
ATOM 2845 O O . GLY B 1 81 ? 16.469 5.863 1.536 1 97.31 81 GLY B O 1
ATOM 2846 N N . ASP B 1 82 ? 15.609 6.348 -0.498 1 98.5 82 ASP B N 1
ATOM 2847 C CA . ASP B 1 82 ? 16.078 7.73 -0.493 1 98.5 82 ASP B CA 1
ATOM 2848 C C . ASP B 1 82 ? 14.914 8.711 -0.522 1 98.5 82 ASP B C 1
ATOM 2850 O O . ASP B 1 82 ? 14.422 9.07 -1.595 1 98.5 82 ASP B O 1
ATOM 2854 N N . PRO B 1 83 ? 14.531 9.172 0.623 1 98.69 83 PRO B N 1
ATOM 2855 C CA . PRO B 1 83 ? 13.359 10.047 0.671 1 98.69 83 PRO B CA 1
ATOM 2856 C C . PRO B 1 83 ? 13.531 11.312 -0.16 1 98.69 83 PRO B C 1
ATOM 2858 O O . PRO B 1 83 ? 12.562 11.812 -0.738 1 98.69 83 PRO B O 1
ATOM 2861 N N . ALA B 1 84 ? 14.719 11.875 -0.225 1 98.25 84 ALA B N 1
ATOM 2862 C CA . ALA B 1 84 ? 14.938 13.078 -1.022 1 98.25 84 ALA B CA 1
ATOM 2863 C C . ALA B 1 84 ? 14.695 12.805 -2.504 1 98.25 84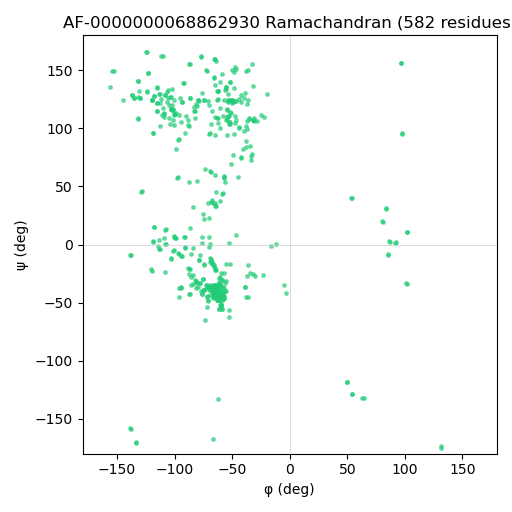 ALA B C 1
ATOM 2865 O O . ALA B 1 84 ? 14.078 13.617 -3.195 1 98.25 84 ALA B O 1
ATOM 2866 N N . SER B 1 85 ? 15.18 11.688 -2.941 1 98.75 85 SER B N 1
ATOM 2867 C CA . SER B 1 85 ? 14.969 11.289 -4.332 1 98.75 85 SER B CA 1
ATOM 2868 C C . SER B 1 85 ? 13.484 11.078 -4.625 1 98.75 85 SER B C 1
ATOM 2870 O O . SER B 1 85 ? 13.008 11.422 -5.707 1 98.75 85 SER B O 1
ATOM 2872 N N . VAL B 1 86 ? 12.734 10.5 -3.713 1 98.75 86 VAL B N 1
ATOM 2873 C CA . VAL B 1 86 ? 11.305 10.266 -3.848 1 98.75 86 VAL B CA 1
ATOM 2874 C C . VAL B 1 86 ? 10.57 11.602 -3.936 1 98.75 86 VAL B C 1
ATOM 2876 O O . VAL B 1 86 ? 9.719 11.797 -4.812 1 98.75 86 VAL B O 1
ATOM 2879 N N . LEU B 1 87 ? 10.914 12.57 -3.078 1 98 87 LEU B N 1
ATOM 2880 C CA . LEU B 1 87 ? 10.297 13.891 -3.1 1 98 87 LEU B CA 1
ATOM 2881 C C . LEU B 1 87 ? 10.594 14.609 -4.414 1 98 87 LEU B C 1
ATOM 2883 O O . LEU B 1 87 ? 9.703 15.25 -4.988 1 98 87 LEU B O 1
ATOM 2887 N N . ASP B 1 88 ? 11.828 14.516 -4.879 1 97.5 88 ASP B N 1
ATOM 2888 C CA . ASP B 1 88 ? 12.195 15.133 -6.148 1 97.5 88 ASP B CA 1
ATOM 2889 C C . ASP B 1 88 ? 11.352 14.57 -7.293 1 97.5 88 ASP B C 1
ATOM 2891 O O . ASP B 1 88 ? 10.867 15.328 -8.141 1 97.5 88 ASP B O 1
ATOM 2895 N N . ALA B 1 89 ? 11.195 13.258 -7.312 1 98.19 89 ALA B N 1
ATOM 2896 C CA . ALA B 1 89 ? 10.383 12.625 -8.344 1 98.19 89 ALA B CA 1
ATOM 2897 C C . ALA B 1 89 ? 8.938 13.125 -8.289 1 98.19 89 ALA B C 1
ATOM 2899 O O . ALA B 1 89 ? 8.328 13.398 -9.32 1 98.19 89 ALA B O 1
ATOM 2900 N N . MET B 1 90 ? 8.367 13.25 -7.109 1 97.25 90 MET B N 1
ATOM 2901 C CA . MET B 1 90 ? 6.992 13.727 -6.965 1 97.25 90 MET B CA 1
ATOM 2902 C C . MET B 1 90 ? 6.875 15.188 -7.379 1 97.25 90 MET B C 1
ATOM 2904 O O . MET B 1 90 ? 5.898 15.578 -8.023 1 97.25 90 MET B O 1
ATOM 2908 N N . ASP B 1 91 ? 7.855 15.984 -7.031 1 94.38 91 ASP B N 1
ATOM 2909 C CA . ASP B 1 91 ? 7.859 17.391 -7.434 1 94.38 91 ASP B CA 1
ATOM 2910 C C . ASP B 1 91 ? 7.863 17.516 -8.953 1 94.38 91 ASP B C 1
ATOM 2912 O O . ASP B 1 91 ? 7.109 18.312 -9.516 1 94.38 91 ASP B O 1
ATOM 2916 N N . VAL B 1 92 ? 8.719 16.75 -9.578 1 94.94 92 VAL B N 1
ATOM 2917 C CA . VAL B 1 92 ? 8.805 16.797 -11.031 1 94.94 92 VAL B CA 1
ATOM 2918 C C . VAL B 1 92 ? 7.457 16.422 -11.641 1 94.94 92 VAL B C 1
ATOM 2920 O O . VAL B 1 92 ? 6.977 17.078 -12.562 1 94.94 92 VAL B O 1
ATOM 2923 N N . PHE B 1 93 ? 6.828 15.406 -11.172 1 94.62 93 PHE B N 1
ATOM 2924 C CA . PHE B 1 93 ? 5.543 14.953 -11.688 1 94.62 93 PHE B CA 1
ATOM 2925 C C . PHE B 1 93 ? 4.492 16.047 -11.562 1 94.62 93 PHE B C 1
ATOM 2927 O O . PHE B 1 93 ? 3.84 16.406 -12.547 1 94.62 93 PHE B O 1
ATOM 2934 N N . TRP B 1 94 ? 4.367 16.594 -10.352 1 89.19 94 TRP B N 1
ATOM 2935 C CA . TRP B 1 94 ? 3.303 17.562 -10.094 1 89.19 94 TRP B CA 1
ATOM 2936 C C . TRP B 1 94 ? 3.574 18.859 -10.828 1 89.19 94 TRP B C 1
ATOM 2938 O O . TRP B 1 94 ? 2.645 19.531 -11.297 1 89.19 94 TRP B O 1
ATOM 2948 N N . ASP B 1 95 ? 4.82 19.297 -10.875 1 87.31 95 ASP B N 1
ATOM 2949 C CA . ASP B 1 95 ? 5.168 20.484 -11.641 1 87.31 95 ASP B CA 1
ATOM 2950 C C . ASP B 1 95 ? 4.773 20.328 -13.102 1 87.31 95 ASP B C 1
ATOM 2952 O O . ASP B 1 95 ? 4.25 21.266 -13.711 1 87.31 95 ASP B O 1
ATOM 2956 N N . THR B 1 96 ? 5.078 19.172 -13.617 1 87.06 96 THR B N 1
ATOM 2957 C CA . THR B 1 96 ? 4.715 18.891 -15 1 87.06 96 THR B CA 1
ATOM 2958 C C . THR B 1 96 ? 3.201 18.844 -15.164 1 87.06 96 THR B C 1
ATOM 2960 O O . THR B 1 96 ? 2.652 19.453 -16.094 1 87.06 96 THR B O 1
ATOM 2963 N N . TYR B 1 97 ? 2.562 18.219 -14.242 1 80.81 97 TYR B N 1
ATOM 2964 C CA . TYR B 1 97 ? 1.117 18.031 -14.32 1 80.81 97 TYR B CA 1
ATOM 2965 C C . TYR B 1 97 ? 0.403 19.391 -14.258 1 80.81 97 TYR B C 1
ATOM 2967 O O . TYR B 1 97 ? -0.568 19.609 -14.984 1 80.81 97 TYR B O 1
ATOM 2975 N N . PHE B 1 98 ? 0.894 20.266 -13.406 1 78.88 98 PHE B N 1
ATOM 2976 C CA . PHE B 1 98 ? 0.23 21.547 -13.211 1 78.88 98 PHE B CA 1
ATOM 2977 C C . PHE B 1 98 ? 0.937 22.641 -14 1 78.88 98 PHE B C 1
ATOM 2979 O O . PHE B 1 98 ? 0.647 23.828 -13.82 1 78.88 98 PHE B O 1
ATOM 2986 N N . ASN B 1 99 ? 1.86 22.203 -14.742 1 82 99 ASN B N 1
ATOM 2987 C CA . ASN B 1 99 ? 2.598 23.141 -15.586 1 82 99 ASN B CA 1
ATOM 2988 C C . ASN B 1 99 ? 3.168 24.297 -14.781 1 82 99 ASN B C 1
ATOM 2990 O O . ASN B 1 99 ? 2.994 25.469 -15.148 1 82 99 ASN B O 1
ATOM 2994 N N . GLY B 1 100 ? 3.67 23.953 -13.586 1 72.81 100 GLY B N 1
ATOM 2995 C CA . GLY B 1 100 ? 4.367 24.906 -12.742 1 72.81 100 GLY B CA 1
ATOM 2996 C C . GLY B 1 100 ? 3.43 25.719 -11.875 1 72.81 100 GLY B C 1
ATOM 2997 O O . GLY B 1 100 ? 3.881 26.5 -11.023 1 72.81 100 GLY B O 1
ATOM 2998 N N . ALA B 1 101 ? 2.203 25.578 -12.125 1 70 101 ALA B N 1
ATOM 2999 C CA . ALA B 1 101 ? 1.24 26.344 -11.336 1 70 101 ALA B CA 1
ATOM 3000 C C . ALA B 1 101 ? 1.306 25.938 -9.859 1 70 101 ALA B C 1
ATOM 3002 O O . ALA B 1 101 ? 1.283 24.75 -9.539 1 70 101 ALA B O 1
ATOM 3003 N N . GLY B 1 102 ? 1.531 26.891 -8.945 1 70.69 102 GLY B N 1
ATOM 3004 C CA . GLY B 1 102 ? 1.499 26.656 -7.512 1 70.69 102 GLY B CA 1
ATOM 3005 C C . GLY B 1 102 ? 2.859 26.312 -6.93 1 70.69 102 GLY B C 1
ATOM 3006 O O . GLY B 1 102 ? 2.988 26.094 -5.727 1 70.69 102 GLY B O 1
ATOM 3007 N N . THR B 1 103 ? 3.83 26.328 -7.809 1 75.19 103 THR B N 1
ATOM 3008 C CA . THR B 1 103 ? 5.156 25.891 -7.383 1 75.19 103 THR B CA 1
ATOM 3009 C C . THR B 1 103 ? 5.668 26.766 -6.238 1 75.19 103 THR B C 1
ATOM 3011 O O . THR B 1 103 ? 6.227 26.266 -5.266 1 75.19 103 THR B O 1
ATOM 3014 N N . ALA B 1 104 ? 5.535 28.062 -6.352 1 71.06 104 ALA B N 1
ATOM 3015 C CA . ALA B 1 104 ? 6.004 28.969 -5.305 1 71.06 104 ALA B CA 1
ATOM 3016 C C . ALA B 1 104 ? 5.266 28.719 -3.992 1 71.06 104 ALA B C 1
ATOM 3018 O O . ALA B 1 104 ? 5.883 28.703 -2.924 1 71.06 104 ALA B O 1
ATOM 3019 N N . GLU B 1 105 ? 3.957 28.562 -4.066 1 71.06 105 GLU B N 1
ATOM 3020 C CA . GLU B 1 105 ? 3.143 28.266 -2.891 1 71.06 105 GLU B CA 1
ATOM 3021 C C . GLU B 1 105 ? 3.553 26.953 -2.248 1 71.06 105 GLU B C 1
ATOM 3023 O O . GLU B 1 105 ? 3.646 26.859 -1.022 1 71.06 105 GLU B O 1
ATOM 3028 N N . TRP B 1 106 ? 3.795 26.031 -3.104 1 78.56 106 TRP B N 1
ATOM 3029 C CA . TRP B 1 106 ? 4.172 24.703 -2.627 1 78.56 106 TRP B CA 1
ATOM 3030 C C . TRP B 1 106 ? 5.523 24.75 -1.925 1 78.56 106 TRP B C 1
ATOM 3032 O O . TRP B 1 106 ? 5.719 24.078 -0.908 1 78.56 106 TRP B O 1
ATOM 3042 N N . LYS B 1 107 ? 6.391 25.547 -2.41 1 76.81 107 LYS B N 1
ATOM 3043 C CA . LYS B 1 107 ? 7.707 25.688 -1.793 1 76.81 107 LYS B CA 1
ATOM 3044 C C . LYS B 1 107 ? 7.598 26.312 -0.408 1 76.81 107 LYS B C 1
ATOM 3046 O O . LYS B 1 107 ? 8.266 25.875 0.534 1 76.81 107 LYS B O 1
ATOM 3051 N N . LEU B 1 108 ? 6.828 27.312 -0.267 1 73.06 108 LEU B N 1
ATOM 3052 C CA . LEU B 1 108 ? 6.629 27.984 1.016 1 73.06 108 LEU B CA 1
ATOM 3053 C C . LEU B 1 108 ? 5.992 27.031 2.027 1 73.06 108 LEU B C 1
ATOM 3055 O O . LEU B 1 108 ? 6.418 26.969 3.186 1 73.06 108 LEU B O 1
ATOM 3059 N N . ARG B 1 109 ? 4.957 26.328 1.562 1 78.25 109 ARG B N 1
ATOM 3060 C CA . ARG B 1 109 ? 4.301 25.344 2.412 1 78.25 109 ARG B CA 1
ATOM 3061 C C . ARG B 1 109 ? 5.301 24.297 2.9 1 78.25 109 ARG B C 1
ATOM 3063 O O . ARG B 1 109 ? 5.344 23.969 4.09 1 78.25 109 ARG B O 1
ATOM 3070 N N . SER B 1 110 ? 6.043 23.859 2.012 1 84.56 110 SER B N 1
ATOM 3071 C CA . SER B 1 110 ? 7.023 22.828 2.324 1 84.56 110 SER B CA 1
ATOM 3072 C C . SER B 1 110 ? 8.047 23.328 3.336 1 84.56 110 SER B C 1
ATOM 3074 O O . SER B 1 110 ? 8.406 22.609 4.27 1 84.56 110 SER B O 1
ATOM 3076 N N . GLN B 1 111 ? 8.461 24.531 3.184 1 79.56 111 GLN B N 1
ATOM 3077 C CA . GLN B 1 111 ? 9.438 25.109 4.094 1 79.56 111 GLN B CA 1
ATOM 3078 C C . GLN B 1 111 ? 8.859 25.281 5.5 1 79.56 111 GLN B C 1
ATOM 3080 O O . GLN B 1 111 ? 9.555 25.031 6.492 1 79.56 111 GLN B O 1
ATOM 3085 N N . ALA B 1 112 ? 7.66 25.703 5.578 1 78.25 112 ALA B N 1
ATOM 3086 C CA . ALA B 1 112 ? 7.004 25.875 6.871 1 78.25 112 ALA B CA 1
ATOM 3087 C C . ALA B 1 112 ? 6.863 24.531 7.598 1 78.25 112 ALA B C 1
ATOM 3089 O O . ALA B 1 112 ? 7.109 24.438 8.805 1 78.25 112 ALA B O 1
ATOM 3090 N N . ILE B 1 113 ? 6.48 23.562 6.855 1 87.38 113 ILE B N 1
ATOM 3091 C CA . ILE B 1 113 ? 6.32 22.234 7.426 1 87.38 113 ILE B CA 1
ATOM 3092 C C . ILE B 1 113 ? 7.676 21.688 7.879 1 87.38 113 ILE B C 1
ATOM 3094 O O . ILE B 1 113 ? 7.801 21.156 8.977 1 87.38 113 ILE B O 1
ATOM 3098 N N . ASP B 1 114 ? 8.672 21.906 7.039 1 90 114 ASP B N 1
ATOM 3099 C CA . ASP B 1 114 ? 10.016 21.469 7.402 1 90 114 ASP B CA 1
ATOM 3100 C C . ASP B 1 114 ? 10.461 22.109 8.719 1 90 114 ASP B C 1
ATOM 3102 O O . ASP B 1 114 ? 10.969 21.438 9.602 1 90 114 ASP B O 1
ATOM 3106 N N . ARG B 1 115 ? 10.242 23.359 8.82 1 84.81 115 ARG B N 1
ATOM 3107 C CA . ARG B 1 115 ? 10.664 24.078 10.016 1 84.81 115 ARG B CA 1
ATOM 3108 C C . ARG B 1 115 ? 9.969 23.547 11.258 1 84.81 115 ARG B C 1
ATOM 3110 O O . ARG B 1 115 ? 10.602 23.328 12.289 1 84.81 115 ARG B O 1
ATOM 3117 N N . ALA B 1 116 ? 8.688 23.328 11.148 1 86 116 ALA B N 1
ATOM 3118 C CA . ALA B 1 116 ? 7.918 22.828 12.289 1 86 116 ALA B CA 1
ATOM 3119 C C . ALA B 1 116 ? 8.414 21.453 12.727 1 86 116 ALA B C 1
ATOM 3121 O O . ALA B 1 116 ? 8.562 21.188 13.922 1 86 116 ALA B O 1
ATOM 3122 N N . VAL B 1 117 ? 8.664 20.609 11.812 1 93.75 117 VAL B N 1
ATOM 3123 C CA . VAL B 1 117 ? 9.086 19.25 12.133 1 93.75 117 VAL B CA 1
ATOM 3124 C C . VAL B 1 117 ? 10.516 19.266 12.672 1 93.75 117 VAL B C 1
ATOM 3126 O O . VAL B 1 117 ? 10.844 18.5 13.586 1 93.75 117 VAL B O 1
ATOM 3129 N N . GLU B 1 118 ? 11.352 20.141 12.117 1 93.94 118 GLU B N 1
ATOM 3130 C CA . GLU B 1 118 ? 12.711 20.281 12.633 1 93.94 118 GLU B CA 1
ATOM 3131 C C . GLU B 1 118 ? 12.695 20.734 14.094 1 93.94 118 GLU B C 1
ATOM 3133 O O . GLU B 1 118 ? 13.516 20.297 14.898 1 93.94 118 GLU B O 1
ATOM 3138 N N . GLU B 1 119 ? 11.852 21.625 14.391 1 90.12 119 GLU B N 1
ATOM 3139 C CA . GLU B 1 119 ? 11.719 22.078 15.773 1 90.12 119 GLU B CA 1
ATOM 3140 C C . GLU B 1 119 ? 11.289 20.938 16.688 1 90.12 119 GLU B C 1
ATOM 3142 O O . GLU B 1 119 ? 11.812 20.797 17.797 1 90.12 119 GLU B O 1
ATOM 3147 N N . VAL B 1 120 ? 10.328 20.109 16.219 1 93.75 120 VAL B N 1
ATOM 3148 C CA . VAL B 1 120 ? 9.883 18.953 16.969 1 93.75 120 VAL B CA 1
ATOM 3149 C C . VAL B 1 120 ? 11.047 17.984 17.172 1 93.75 120 VAL B C 1
ATOM 3151 O O . VAL B 1 120 ? 11.266 17.484 18.281 1 93.75 120 VAL B O 1
ATOM 3154 N N . HIS B 1 121 ? 11.773 17.781 16.109 1 96.81 121 HIS B N 1
ATOM 3155 C CA . HIS B 1 121 ? 12.938 16.906 16.172 1 96.81 121 HIS B CA 1
ATOM 3156 C C . HIS B 1 121 ? 13.953 17.406 17.188 1 96.81 121 HIS B C 1
ATOM 3158 O O . HIS B 1 121 ? 14.469 16.625 18 1 96.81 121 HIS B O 1
ATOM 3164 N N . ALA B 1 122 ? 14.25 18.656 17.172 1 96.44 122 ALA B N 1
ATOM 3165 C CA . ALA B 1 122 ? 15.234 19.25 18.062 1 96.44 122 ALA B CA 1
ATOM 3166 C C . ALA B 1 122 ? 14.805 19.109 19.516 1 96.44 122 ALA B C 1
ATOM 3168 O O . ALA B 1 122 ? 15.625 18.844 20.406 1 96.44 122 ALA B O 1
ATOM 3169 N N . LYS B 1 123 ? 13.562 19.25 19.75 1 94.88 123 LYS B N 1
ATOM 3170 C CA . LYS B 1 123 ? 13.039 19.281 21.109 1 94.88 123 LYS B CA 1
ATOM 3171 C C . LYS B 1 123 ? 12.812 17.859 21.641 1 94.88 123 LYS B C 1
ATOM 3173 O O . LYS B 1 123 ? 13.031 17.609 22.828 1 94.88 123 LYS B O 1
ATOM 3178 N N . ARG B 1 124 ? 12.398 16.875 20.734 1 96.94 124 ARG B N 1
ATOM 3179 C CA . ARG B 1 124 ? 11.859 15.625 21.25 1 96.94 124 ARG B CA 1
ATOM 3180 C C . ARG B 1 124 ? 12.688 14.438 20.781 1 96.94 124 ARG B C 1
ATOM 3182 O O . ARG B 1 124 ? 12.617 13.359 21.359 1 96.94 124 ARG B O 1
ATOM 3189 N N . GLY B 1 125 ? 13.43 14.648 19.688 1 96.94 125 GLY B N 1
ATOM 3190 C CA . GLY B 1 125 ? 14.227 13.547 19.156 1 96.94 125 GLY B CA 1
ATOM 3191 C C . GLY B 1 125 ? 13.406 12.305 18.891 1 96.94 125 GLY B C 1
ATOM 3192 O O . GLY B 1 125 ? 12.367 12.367 18.219 1 96.94 125 GLY B O 1
ATOM 3193 N N . PRO B 1 126 ? 13.875 11.125 19.422 1 97.56 126 PRO B N 1
ATOM 3194 C CA . PRO B 1 126 ? 13.211 9.852 19.125 1 97.56 126 PRO B CA 1
ATOM 3195 C C . PRO B 1 126 ? 11.828 9.75 19.766 1 97.56 126 PRO B C 1
ATOM 3197 O O . PRO B 1 126 ? 11.047 8.852 19.422 1 97.56 126 PRO B O 1
ATOM 3200 N N . GLU B 1 127 ? 11.5 10.625 20.641 1 97.56 127 GLU B N 1
ATOM 3201 C CA . GLU B 1 127 ? 10.211 10.586 21.328 1 97.56 127 GLU B CA 1
ATOM 3202 C C . GLU B 1 127 ? 9.156 11.391 20.578 1 97.56 127 GLU B C 1
ATOM 3204 O O . GLU B 1 127 ? 7.996 11.445 20.984 1 97.56 127 GLU B O 1
ATOM 3209 N N . ALA B 1 128 ? 9.602 12.023 19.5 1 98.31 128 ALA B N 1
ATOM 3210 C CA . ALA B 1 128 ? 8.68 12.844 18.719 1 98.31 128 ALA B CA 1
ATOM 3211 C C . ALA B 1 128 ? 7.465 12.039 18.266 1 98.31 128 ALA B C 1
ATOM 3213 O O . ALA B 1 128 ? 7.59 10.875 17.875 1 98.31 128 ALA B O 1
ATOM 3214 N N . TYR B 1 129 ? 6.312 12.625 18.406 1 98.38 129 TYR B N 1
ATOM 3215 C CA . TYR B 1 129 ? 5.027 12.062 18.016 1 98.38 129 TYR B CA 1
ATOM 3216 C C . TYR B 1 129 ? 4.215 13.07 17.203 1 98.38 129 TYR B C 1
ATOM 3218 O O . TYR B 1 129 ? 3.705 14.047 17.75 1 98.38 129 TYR B O 1
ATOM 3226 N N . VAL B 1 130 ? 4.082 12.805 15.891 1 98 130 VAL B N 1
ATOM 3227 C CA . VAL B 1 130 ? 3.465 13.727 14.938 1 98 130 VAL B CA 1
ATOM 3228 C C . VAL B 1 130 ? 2.303 13.031 14.227 1 98 130 VAL B C 1
ATOM 3230 O O . VAL B 1 130 ? 2.348 11.82 13.984 1 98 130 VAL B O 1
ATOM 3233 N N . MET B 1 131 ? 1.27 13.797 13.883 1 98.12 131 MET B N 1
ATOM 3234 C CA . MET B 1 131 ? 0.121 13.25 13.164 1 98.12 131 MET B CA 1
ATOM 3235 C C . MET B 1 131 ? -0.235 14.125 11.969 1 98.12 131 MET B C 1
ATOM 3237 O O . MET B 1 131 ? -0.136 15.352 12.031 1 98.12 131 MET B O 1
ATOM 3241 N N . GLU B 1 132 ? -0.575 13.516 10.93 1 97.44 132 GLU B N 1
ATOM 3242 C CA . GLU B 1 132 ? -1.108 14.164 9.734 1 97.44 132 GLU B CA 1
ATOM 3243 C C . GLU B 1 132 ? -2.514 13.656 9.422 1 97.44 132 GLU B C 1
ATOM 3245 O O . GLU B 1 132 ? -2.742 12.453 9.336 1 97.44 132 GLU B O 1
ATOM 3250 N N . LEU B 1 133 ? -3.434 14.586 9.32 1 96.31 133 LEU B N 1
ATOM 3251 C CA . LEU B 1 133 ? -4.781 14.266 8.867 1 96.31 133 LEU B CA 1
ATOM 3252 C C . LEU B 1 133 ? -4.965 14.633 7.398 1 96.31 133 LEU B C 1
ATOM 3254 O O . LEU B 1 133 ? -4.957 15.82 7.047 1 96.31 133 LEU B O 1
ATOM 3258 N N . GLY B 1 134 ? -5.117 13.625 6.562 1 95.62 134 GLY B N 1
ATOM 3259 C CA . GLY B 1 134 ? -5.125 13.789 5.117 1 95.62 134 GLY B CA 1
ATOM 3260 C C . GLY B 1 134 ? -3.783 13.5 4.477 1 95.62 134 GLY B C 1
ATOM 3261 O O . GLY B 1 134 ? -2.955 14.398 4.32 1 95.62 134 GLY B O 1
ATOM 3262 N N . THR B 1 135 ? -3.611 12.234 3.988 1 96.94 135 THR B N 1
ATOM 3263 C CA . THR B 1 135 ? -2.318 11.773 3.488 1 96.94 135 THR B CA 1
ATOM 3264 C C . THR B 1 135 ? -2.229 11.961 1.977 1 96.94 135 THR B C 1
ATOM 3266 O O . THR B 1 135 ? -1.152 12.242 1.444 1 96.94 135 THR B O 1
ATOM 3269 N N . TYR B 1 136 ? -3.379 11.742 1.312 1 94.75 136 TYR B N 1
ATOM 3270 C CA . TYR B 1 136 ? -3.404 11.633 -0.144 1 94.75 136 TYR B CA 1
ATOM 3271 C C . TYR B 1 136 ? -2.34 10.664 -0.64 1 94.75 136 TYR B C 1
ATOM 3273 O O . TYR B 1 136 ? -2.303 9.508 -0.221 1 94.75 136 TYR B O 1
ATOM 3281 N N . CYS B 1 137 ? -1.389 11.125 -1.435 1 97 137 CYS B N 1
ATOM 3282 C CA . CYS B 1 137 ? -0.455 10.172 -2.016 1 97 137 CYS B CA 1
ATOM 3283 C C . CYS B 1 137 ? 0.863 10.156 -1.25 1 97 137 CYS B C 1
ATOM 3285 O O . CYS B 1 137 ? 1.851 9.586 -1.713 1 97 137 CYS B O 1
ATOM 3287 N N . GLY B 1 138 ? 1.055 10.828 -0.12 1 98.19 138 GLY B N 1
ATOM 3288 C CA . GLY B 1 138 ? 2.135 10.562 0.817 1 98.19 138 GLY B CA 1
ATOM 3289 C C . GLY B 1 138 ? 3.273 11.555 0.712 1 98.19 138 GLY B C 1
ATOM 3290 O O . GLY B 1 138 ? 4.309 11.391 1.364 1 98.19 138 GLY B O 1
ATOM 3291 N N . TYR B 1 139 ? 3.158 12.75 -0.063 1 97.12 139 TYR B N 1
ATOM 3292 C CA . TYR B 1 139 ? 4.234 13.719 -0.237 1 97.12 139 TYR B CA 1
ATOM 3293 C C . TYR B 1 139 ? 4.648 14.32 1.101 1 97.12 139 TYR B C 1
ATOM 3295 O O . TYR B 1 139 ? 5.82 14.25 1.485 1 97.12 139 TYR B O 1
ATOM 3303 N N . THR B 1 140 ? 3.691 14.867 1.777 1 96.31 140 THR B N 1
ATOM 3304 C CA . THR B 1 140 ? 3.996 15.562 3.023 1 96.31 140 THR B CA 1
ATOM 3305 C C . THR B 1 140 ? 4.438 14.578 4.098 1 96.31 140 THR B C 1
ATOM 3307 O O . THR B 1 140 ? 5.293 14.891 4.926 1 96.31 140 THR B O 1
ATOM 3310 N N . ALA B 1 141 ? 3.832 13.359 4.125 1 98.44 141 ALA B N 1
ATOM 3311 C CA . ALA B 1 141 ? 4.262 12.32 5.062 1 98.44 141 ALA B CA 1
ATOM 3312 C C . ALA B 1 141 ? 5.742 12 4.887 1 98.44 141 ALA B C 1
ATOM 3314 O O . ALA B 1 141 ? 6.484 11.906 5.867 1 98.44 141 ALA B O 1
ATOM 3315 N N . VAL B 1 142 ? 6.172 11.836 3.631 1 98.81 142 VAL B N 1
ATOM 3316 C CA . VAL B 1 142 ? 7.582 11.562 3.357 1 98.81 142 VAL B CA 1
ATOM 3317 C C . VAL B 1 142 ? 8.43 12.766 3.771 1 98.81 142 VAL B C 1
ATOM 3319 O O . VAL B 1 142 ? 9.492 12.602 4.375 1 98.81 142 VAL B O 1
ATOM 3322 N N . ARG B 1 143 ? 7.957 13.945 3.404 1 97.81 143 ARG B N 1
ATOM 3323 C CA . ARG B 1 143 ? 8.695 15.172 3.701 1 97.81 143 ARG B CA 1
ATOM 3324 C C . ARG B 1 143 ? 8.922 15.32 5.199 1 97.81 143 ARG B C 1
ATOM 3326 O O . ARG B 1 143 ? 10.031 15.641 5.637 1 97.81 143 ARG B O 1
ATOM 3333 N N . MET B 1 144 ? 7.902 15.07 6.004 1 98.19 144 MET B N 1
ATOM 3334 C CA . MET B 1 144 ? 8.039 15.156 7.453 1 98.19 144 MET B CA 1
ATOM 3335 C C . MET B 1 144 ? 8.867 14 7.992 1 98.19 144 MET B C 1
ATOM 3337 O O . MET B 1 144 ? 9.766 14.195 8.82 1 98.19 144 MET B O 1
ATOM 3341 N N . GLY B 1 145 ? 8.57 12.805 7.508 1 98.81 145 GLY B N 1
ATOM 3342 C CA . GLY B 1 145 ? 9.25 11.617 7.992 1 98.81 145 GLY B CA 1
ATOM 3343 C C . GLY B 1 145 ? 10.758 11.68 7.832 1 98.81 145 GLY B C 1
ATOM 3344 O O . GLY B 1 145 ? 11.5 11.203 8.688 1 98.81 145 GLY B O 1
ATOM 3345 N N . ARG B 1 146 ? 11.227 12.242 6.773 1 98.62 146 ARG B N 1
ATOM 3346 C CA . ARG B 1 146 ? 12.656 12.289 6.488 1 98.62 146 ARG B CA 1
ATOM 3347 C C . ARG B 1 146 ? 13.398 13.109 7.531 1 98.62 146 ARG B C 1
ATOM 3349 O O . ARG B 1 146 ? 14.602 12.945 7.719 1 98.62 146 ARG B O 1
ATOM 3356 N N . LEU B 1 147 ? 12.695 13.984 8.219 1 98.44 147 LEU B N 1
ATOM 3357 C CA . LEU B 1 147 ? 13.32 14.891 9.18 1 98.44 147 LEU B CA 1
ATOM 3358 C C . LEU B 1 147 ? 13.273 14.312 10.586 1 98.44 147 LEU B C 1
ATOM 3360 O O . LEU B 1 147 ? 13.891 14.844 11.508 1 98.44 147 LEU B O 1
ATOM 3364 N N . LEU B 1 148 ? 12.531 13.234 10.781 1 98.5 148 LEU B N 1
ATOM 3365 C CA . LEU B 1 148 ? 12.391 12.609 12.086 1 98.5 148 LEU B CA 1
ATOM 3366 C C . LEU B 1 148 ? 13.43 11.508 12.289 1 98.5 148 LEU B C 1
ATOM 3368 O O . LEU B 1 148 ? 13.719 10.75 11.359 1 98.5 148 LEU B O 1
ATOM 3372 N N . PRO B 1 149 ? 14.008 11.406 13.438 1 97.75 149 PRO B N 1
ATOM 3373 C CA . PRO B 1 149 ? 14.977 10.344 13.703 1 97.75 149 PRO B CA 1
ATOM 3374 C C . PRO B 1 149 ? 14.312 8.992 13.953 1 97.75 149 PRO B C 1
ATOM 3376 O O . PRO B 1 149 ? 13.109 8.922 14.203 1 97.75 149 PRO B O 1
ATOM 3379 N N . PRO B 1 150 ? 15.078 7.887 13.844 1 96.19 150 PRO B N 1
ATOM 3380 C CA . PRO B 1 150 ? 14.531 6.586 14.242 1 96.19 150 PRO B CA 1
ATOM 3381 C C . PRO B 1 150 ? 13.93 6.602 15.648 1 96.19 150 PRO B C 1
ATOM 3383 O O . PRO B 1 150 ? 14.492 7.234 16.547 1 96.19 150 PRO B O 1
ATOM 3386 N N . GLY B 1 151 ? 12.883 5.992 15.828 1 97 151 GLY B N 1
ATOM 3387 C CA . GLY B 1 151 ? 12.172 5.98 17.094 1 97 151 GLY B CA 1
ATOM 3388 C C . GLY B 1 151 ? 10.984 6.918 17.125 1 97 151 GLY B C 1
ATOM 3389 O O . GLY B 1 151 ? 10.016 6.68 17.844 1 97 151 GLY B O 1
ATOM 3390 N N . ALA B 1 152 ? 11.07 8.062 16.422 1 98.5 152 ALA B N 1
ATOM 3391 C CA . ALA B 1 152 ? 9.945 8.984 16.297 1 98.5 152 ALA B CA 1
ATOM 3392 C C . ALA B 1 152 ? 8.797 8.344 15.516 1 98.5 152 ALA B C 1
ATOM 3394 O O . ALA B 1 152 ? 8.984 7.316 14.852 1 98.5 152 ALA B O 1
ATOM 3395 N N . LYS B 1 153 ? 7.602 8.93 15.719 1 98.5 153 LYS B N 1
ATOM 3396 C CA . LYS B 1 153 ? 6.426 8.367 15.07 1 98.5 153 LYS B CA 1
ATOM 3397 C C . LYS B 1 153 ? 5.625 9.453 14.344 1 98.5 153 LYS B C 1
ATOM 3399 O O . LYS B 1 153 ? 5.293 10.477 14.938 1 98.5 153 LYS B O 1
ATOM 3404 N N . LEU B 1 154 ? 5.387 9.227 13.133 1 98.88 154 LEU B N 1
ATOM 3405 C CA . LEU B 1 154 ? 4.43 9.984 12.344 1 98.88 154 LEU B CA 1
ATOM 3406 C C . LEU B 1 154 ? 3.27 9.102 11.891 1 98.88 154 LEU B C 1
ATOM 3408 O O . LEU B 1 154 ? 3.469 8.148 11.141 1 98.88 154 LEU B O 1
ATOM 3412 N N . VAL B 1 155 ? 2.066 9.383 12.375 1 98.81 155 VAL B N 1
ATOM 3413 C CA . VAL B 1 155 ? 0.865 8.672 11.945 1 98.81 155 VAL B CA 1
ATOM 3414 C C . VAL B 1 155 ? 0.069 9.547 10.977 1 98.81 155 VAL B C 1
ATOM 3416 O O . VAL B 1 155 ? -0.359 10.648 11.336 1 98.81 155 VAL B O 1
ATOM 3419 N N . SER B 1 156 ? -0.066 9.125 9.781 1 98.69 156 SER B N 1
ATOM 3420 C CA . SER B 1 156 ? -0.843 9.812 8.758 1 98.69 156 SER B CA 1
ATOM 3421 C C . SER B 1 156 ? -2.133 9.062 8.438 1 98.69 156 SER B C 1
ATOM 3423 O O . SER B 1 156 ? -2.104 7.867 8.141 1 98.69 156 SER B O 1
ATOM 3425 N N . VAL B 1 157 ? -3.254 9.773 8.469 1 98.31 157 VAL B N 1
ATOM 3426 C CA . VAL B 1 157 ? -4.559 9.133 8.312 1 98.31 157 VAL B CA 1
ATOM 3427 C C . VAL B 1 157 ? -5.199 9.57 7 1 98.31 157 VAL B C 1
ATOM 3429 O O . VAL B 1 157 ? -5.238 10.766 6.691 1 98.31 157 VAL B O 1
ATOM 3432 N N . GLU B 1 158 ? -5.676 8.633 6.18 1 97.62 158 GLU B N 1
ATOM 3433 C CA . GLU B 1 158 ? -6.285 8.875 4.875 1 97.62 158 GLU B CA 1
ATOM 3434 C C . GLU B 1 158 ? -7.559 8.055 4.699 1 97.62 158 GLU B C 1
ATOM 3436 O O . GLU B 1 158 ? -7.539 6.832 4.84 1 97.62 158 GLU B O 1
ATOM 3441 N N . ILE B 1 159 ? -8.633 8.719 4.379 1 95.62 159 ILE B N 1
ATOM 3442 C CA . ILE B 1 159 ? -9.945 8.086 4.359 1 95.62 159 ILE B CA 1
ATOM 3443 C C . ILE B 1 159 ? -10.102 7.25 3.092 1 95.62 159 ILE B C 1
ATOM 3445 O O . ILE B 1 159 ? -10.789 6.227 3.098 1 95.62 159 ILE B O 1
ATOM 3449 N N . GLU B 1 160 ? -9.492 7.688 1.996 1 94.81 160 GLU B N 1
ATOM 3450 C CA . GLU B 1 160 ? -9.594 6.965 0.731 1 94.81 160 GLU B CA 1
ATOM 3451 C C . GLU B 1 160 ? -8.586 5.816 0.669 1 94.81 160 GLU B C 1
ATOM 3453 O O . GLU B 1 160 ? -7.379 6.047 0.581 1 94.81 160 GLU B O 1
ATOM 3458 N N . PRO B 1 161 ? -9.039 4.566 0.626 1 97.56 161 PRO B N 1
ATOM 3459 C CA . PRO B 1 161 ? -8.141 3.41 0.713 1 97.56 161 PRO B CA 1
ATOM 3460 C C . PRO B 1 161 ? -7.082 3.402 -0.388 1 97.56 161 PRO B C 1
ATOM 3462 O O . PRO B 1 161 ? -5.918 3.084 -0.128 1 97.56 161 PRO B O 1
ATOM 3465 N N . LEU B 1 162 ? -7.445 3.721 -1.576 1 96.5 162 LEU B N 1
ATOM 3466 C CA . LEU B 1 162 ? -6.484 3.676 -2.672 1 96.5 162 LEU B CA 1
ATOM 3467 C C . LEU B 1 162 ? -5.359 4.684 -2.451 1 96.5 162 LEU B C 1
ATOM 3469 O O . LEU B 1 162 ? -4.188 4.375 -2.674 1 96.5 162 LEU B O 1
ATOM 3473 N N . PHE B 1 163 ? -5.688 5.898 -2.049 1 97.12 163 PHE B N 1
ATOM 3474 C CA . PHE B 1 163 ? -4.664 6.906 -1.802 1 97.12 163 PHE B CA 1
ATOM 3475 C C . PHE B 1 163 ? -3.768 6.496 -0.638 1 97.12 163 PHE B C 1
ATOM 3477 O O . PHE B 1 163 ? -2.551 6.68 -0.691 1 97.12 163 PHE B O 1
ATOM 3484 N N . ALA B 1 164 ? -4.398 5.914 0.357 1 98.38 164 ALA B N 1
ATOM 3485 C CA . ALA B 1 164 ? -3.607 5.402 1.474 1 98.38 164 ALA B CA 1
ATOM 3486 C C . ALA B 1 164 ? -2.646 4.312 1.009 1 98.38 164 ALA B C 1
ATOM 3488 O O . ALA B 1 164 ? -1.502 4.25 1.463 1 98.38 164 ALA B O 1
ATOM 3489 N N . ALA B 1 165 ? -3.123 3.471 0.15 1 98.5 165 ALA B N 1
ATOM 3490 C CA . ALA B 1 165 ? -2.275 2.414 -0.393 1 98.5 165 ALA B CA 1
ATOM 3491 C C . ALA B 1 165 ? -1.089 2.998 -1.154 1 98.5 165 ALA B C 1
ATOM 3493 O O . ALA B 1 165 ? 0.05 2.562 -0.972 1 98.5 165 ALA B O 1
ATOM 3494 N N . ILE B 1 166 ? -1.372 3.938 -2.006 1 98.38 166 ILE B N 1
ATOM 3495 C CA . ILE B 1 166 ? -0.324 4.605 -2.768 1 98.38 166 ILE B CA 1
ATOM 3496 C C . ILE B 1 166 ? 0.666 5.27 -1.812 1 98.38 166 ILE B C 1
ATOM 3498 O O . ILE B 1 166 ? 1.879 5.09 -1.944 1 98.38 166 ILE B O 1
ATOM 3502 N N . ALA B 1 167 ? 0.111 5.938 -0.85 1 98.75 167 ALA B N 1
ATOM 3503 C CA . ALA B 1 167 ? 0.96 6.645 0.107 1 98.75 167 ALA B CA 1
ATOM 3504 C C . ALA B 1 167 ? 1.845 5.668 0.878 1 98.75 167 ALA B C 1
ATOM 3506 O O . ALA B 1 167 ? 3.029 5.934 1.093 1 98.75 167 ALA B O 1
ATOM 3507 N N . SER B 1 168 ? 1.259 4.629 1.328 1 98.75 168 SER B N 1
ATOM 3508 C CA . SER B 1 168 ? 2.027 3.621 2.055 1 98.75 168 SER B CA 1
ATOM 3509 C C . SER B 1 168 ? 3.166 3.072 1.201 1 98.75 168 SER B C 1
ATOM 3511 O O . SER B 1 168 ? 4.27 2.84 1.702 1 98.75 168 SER B O 1
ATOM 3513 N N . THR B 1 169 ? 2.91 2.859 -0.025 1 98.69 169 THR B N 1
ATOM 3514 C CA . THR B 1 169 ? 3.922 2.367 -0.955 1 98.69 169 THR B CA 1
ATOM 3515 C C . THR B 1 169 ? 5.027 3.4 -1.145 1 98.69 169 THR B C 1
ATOM 3517 O O . THR B 1 169 ? 6.211 3.055 -1.164 1 98.69 169 THR B O 1
ATOM 3520 N N . VAL B 1 170 ? 4.645 4.648 -1.282 1 98.81 170 VAL B N 1
ATOM 3521 C CA . VAL B 1 170 ? 5.602 5.734 -1.437 1 98.81 170 VAL B CA 1
ATOM 3522 C C . VAL B 1 170 ? 6.48 5.828 -0.191 1 98.81 170 VAL B C 1
ATOM 3524 O O . VAL B 1 170 ? 7.703 5.961 -0.293 1 98.81 170 VAL B O 1
ATOM 3527 N N . VAL B 1 171 ? 5.883 5.742 0.961 1 98.81 171 VAL B N 1
ATOM 3528 C CA . VAL B 1 171 ? 6.598 5.805 2.232 1 98.81 171 VAL B CA 1
ATOM 3529 C C . VAL B 1 171 ? 7.578 4.641 2.332 1 98.81 171 VAL B C 1
ATOM 3531 O O . VAL B 1 171 ? 8.734 4.824 2.736 1 98.81 171 VAL B O 1
ATOM 3534 N N . GLU B 1 172 ? 7.086 3.477 1.965 1 98.25 172 GLU B N 1
ATOM 3535 C CA . GLU B 1 172 ? 7.945 2.297 1.986 1 98.25 172 GLU B CA 1
ATOM 3536 C C . GLU B 1 172 ? 9.117 2.449 1.02 1 98.25 172 GLU B C 1
ATOM 3538 O O . GLU B 1 172 ? 10.266 2.162 1.374 1 98.25 172 GLU B O 1
ATOM 3543 N N . HIS B 1 173 ? 8.836 2.871 -0.181 1 98.44 173 HIS B N 1
ATOM 3544 C CA . HIS B 1 173 ? 9.867 3.08 -1.191 1 98.44 173 HIS B CA 1
ATOM 3545 C C . HIS B 1 173 ? 10.898 4.102 -0.723 1 98.44 173 HIS B C 1
ATOM 3547 O O . HIS B 1 173 ? 12.086 3.967 -1.019 1 98.44 173 HIS B O 1
ATOM 3553 N N . ALA B 1 174 ? 10.469 5.031 0.075 1 98.75 174 ALA B N 1
ATOM 3554 C CA . ALA B 1 174 ? 11.344 6.074 0.596 1 98.75 174 ALA B CA 1
ATOM 3555 C C . ALA B 1 174 ? 12.195 5.551 1.753 1 98.75 174 ALA B C 1
ATOM 3557 O O . ALA B 1 174 ? 13.109 6.23 2.217 1 98.75 174 ALA B O 1
ATOM 3558 N N . GLY B 1 175 ? 11.875 4.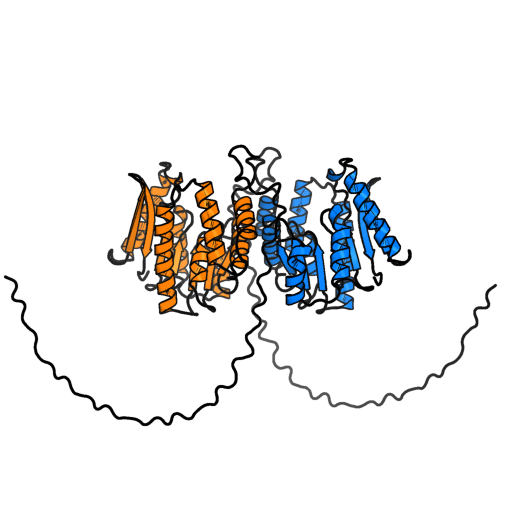402 2.295 1 98 175 GLY B N 1
ATOM 3559 C CA . GLY B 1 175 ? 12.633 3.816 3.389 1 98 175 GLY B CA 1
ATOM 3560 C C . GLY B 1 175 ? 12.227 4.355 4.75 1 98 175 GLY B C 1
ATOM 3561 O O . GLY B 1 175 ? 13.047 4.414 5.668 1 98 175 GLY B O 1
ATOM 3562 N N . LEU B 1 176 ? 10.938 4.723 4.883 1 98.62 176 LEU B N 1
ATOM 3563 C CA . LEU B 1 176 ? 10.555 5.445 6.094 1 98.62 176 LEU B CA 1
ATOM 3564 C C . LEU B 1 176 ? 9.531 4.656 6.895 1 98.62 176 LEU B C 1
ATOM 3566 O O . LEU B 1 176 ? 8.906 5.191 7.816 1 98.62 176 LEU B O 1
ATOM 3570 N N . ARG B 1 177 ? 9.336 3.402 6.648 1 96.75 177 ARG B N 1
ATOM 3571 C CA . ARG B 1 177 ? 8.289 2.604 7.281 1 96.75 177 ARG B CA 1
ATOM 3572 C C . ARG B 1 177 ? 8.539 2.463 8.781 1 96.75 177 ARG B C 1
ATOM 3574 O O . ARG B 1 177 ? 7.625 2.133 9.539 1 96.75 177 ARG B O 1
ATOM 3581 N N . ASP B 1 178 ? 9.727 2.684 9.234 1 97.19 178 ASP B N 1
ATOM 3582 C CA . ASP B 1 178 ? 10.062 2.525 10.648 1 97.19 178 ASP B CA 1
ATOM 3583 C C . ASP B 1 178 ? 9.492 3.676 11.477 1 97.19 178 ASP B C 1
ATOM 3585 O O . ASP B 1 178 ? 9.391 3.572 12.703 1 97.19 178 ASP B O 1
ATOM 3589 N N . ARG B 1 179 ? 9.125 4.777 10.82 1 98 179 ARG B N 1
ATOM 3590 C CA . ARG B 1 179 ? 8.703 5.902 11.648 1 98 179 ARG B CA 1
ATOM 3591 C C . ARG B 1 179 ? 7.477 6.59 11.055 1 98 179 ARG B C 1
ATOM 3593 O O . ARG B 1 179 ? 6.855 7.43 11.711 1 98 179 ARG B O 1
ATOM 3600 N N . VAL B 1 180 ? 7.082 6.219 9.828 1 98.81 180 VAL B N 1
ATOM 3601 C CA . VAL B 1 180 ? 5.879 6.766 9.203 1 98.81 180 VAL B CA 1
ATOM 3602 C C . VAL B 1 180 ? 4.848 5.656 9.008 1 98.81 180 VAL B C 1
ATOM 3604 O O . VAL B 1 180 ? 5.129 4.652 8.352 1 98.81 180 VAL B O 1
ATOM 3607 N N . GLU B 1 181 ? 3.748 5.848 9.562 1 98.5 181 GLU B N 1
ATOM 3608 C CA . GLU B 1 181 ? 2.637 4.91 9.453 1 98.5 181 GLU B CA 1
ATOM 3609 C C . GLU B 1 181 ? 1.43 5.559 8.781 1 98.5 181 GLU B C 1
ATOM 3611 O O . GLU B 1 181 ? 0.982 6.629 9.203 1 98.5 181 GLU B O 1
ATOM 3616 N N . VAL B 1 182 ? 0.896 4.914 7.754 1 98.56 182 VAL B N 1
ATOM 3617 C CA . VAL B 1 182 ? -0.317 5.383 7.094 1 98.56 182 VAL B CA 1
ATOM 3618 C C . VAL B 1 182 ? -1.504 4.523 7.523 1 98.56 182 VAL B C 1
ATOM 3620 O O . VAL B 1 182 ? -1.445 3.293 7.457 1 98.56 182 VAL B O 1
ATOM 3623 N N . ARG B 1 183 ? -2.496 5.176 7.973 1 98.06 183 ARG B N 1
ATOM 3624 C CA . ARG B 1 183 ? -3.707 4.488 8.422 1 98.06 183 ARG B CA 1
ATOM 3625 C C . ARG B 1 183 ? -4.895 4.844 7.531 1 98.06 183 ARG B C 1
ATOM 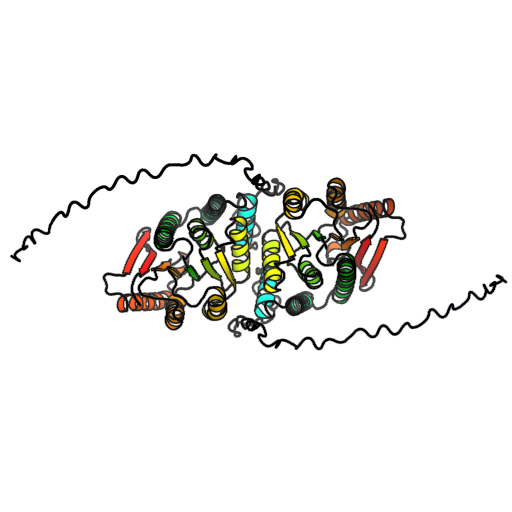3627 O O . ARG B 1 183 ? -5.121 6.02 7.227 1 98.06 183 ARG B O 1
ATOM 3634 N N . ILE B 1 184 ? -5.66 3.807 7.164 1 98.12 184 ILE B N 1
ATOM 3635 C CA . ILE B 1 184 ? -6.852 4.004 6.344 1 98.12 184 ILE B CA 1
ATOM 3636 C C . ILE B 1 184 ? -8.047 4.312 7.238 1 98.12 184 ILE B C 1
ATOM 3638 O O . ILE B 1 184 ? -8.367 3.537 8.148 1 98.12 184 ILE B O 1
ATOM 3642 N N . GLY B 1 185 ? -8.742 5.41 6.984 1 96.25 185 GLY B N 1
ATOM 3643 C CA . GLY B 1 185 ? -9.93 5.793 7.727 1 96.25 185 GLY B CA 1
ATOM 3644 C C . GLY B 1 185 ? -9.914 7.242 8.18 1 96.25 185 GLY B C 1
ATOM 3645 O O . GLY B 1 185 ? -9.055 8.016 7.758 1 96.25 185 GLY B O 1
ATOM 3646 N N . SER B 1 186 ? -10.891 7.621 8.961 1 95.69 186 SER B N 1
ATOM 3647 C CA . SER B 1 186 ? -10.922 8.922 9.625 1 95.69 186 SER B CA 1
ATOM 3648 C C . SER B 1 186 ? -10.195 8.867 10.961 1 95.69 186 SER B C 1
ATOM 3650 O O . SER B 1 186 ? -10.016 7.793 11.539 1 95.69 186 SER B O 1
ATOM 3652 N N . VAL B 1 187 ? -9.734 10.008 11.391 1 96.62 187 VAL B N 1
ATOM 3653 C CA . VAL B 1 187 ? -9.094 10.039 12.695 1 96.62 187 VAL B CA 1
ATOM 3654 C C . VAL B 1 187 ? -10.086 9.625 13.781 1 96.62 187 VAL B C 1
ATOM 3656 O O . VAL B 1 187 ? -9.711 8.992 14.766 1 96.62 187 VAL B O 1
ATOM 3659 N N . ALA B 1 188 ? -11.367 9.938 13.609 1 95.12 188 ALA B N 1
ATOM 3660 C CA . ALA B 1 188 ? -12.383 9.539 14.578 1 95.12 188 ALA B CA 1
ATOM 3661 C C . ALA B 1 188 ? -12.453 8.023 14.711 1 95.12 188 ALA B C 1
ATOM 3663 O O . ALA B 1 188 ? -12.531 7.492 15.82 1 95.12 188 ALA B O 1
ATOM 3664 N N . ASP B 1 189 ? -12.383 7.352 13.594 1 94 189 ASP B N 1
ATOM 3665 C CA . ASP B 1 189 ? -12.492 5.895 13.578 1 94 189 ASP B CA 1
ATOM 3666 C C . ASP B 1 189 ? -11.211 5.238 14.078 1 94 189 ASP B C 1
ATOM 3668 O O . ASP B 1 189 ? -11.25 4.16 14.68 1 94 189 ASP B O 1
ATOM 3672 N N . ARG B 1 190 ? -10.062 5.902 13.875 1 96.38 190 ARG B N 1
ATOM 3673 C CA . ARG B 1 190 ? -8.789 5.215 14.055 1 96.38 190 ARG B CA 1
ATOM 3674 C C . ARG B 1 190 ? -8.133 5.609 15.375 1 96.38 190 ARG B C 1
ATOM 3676 O O . ARG B 1 190 ? -7.207 4.938 15.844 1 96.38 190 ARG B O 1
ATOM 3683 N N . LEU B 1 191 ? -8.617 6.621 16.031 1 97.5 191 LEU B N 1
ATOM 3684 C CA . LEU B 1 191 ? -7.938 7.184 17.188 1 97.5 191 LEU B CA 1
ATOM 3685 C C . LEU B 1 191 ? -7.773 6.133 18.281 1 97.5 191 LEU B C 1
ATOM 3687 O O . LEU B 1 191 ? -6.691 5.996 18.859 1 97.5 191 LEU B O 1
ATOM 3691 N N . PRO B 1 192 ? -8.805 5.258 18.594 1 96.38 192 PRO B N 1
ATOM 3692 C CA . PRO B 1 192 ? -8.625 4.262 19.656 1 96.38 192 PRO B CA 1
ATOM 3693 C C . PRO B 1 192 ? -7.48 3.297 19.359 1 96.38 192 PRO B C 1
ATOM 3695 O O . PRO B 1 192 ? -6.676 3 20.25 1 96.38 192 PRO B O 1
ATOM 3698 N N . SER B 1 193 ? -7.402 2.873 18.125 1 95.81 193 SER B N 1
ATOM 3699 C CA . SER B 1 193 ? -6.336 1.937 17.781 1 95.81 193 SER B CA 1
ATOM 3700 C C . SER B 1 193 ? -4.98 2.631 17.75 1 95.81 193 SER B C 1
ATOM 3702 O O . SER B 1 193 ? -3.959 2.029 18.094 1 95.81 193 SER B O 1
ATOM 3704 N N . ILE B 1 194 ? -4.938 3.857 17.328 1 97.38 194 ILE B N 1
ATOM 3705 C CA . ILE B 1 194 ? -3.701 4.633 17.328 1 97.38 194 ILE B CA 1
ATOM 3706 C C . ILE B 1 194 ? -3.211 4.836 18.75 1 97.38 194 ILE B C 1
ATOM 3708 O O . ILE B 1 194 ? -2.025 4.648 19.047 1 97.38 194 ILE B O 1
ATOM 3712 N N . GLN B 1 195 ? -4.137 5.141 19.625 1 97.44 195 GLN B N 1
ATOM 3713 C CA . GLN B 1 195 ? -3.787 5.348 21.031 1 97.44 195 GLN B CA 1
ATOM 3714 C C . GLN B 1 195 ? -3.32 4.047 21.672 1 97.44 195 GLN B C 1
ATOM 3716 O O . GLN B 1 195 ? -2.391 4.051 22.484 1 97.44 195 GLN B O 1
ATOM 3721 N N . ALA B 1 196 ? -3.957 2.973 21.344 1 96.5 196 ALA B N 1
ATOM 3722 C CA . ALA B 1 196 ? -3.562 1.676 21.891 1 96.5 196 ALA B CA 1
ATOM 3723 C C . ALA B 1 196 ? -2.137 1.321 21.469 1 96.5 196 ALA B C 1
ATOM 3725 O O . ALA B 1 196 ? -1.378 0.757 22.266 1 96.5 196 ALA B O 1
ATOM 3726 N N . LYS B 1 197 ? -1.781 1.716 20.312 1 95.31 197 LYS B N 1
ATOM 3727 C CA . LYS B 1 197 ? -0.483 1.331 19.766 1 95.31 197 LYS B CA 1
ATOM 3728 C C . LYS B 1 197 ? 0.606 2.311 20.188 1 95.31 197 LYS B C 1
ATOM 3730 O O . LYS B 1 197 ? 1.728 1.902 20.5 1 95.31 197 LYS B O 1
ATOM 3735 N N . HIS B 1 198 ? 0.283 3.574 20.141 1 95.25 198 HIS B N 1
ATOM 3736 C CA . HIS B 1 198 ? 1.336 4.57 20.312 1 95.25 198 HIS B CA 1
ATOM 3737 C C . HIS B 1 198 ? 1.162 5.348 21.609 1 95.25 198 HIS B C 1
ATOM 3739 O O . HIS B 1 198 ? 1.995 6.191 21.953 1 95.25 198 HIS B O 1
ATOM 3745 N N . GLY B 1 199 ? 0.094 5.07 22.312 1 91.94 199 GLY B N 1
ATOM 3746 C CA . GLY B 1 199 ? -0.18 5.777 23.547 1 91.94 199 GLY B CA 1
ATOM 3747 C C . GLY B 1 199 ? -1.135 6.941 23.375 1 91.94 199 GLY B C 1
ATOM 3748 O O . GLY B 1 199 ? -1.251 7.496 22.281 1 91.94 199 GLY B O 1
ATOM 3749 N N . ALA B 1 200 ? -1.757 7.25 24.469 1 92.5 200 ALA B N 1
ATOM 3750 C CA . ALA B 1 200 ? -2.678 8.383 24.5 1 92.5 200 ALA B CA 1
ATOM 3751 C C . ALA B 1 200 ? -1.994 9.633 25.062 1 92.5 200 ALA B C 1
ATOM 3753 O O . ALA B 1 200 ? -2.439 10.195 26.062 1 92.5 200 ALA B O 1
ATOM 3754 N N . ARG B 1 201 ? -0.963 10.039 24.5 1 95 201 ARG B N 1
ATOM 3755 C CA . ARG B 1 201 ? -0.234 11.227 24.922 1 95 201 ARG B CA 1
ATOM 3756 C C . ARG B 1 201 ? -0.374 12.344 23.891 1 95 201 ARG B C 1
ATOM 3758 O O . ARG B 1 201 ? -0.692 12.086 22.734 1 95 201 ARG B O 1
ATOM 3765 N N . PRO B 1 202 ? -0.072 13.531 24.344 1 94.81 202 PRO B N 1
ATOM 3766 C CA . PRO B 1 202 ? -0.19 14.641 23.406 1 94.81 202 PRO B CA 1
ATOM 3767 C C . PRO B 1 202 ? 0.804 14.547 22.25 1 94.81 202 PRO B C 1
ATOM 3769 O O . PRO B 1 202 ? 1.945 14.125 22.453 1 94.81 202 PRO B O 1
ATOM 3772 N N . LEU B 1 203 ? 0.323 14.969 21.172 1 96.69 203 LEU B N 1
ATOM 3773 C CA . LEU B 1 203 ? 1.163 15.094 19.984 1 96.69 203 LEU B CA 1
ATOM 3774 C C . LEU B 1 203 ? 2.123 16.266 20.125 1 96.69 203 LEU B C 1
ATOM 3776 O O . LEU B 1 203 ? 1.794 17.281 20.766 1 96.69 203 LEU B O 1
ATOM 3780 N N . ASP B 1 204 ? 3.246 16.125 19.5 1 95 204 ASP B N 1
ATOM 3781 C CA . ASP B 1 204 ? 4.152 17.266 19.422 1 95 204 ASP B CA 1
ATOM 3782 C C . ASP B 1 204 ? 3.75 18.203 18.281 1 95 204 ASP B C 1
ATOM 3784 O O . ASP B 1 204 ? 3.977 19.406 18.359 1 95 204 ASP B O 1
ATOM 3788 N N . ALA B 1 205 ? 3.18 17.609 17.266 1 93.62 205 ALA B N 1
ATOM 3789 C CA . ALA B 1 205 ? 2.635 18.391 16.156 1 93.62 205 ALA B CA 1
ATOM 3790 C C . ALA B 1 205 ? 1.514 17.641 15.445 1 93.62 205 ALA B C 1
ATOM 3792 O O . ALA B 1 205 ? 1.531 16.406 15.383 1 93.62 205 ALA B O 1
ATOM 3793 N N . VAL B 1 206 ? 0.564 18.375 14.898 1 94.44 206 VAL B N 1
ATOM 3794 C CA . VAL B 1 206 ? -0.484 17.812 14.055 1 94.44 206 VAL B CA 1
ATOM 3795 C C . VAL B 1 206 ? -0.704 18.703 12.836 1 94.44 206 VAL B C 1
ATOM 3797 O O . VAL B 1 206 ? -0.793 19.938 12.961 1 94.44 206 VAL B O 1
ATOM 3800 N N . LEU B 1 207 ? -0.68 18.125 11.695 1 92.69 207 LEU B N 1
ATOM 3801 C CA . LEU B 1 207 ? -0.97 18.812 10.445 1 92.69 207 LEU B CA 1
ATOM 3802 C C . LEU B 1 207 ? -2.383 18.5 9.961 1 92.69 207 LEU B C 1
ATOM 3804 O O . LEU B 1 207 ? -2.705 17.344 9.68 1 92.69 207 LEU B O 1
ATOM 3808 N N . LEU B 1 208 ? -3.201 19.516 9.898 1 89.44 208 LEU B N 1
ATOM 3809 C CA . LEU B 1 208 ? -4.523 19.391 9.297 1 89.44 208 LEU B CA 1
ATOM 3810 C C . LEU B 1 208 ? -4.465 19.656 7.797 1 89.44 208 LEU B C 1
ATOM 3812 O O . LEU B 1 208 ? -4.355 20.812 7.367 1 89.44 208 LEU B O 1
ATOM 3816 N N . ASP B 1 209 ? -4.504 18.641 7.016 1 88.25 209 ASP B N 1
ATOM 3817 C CA . ASP B 1 209 ? -4.324 18.688 5.57 1 88.25 209 ASP B CA 1
ATOM 3818 C C . ASP B 1 209 ? -5.457 17.953 4.852 1 88.25 209 ASP B C 1
ATOM 3820 O O . ASP B 1 209 ? -5.211 17.109 3.986 1 88.25 209 ASP B O 1
ATOM 3824 N N . HIS B 1 210 ? -6.648 18.172 5.254 1 88.88 210 HIS B N 1
ATOM 3825 C CA . HIS B 1 210 ? -7.836 17.531 4.688 1 88.88 210 HIS B CA 1
ATOM 3826 C C . HIS B 1 210 ? -8.977 18.547 4.535 1 88.88 210 HIS B C 1
ATOM 3828 O O . HIS B 1 210 ? -8.734 19.734 4.344 1 88.88 210 HIS B O 1
ATOM 3834 N N . SER B 1 211 ? -10.125 18.141 4.453 1 84.12 211 SER B N 1
ATOM 3835 C CA . SER B 1 211 ? -11.234 19.062 4.207 1 84.12 211 SER B CA 1
ATOM 3836 C C . SER B 1 211 ? -11.375 20.078 5.336 1 84.12 211 SER B C 1
ATOM 3838 O O . SER B 1 211 ? -11.461 19.703 6.508 1 84.12 211 SER B O 1
ATOM 3840 N N . ILE B 1 212 ? -11.5 21.312 5 1 79.62 212 ILE B N 1
ATOM 3841 C CA . ILE B 1 212 ? -11.547 22.406 5.961 1 79.62 212 ILE B CA 1
ATOM 3842 C C . ILE B 1 212 ? -12.766 22.234 6.875 1 79.62 212 ILE B C 1
ATOM 3844 O O . ILE B 1 212 ? -12.719 22.609 8.055 1 79.62 212 ILE B O 1
ATOM 3848 N N . LYS B 1 213 ? -13.852 21.609 6.395 1 83.94 213 LYS B N 1
ATOM 3849 C CA . LYS B 1 213 ? -15.055 21.406 7.195 1 83.94 213 LYS B CA 1
ATOM 3850 C C . LYS B 1 213 ? -14.789 20.469 8.375 1 83.94 213 LYS B C 1
ATOM 3852 O O . LYS B 1 213 ? -15.531 20.469 9.352 1 83.94 213 LYS B O 1
ATOM 3857 N N . ASP B 1 214 ? -13.664 19.734 8.266 1 90.81 214 ASP B N 1
ATOM 3858 C CA . ASP B 1 214 ? -13.391 18.734 9.297 1 90.81 214 ASP B CA 1
ATOM 3859 C C . ASP B 1 214 ? -12.25 19.172 10.211 1 90.81 214 ASP B C 1
ATOM 3861 O O . ASP B 1 214 ? -11.906 18.484 11.172 1 90.81 214 ASP B O 1
ATOM 3865 N N . PHE B 1 215 ? -11.664 20.375 9.984 1 87.56 215 PHE B N 1
ATOM 3866 C CA . PHE B 1 215 ? -10.547 20.859 10.789 1 87.56 215 PHE B CA 1
ATOM 3867 C C . PHE B 1 215 ? -10.945 20.953 12.258 1 87.56 215 PHE B C 1
ATOM 3869 O O . PHE B 1 215 ? -10.328 20.297 13.117 1 87.56 215 PHE B O 1
ATOM 3876 N N . LEU B 1 216 ? -11.992 21.688 12.469 1 86.94 216 LEU B N 1
ATOM 3877 C CA . LEU B 1 216 ? -12.359 21.984 13.844 1 86.94 216 LEU B CA 1
ATOM 3878 C C . LEU B 1 216 ? -12.906 20.75 14.547 1 86.94 216 LEU B C 1
ATOM 3880 O O . LEU B 1 216 ? -12.477 20.406 15.648 1 86.94 216 LEU B O 1
ATOM 3884 N N . PRO B 1 217 ? -13.859 19.984 13.938 1 93.06 217 PRO B N 1
ATOM 3885 C CA . PRO B 1 217 ? -14.344 18.766 14.602 1 93.06 217 PRO B CA 1
ATOM 3886 C C . PRO B 1 217 ? -13.219 17.797 14.945 1 93.06 217 PRO B C 1
ATOM 3888 O O . PRO B 1 217 ? -13.211 17.234 16.047 1 93.06 217 PRO B O 1
ATOM 3891 N N . ASP B 1 218 ? -12.266 17.625 14.102 1 94.06 218 ASP B N 1
ATOM 3892 C CA . ASP B 1 218 ? -11.188 16.672 14.344 1 94.06 218 ASP B CA 1
ATOM 3893 C C . ASP B 1 218 ? -10.219 17.203 15.398 1 94.06 218 ASP B C 1
ATOM 3895 O O . ASP B 1 218 ? -9.719 16.438 16.219 1 94.06 218 ASP B O 1
ATOM 3899 N N . LEU B 1 219 ? -9.945 18.484 15.359 1 90.31 219 LEU B N 1
ATOM 3900 C CA . LEU B 1 219 ? -9.094 19.062 16.406 1 90.31 219 LEU B CA 1
ATOM 3901 C C . LEU B 1 219 ? -9.734 18.891 17.781 1 90.31 219 LEU B C 1
ATOM 3903 O O . LEU B 1 219 ? -9.062 18.516 18.734 1 90.31 219 LEU B O 1
ATOM 3907 N N . ARG B 1 220 ? -11.008 19.141 17.844 1 91.19 220 ARG B N 1
ATOM 3908 C CA . ARG B 1 220 ? -11.742 19.016 19.094 1 91.19 220 ARG B CA 1
ATOM 3909 C C . ARG B 1 220 ? -11.742 17.562 19.578 1 91.19 220 ARG B C 1
ATOM 3911 O O . ARG B 1 220 ? -11.633 17.297 20.781 1 91.19 220 ARG B O 1
ATOM 3918 N N . LEU B 1 221 ? -11.906 16.703 18.672 1 95.69 221 LEU B N 1
ATOM 3919 C CA . LEU B 1 221 ? -11.859 15.281 19 1 95.69 221 LEU B CA 1
ATOM 3920 C C . LEU B 1 221 ? -10.508 14.914 19.609 1 95.69 221 LEU B C 1
ATOM 3922 O O . LEU B 1 221 ? -10.453 14.227 20.641 1 95.69 221 LEU B O 1
ATOM 3926 N N . LEU B 1 222 ? -9.453 15.359 19.031 1 94.94 222 LEU B N 1
ATOM 3927 C CA . LEU B 1 222 ? -8.117 15.078 19.531 1 94.94 222 LEU B CA 1
ATOM 3928 C C . LEU B 1 222 ? -7.91 15.711 20.906 1 94.94 222 LEU B C 1
ATOM 3930 O O . LEU B 1 222 ? -7.32 15.094 21.797 1 94.94 222 LEU B O 1
ATOM 3934 N N . GLU B 1 223 ? -8.414 16.859 21.094 1 89.81 223 GLU B N 1
ATOM 3935 C CA . GLU B 1 223 ? -8.32 17.562 22.375 1 89.81 223 GLU B CA 1
ATOM 3936 C C . GLU B 1 223 ? -9.047 16.781 23.484 1 89.81 223 GLU B C 1
ATOM 3938 O O . GLU B 1 223 ? -8.484 16.547 24.547 1 89.81 223 GLU B O 1
ATOM 3943 N N . SER B 1 224 ? -10.234 16.406 23.109 1 93.69 224 SER B N 1
ATOM 3944 C CA . SER B 1 224 ? -11.078 15.742 24.094 1 93.69 224 SER B CA 1
ATOM 3945 C C . SER B 1 224 ? -10.523 14.367 24.469 1 93.69 224 SER B C 1
ATOM 3947 O O . SER B 1 224 ? -10.883 13.812 25.5 1 93.69 224 SER B O 1
ATOM 3949 N N . ASN B 1 225 ? -9.633 13.898 23.672 1 95.88 225 ASN B N 1
ATOM 3950 C CA . ASN B 1 225 ? -9.07 12.578 23.922 1 95.88 225 ASN B CA 1
ATOM 3951 C C . ASN B 1 225 ? -7.621 12.68 24.406 1 95.88 225 ASN B C 1
ATOM 3953 O O . ASN B 1 225 ? -6.871 11.703 24.328 1 95.88 225 ASN B O 1
ATOM 3957 N N . GLY B 1 226 ? -7.211 13.883 24.766 1 92.81 226 GLY B N 1
ATOM 3958 C CA . GLY B 1 226 ? -5.93 14.07 25.422 1 92.81 226 GLY B CA 1
ATOM 3959 C C . GLY B 1 226 ? -4.754 14.07 24.469 1 92.81 226 GLY B C 1
ATOM 3960 O O . GLY B 1 226 ? -3.607 13.891 24.875 1 92.81 226 GLY B O 1
ATOM 3961 N N . MET B 1 227 ? -5.02 14.32 23.188 1 95.38 227 MET B N 1
ATOM 3962 C CA . MET B 1 227 ? -3.967 14.234 22.188 1 95.38 227 MET B CA 1
ATOM 3963 C C . MET B 1 227 ? -3.379 15.609 21.891 1 95.38 227 MET B C 1
ATOM 3965 O O . MET B 1 227 ? -2.412 15.734 21.141 1 95.38 227 MET B O 1
ATOM 3969 N N . ILE B 1 228 ? -4 16.672 22.453 1 90.56 228 ILE B N 1
ATOM 3970 C CA . ILE B 1 228 ? -3.525 18.031 22.266 1 90.56 228 ILE B CA 1
ATOM 3971 C C . ILE B 1 228 ? -3.266 18.703 23.609 1 90.56 228 ILE B C 1
ATOM 3973 O O . ILE B 1 228 ? -4.062 18.547 24.547 1 90.56 228 ILE B O 1
ATOM 3977 N N . ASN B 1 229 ? -2.135 19.312 23.734 1 85.56 229 ASN B N 1
ATOM 3978 C CA . ASN B 1 229 ? -1.845 20.172 24.875 1 85.56 229 ASN B CA 1
ATOM 3979 C C . ASN B 1 229 ? -1.214 21.5 24.453 1 85.56 229 ASN B C 1
ATOM 3981 O O . ASN B 1 229 ? -1.191 21.812 23.266 1 85.56 229 ASN B O 1
ATOM 3985 N N . SER B 1 230 ? -0.707 22.344 25.391 1 79.06 230 SER B N 1
ATOM 3986 C CA . SER B 1 230 ? -0.227 23.688 25.125 1 79.06 230 SER B CA 1
ATOM 3987 C C . SER B 1 230 ? 1.059 23.672 24.297 1 79.06 230 SER B C 1
ATOM 3989 O O . SER B 1 230 ? 1.421 24.672 23.672 1 79.06 230 SER B O 1
ATOM 3991 N N . ASP B 1 231 ? 1.704 22.484 24.203 1 81.5 231 ASP B N 1
ATOM 3992 C CA . ASP B 1 231 ? 2.984 22.406 23.516 1 81.5 231 ASP B CA 1
ATOM 3993 C C . ASP B 1 231 ? 2.811 21.844 22.109 1 81.5 231 ASP B C 1
ATOM 3995 O O . ASP B 1 231 ? 3.764 21.797 21.328 1 81.5 231 ASP B O 1
ATOM 3999 N N . THR B 1 232 ? 1.577 21.422 21.812 1 88.44 232 THR B N 1
ATOM 4000 C CA . THR B 1 232 ? 1.327 20.828 20.516 1 88.44 232 THR B CA 1
ATOM 4001 C C . THR B 1 232 ? 1.307 21.906 19.422 1 88.44 232 THR B C 1
ATOM 4003 O O . THR B 1 232 ? 0.559 22.875 19.516 1 88.44 232 THR B O 1
ATOM 4006 N N . ALA B 1 233 ? 2.137 21.734 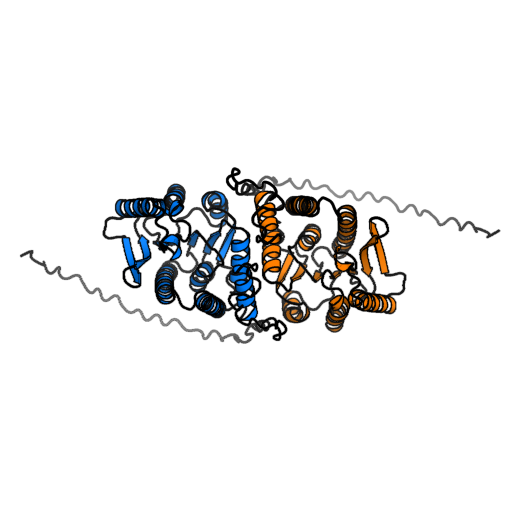18.422 1 85.81 233 ALA B N 1
ATOM 4007 C CA . ALA B 1 233 ? 2.068 22.609 17.25 1 85.81 233 ALA B CA 1
ATOM 4008 C C . ALA B 1 233 ? 0.957 22.156 16.297 1 85.81 233 ALA B C 1
ATOM 4010 O O . ALA B 1 233 ? 0.954 21.016 15.82 1 85.81 233 ALA B O 1
ATOM 4011 N N . VAL B 1 234 ? -0.004 23.016 16.031 1 86.44 234 VAL B N 1
ATOM 4012 C CA . VAL B 1 234 ? -1.08 22.734 15.086 1 86.44 234 VAL B CA 1
ATOM 4013 C C . VAL B 1 234 ? -0.804 23.438 13.766 1 86.44 234 VAL B C 1
ATOM 4015 O O . VAL B 1 234 ? -0.724 24.672 13.719 1 86.44 234 VAL B O 1
ATOM 4018 N N . LEU B 1 235 ? -0.611 22.641 12.727 1 84.69 235 LEU B N 1
ATOM 4019 C CA . LEU B 1 235 ? -0.372 23.156 11.383 1 84.69 235 LEU B CA 1
ATOM 4020 C C . LEU B 1 235 ? -1.604 22.953 10.5 1 84.69 235 LEU B C 1
ATOM 4022 O O . LEU B 1 235 ? -2.252 21.906 10.555 1 84.69 235 LEU B O 1
ATOM 4026 N N . CYS B 1 236 ? -2.021 23.922 9.828 1 80.19 236 CYS B N 1
ATOM 4027 C CA . CYS B 1 236 ? -3.182 23.828 8.945 1 80.19 236 CYS B CA 1
ATOM 4028 C C . CYS B 1 236 ? -2.871 24.406 7.57 1 80.19 236 CYS B C 1
ATOM 4030 O O . CYS B 1 236 ? -2.182 25.422 7.457 1 80.19 236 CYS B O 1
ATOM 4032 N N . ASP B 1 237 ? -3.244 23.609 6.539 1 67.69 237 ASP B N 1
ATOM 4033 C CA . ASP B 1 237 ? -3.217 24.078 5.16 1 67.69 237 ASP B CA 1
ATOM 4034 C C . ASP B 1 237 ? -4.605 24.516 4.699 1 67.69 237 ASP B C 1
ATOM 4036 O O . ASP B 1 237 ? -5.469 23.672 4.445 1 67.69 237 ASP B O 1
ATOM 4040 N N . TRP B 1 238 ? -5.168 25.672 4.934 1 57.56 238 TRP B N 1
ATOM 4041 C CA . TRP B 1 238 ? -6.523 26.141 4.652 1 57.56 238 TRP B CA 1
ATOM 4042 C C . TRP B 1 238 ? -6.711 26.406 3.166 1 57.56 238 TRP B C 1
ATOM 4044 O O . TRP B 1 238 ? -7.82 26.297 2.641 1 57.56 238 TRP B O 1
ATOM 4054 N N . ASN B 1 239 ? -6.156 27.281 2.373 1 49.22 239 ASN B N 1
ATOM 4055 C CA . ASN B 1 239 ? -6.5 27.922 1.105 1 49.22 239 ASN B CA 1
ATOM 4056 C C . ASN B 1 239 ? -6.246 26.984 -0.075 1 49.22 239 ASN B C 1
ATOM 4058 O O . ASN B 1 239 ? -6.199 27.422 -1.224 1 49.22 239 ASN B O 1
ATOM 4062 N N . LEU B 1 240 ? -5.652 25.906 0.117 1 44.03 240 LEU B N 1
ATOM 4063 C CA . LEU B 1 240 ? -4.562 25.703 -0.83 1 44.03 240 LEU B CA 1
ATOM 4064 C C . LEU B 1 240 ? -5.102 25.391 -2.2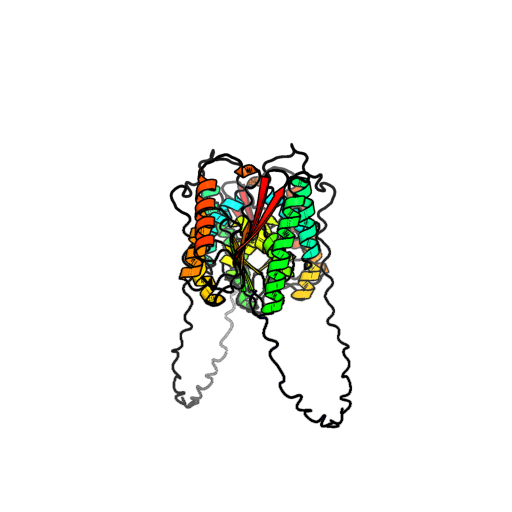21 1 44.03 240 LEU B C 1
ATOM 4066 O O . LEU B 1 240 ? -4.344 25.359 -3.193 1 44.03 240 LEU B O 1
ATOM 4070 N N . TYR B 1 241 ? -5.953 24.391 -2.328 1 41.31 241 TYR B N 1
ATOM 4071 C CA . TYR B 1 241 ? -6.023 23.891 -3.697 1 41.31 241 TYR B CA 1
ATOM 4072 C C . TYR B 1 241 ? -6.73 24.891 -4.605 1 41.31 241 TYR B C 1
ATOM 4074 O O . TYR B 1 241 ? -7.68 25.562 -4.184 1 41.31 241 TYR B O 1
ATOM 4082 N N . PRO B 1 242 ? -6.027 25.219 -5.578 1 40.31 242 PRO B N 1
ATOM 4083 C CA . PRO B 1 242 ? -6.484 26.188 -6.586 1 40.31 242 PRO B CA 1
ATOM 4084 C C . PRO B 1 242 ? -7.992 26.141 -6.809 1 40.31 242 PRO B C 1
ATOM 4086 O O . PRO B 1 242 ? -8.609 27.156 -7.148 1 40.31 242 PRO B O 1
ATOM 4089 N N . GLY B 1 243 ? -8.594 25 -6.531 1 37.94 243 GLY B N 1
ATOM 4090 C CA . GLY B 1 243 ? -9.969 24.828 -6.984 1 37.94 243 GLY B CA 1
ATOM 4091 C C . GLY B 1 243 ? -10.984 25.328 -5.977 1 37.94 243 GLY B C 1
ATOM 4092 O O . GLY B 1 243 ? -12.195 25.219 -6.199 1 37.94 243 GLY B O 1
ATOM 4093 N N . THR B 1 244 ? -10.523 25.406 -4.852 1 41.12 244 THR B N 1
ATOM 4094 C CA . THR B 1 244 ? -11.586 25.844 -3.951 1 41.12 244 THR B CA 1
ATOM 4095 C C . THR B 1 244 ? -11.969 27.297 -4.223 1 41.12 244 THR B C 1
ATOM 4097 O O . THR B 1 244 ? -12.688 27.922 -3.436 1 41.12 244 THR B O 1
ATOM 4100 N N . GLN B 1 245 ? -11.383 27.859 -5.094 1 36.66 245 GLN B N 1
ATOM 4101 C CA . GLN B 1 245 ? -11.93 29.188 -5.32 1 36.66 245 GLN B CA 1
ATOM 4102 C C . GLN B 1 245 ? -13.422 29.125 -5.609 1 36.66 245 GLN B C 1
ATOM 4104 O O . GLN B 1 245 ? -14.047 30.156 -5.906 1 36.66 245 GLN B O 1
ATOM 4109 N N . ASP B 1 246 ? -13.938 27.953 -5.957 1 36.66 246 ASP B N 1
ATOM 4110 C CA . ASP B 1 246 ? -15.344 28.234 -6.215 1 36.66 246 ASP B CA 1
ATOM 4111 C C . ASP B 1 246 ? -16.031 28.781 -4.961 1 36.66 246 ASP B C 1
ATOM 4113 O O . ASP B 1 246 ? -15.703 28.375 -3.846 1 36.66 246 ASP B O 1
ATOM 4117 N N . GLY B 1 247 ? -16.531 29.969 -4.953 1 33.84 247 GLY B N 1
ATOM 4118 C CA . GLY B 1 247 ? -17.484 30.656 -4.109 1 33.84 247 GLY B CA 1
ATOM 4119 C C . GLY B 1 247 ? -18.312 29.734 -3.244 1 33.84 247 GLY B C 1
ATOM 4120 O O . GLY B 1 247 ? -19.422 30.062 -2.84 1 33.84 247 GLY B O 1
ATOM 4121 N N . ARG B 1 248 ? -18.078 28.484 -3.404 1 41.25 248 ARG B N 1
ATOM 4122 C CA . ARG B 1 248 ? -19.094 27.859 -2.555 1 41.25 248 ARG B CA 1
ATOM 4123 C C . ARG B 1 248 ? -18.891 28.25 -1.093 1 41.25 248 ARG B C 1
ATOM 4125 O O . ARG B 1 248 ? -17.781 28.141 -0.562 1 41.25 248 ARG B O 1
ATOM 4132 N N . ASP B 1 249 ? -19.562 29.016 -0.563 1 41.41 249 ASP B N 1
ATOM 4133 C CA . ASP B 1 249 ? -19.844 29.734 0.672 1 41.41 249 ASP B CA 1
ATOM 4134 C C . ASP B 1 249 ? -19.453 28.906 1.895 1 41.41 249 ASP B C 1
ATOM 4136 O O . ASP B 1 249 ? -19.219 29.453 2.975 1 41.41 249 ASP B O 1
ATOM 4140 N N . GLU B 1 250 ? -19.469 27.641 1.767 1 47.09 250 GLU B N 1
ATOM 4141 C CA . GLU B 1 250 ? -19.359 26.859 2.992 1 47.09 250 GLU B CA 1
ATOM 4142 C C . GLU B 1 250 ? -17.922 26.828 3.496 1 47.09 250 GLU B C 1
ATOM 4144 O O . GLU B 1 250 ? -17.688 26.812 4.707 1 47.09 250 GLU B O 1
ATOM 4149 N N . ALA B 1 251 ? -16.906 26.703 2.602 1 55.03 251 ALA B N 1
ATOM 4150 C CA . ALA B 1 251 ? -15.484 26.688 2.926 1 55.03 251 ALA B CA 1
ATOM 4151 C C . ALA B 1 251 ? -15.07 27.953 3.672 1 55.03 251 ALA B C 1
ATOM 4153 O O . ALA B 1 251 ? -14.352 27.875 4.672 1 55.03 251 ALA B O 1
ATOM 4154 N N . PRO B 1 252 ? -15.867 28.891 3.406 1 61.59 252 PRO B N 1
ATOM 4155 C CA . PRO B 1 252 ? -15.516 30.125 4.113 1 61.59 252 PRO B CA 1
ATOM 4156 C C . PRO B 1 252 ? -15.992 30.125 5.562 1 61.59 252 PRO B C 1
ATOM 4158 O O . PRO B 1 252 ? -15.258 30.547 6.461 1 61.59 252 PRO B O 1
ATOM 4161 N N . GLN B 1 253 ? -17.109 29.484 5.734 1 73.19 253 GLN B N 1
ATOM 4162 C CA . GLN B 1 253 ? -17.625 29.547 7.098 1 73.19 253 GLN B CA 1
ATOM 4163 C C . GLN B 1 253 ? -16.844 28.609 8.023 1 73.19 253 GLN B C 1
ATOM 4165 O O . GLN B 1 253 ? -16.469 29.016 9.133 1 73.19 253 GLN B O 1
ATOM 4170 N N . ALA B 1 254 ? -16.547 27.391 7.551 1 76.25 254 ALA B N 1
ATOM 4171 C CA . ALA B 1 254 ? -15.805 26.438 8.367 1 76.25 254 ALA B CA 1
ATOM 4172 C C . ALA B 1 254 ? -14.406 26.953 8.688 1 76.25 254 ALA B C 1
ATOM 4174 O O . ALA B 1 254 ? -13.914 26.781 9.805 1 76.25 254 ALA B O 1
ATOM 4175 N N . GLY B 1 255 ? -13.867 27.562 7.727 1 75.88 255 GLY B N 1
ATOM 4176 C CA . GLY B 1 255 ? -12.562 28.172 7.938 1 75.88 255 GLY B CA 1
ATOM 4177 C C . GLY B 1 255 ? -12.578 29.281 8.961 1 75.88 255 GLY B C 1
ATOM 4178 O O . GLY B 1 255 ? -11.695 29.359 9.82 1 75.88 255 GLY B O 1
ATOM 4179 N N . THR B 1 256 ? -13.609 30.031 8.859 1 74.75 256 THR B N 1
ATOM 4180 C CA . THR B 1 256 ? -13.75 31.141 9.789 1 74.75 256 THR B CA 1
ATOM 4181 C C . THR B 1 256 ? -13.961 30.641 11.219 1 74.75 256 THR B C 1
ATOM 4183 O O . THR B 1 256 ? -13.336 31.125 12.156 1 74.75 256 THR B O 1
ATOM 4186 N N . GLU B 1 257 ? -14.812 29.703 11.297 1 79.44 257 GLU B N 1
ATOM 4187 C CA . GLU B 1 257 ? -15.078 29.125 12.609 1 79.44 257 GLU B CA 1
ATOM 4188 C C . GLU B 1 257 ? -13.812 28.5 13.195 1 79.44 257 GLU B C 1
ATOM 4190 O O . GLU B 1 257 ? -13.562 28.609 14.398 1 79.44 257 GLU B O 1
ATOM 4195 N N . PHE B 1 258 ? -13.125 27.891 12.406 1 81.31 258 PHE B N 1
ATOM 4196 C CA . PHE B 1 258 ? -11.883 27.266 12.828 1 81.31 258 PHE B CA 1
ATOM 4197 C C . PHE B 1 258 ? -10.891 28.312 13.312 1 81.31 258 PHE B C 1
ATOM 4199 O O . PHE B 1 258 ? -10.305 28.172 14.391 1 81.31 258 PHE B O 1
ATOM 4206 N N . MET B 1 259 ? -10.758 29.359 12.602 1 73.06 259 MET B N 1
ATOM 4207 C CA . MET B 1 259 ? -9.836 30.438 12.969 1 73.06 259 MET B CA 1
ATOM 4208 C C . MET B 1 259 ? -10.289 31.125 14.25 1 73.06 259 MET B C 1
ATOM 4210 O O . MET B 1 259 ? -9.461 31.5 15.078 1 73.06 259 MET B O 1
ATOM 4214 N N . ASP B 1 260 ? -11.539 31.281 14.312 1 76.75 260 ASP B N 1
ATOM 4215 C CA . ASP B 1 260 ? -12.086 31.875 15.523 1 76.75 260 ASP B CA 1
ATOM 4216 C C . ASP B 1 260 ? -11.781 31.016 16.75 1 76.75 260 ASP B C 1
ATOM 4218 O O . ASP B 1 260 ? -11.484 31.547 17.828 1 76.75 260 ASP B O 1
ATOM 4222 N N . TYR B 1 261 ? -11.891 29.828 16.578 1 80.62 261 TYR B N 1
ATOM 4223 C CA . TYR B 1 261 ? -11.594 28.891 17.656 1 80.62 261 TYR B CA 1
ATOM 4224 C C . TYR B 1 261 ? -10.133 28.984 18.078 1 80.62 261 TYR B C 1
ATOM 4226 O O . TYR B 1 261 ? -9.82 29.031 19.266 1 80.62 261 TYR B O 1
ATOM 4234 N N . LEU B 1 262 ? -9.281 29 17.203 1 74.25 262 LEU B N 1
ATOM 4235 C CA . LEU B 1 262 ? -7.859 29.062 17.5 1 74.25 262 LEU B CA 1
ATOM 4236 C C . LEU B 1 262 ? -7.504 30.359 18.219 1 74.25 262 LEU B C 1
ATOM 4238 O O . LEU B 1 262 ? -6.664 30.359 19.125 1 74.25 262 LEU B O 1
ATOM 4242 N N . LYS B 1 263 ? -8.109 31.406 17.828 1 70.19 263 LYS B N 1
ATOM 4243 C CA . LYS B 1 263 ? -7.852 32.719 18.438 1 70.19 263 LYS B CA 1
ATOM 4244 C C . LYS B 1 263 ? -8.289 32.75 19.906 1 70.19 263 LYS B C 1
ATOM 4246 O O . LYS B 1 263 ? -7.672 33.406 20.734 1 70.19 263 LYS B O 1
ATOM 4251 N N . LYS B 1 264 ? -9.336 32.031 20.094 1 73.25 264 LYS B N 1
ATOM 4252 C CA . LYS B 1 264 ? -9.859 32.031 21.469 1 73.25 264 LYS B CA 1
ATOM 4253 C C . LYS B 1 264 ? -8.922 31.25 22.391 1 73.25 264 LYS B C 1
ATOM 4255 O O . LYS B 1 264 ? -8.789 31.609 23.578 1 73.25 264 LYS B O 1
ATOM 4260 N N . ILE B 1 265 ? -8.383 30.25 21.906 1 67.81 265 ILE B N 1
ATOM 4261 C CA .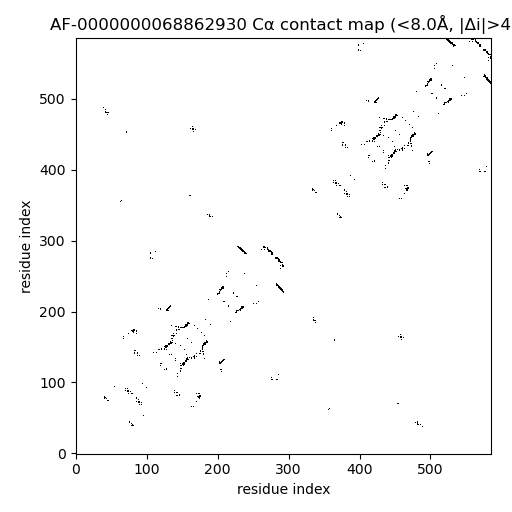 ILE B 1 265 ? -7.547 29.406 22.75 1 67.81 265 ILE B CA 1
ATOM 4262 C C . ILE B 1 265 ? -6.148 30.016 22.859 1 67.81 265 ILE B C 1
ATOM 4264 O O . ILE B 1 265 ? -5.48 29.859 23.891 1 67.81 265 ILE B O 1
ATOM 4268 N N . VAL B 1 266 ? -5.723 30.562 21.781 1 59.44 266 VAL B N 1
ATOM 4269 C CA . VAL B 1 266 ? -4.34 31.031 21.766 1 59.44 266 VAL B CA 1
ATOM 4270 C C . VAL B 1 266 ? -4.316 32.562 21.688 1 59.44 266 VAL B C 1
ATOM 4272 O O . VAL B 1 266 ? -5.184 33.156 21.062 1 59.44 266 VAL B O 1
ATOM 4275 N N . SER B 1 267 ? -3.686 33.219 22.688 1 58.38 267 SER B N 1
ATOM 4276 C CA . SER B 1 267 ? -3.51 34.656 22.469 1 58.38 267 SER B CA 1
ATOM 4277 C C . SER B 1 267 ? -2.941 34.938 21.078 1 58.38 267 SER B C 1
ATOM 4279 O O . SER B 1 267 ? -2.264 34.094 20.5 1 58.38 267 SER B O 1
ATOM 4281 N N . ASP B 1 268 ? -3.516 35.938 20.344 1 55.41 268 ASP B N 1
ATOM 4282 C CA . ASP B 1 268 ? -3.143 36.312 19 1 55.41 268 ASP B CA 1
ATOM 4283 C C . ASP B 1 268 ? -1.637 36.188 18.781 1 55.41 268 ASP B C 1
ATOM 4285 O O . ASP B 1 268 ? -1.187 35.938 17.656 1 55.41 268 ASP B O 1
ATOM 4289 N N . GLN B 1 269 ? -0.833 36.125 19.797 1 56.56 269 GLN B N 1
ATOM 4290 C CA . GLN B 1 269 ? 0.619 36.125 19.641 1 56.56 269 GLN B CA 1
ATOM 4291 C C . GLN B 1 269 ? 1.139 34.719 19.359 1 56.56 269 GLN B C 1
ATOM 4293 O O . GLN B 1 269 ? 2.236 34.562 18.812 1 56.56 269 GLN B O 1
ATOM 4298 N N . ASP B 1 270 ? 0.2 33.656 19.359 1 62.25 270 ASP B N 1
ATOM 4299 C CA . ASP B 1 270 ? 0.744 32.312 19.266 1 62.25 270 ASP B CA 1
ATOM 4300 C C . ASP B 1 270 ? 0.358 31.641 17.953 1 62.25 270 ASP B C 1
ATOM 4302 O O . ASP B 1 270 ? 0.605 30.453 17.766 1 62.25 270 ASP B O 1
ATOM 4306 N N . ILE B 1 271 ? -0.316 32.469 17.141 1 64.06 271 ILE B N 1
ATOM 4307 C CA . ILE B 1 271 ? -0.671 31.953 15.82 1 64.06 271 ILE B CA 1
ATOM 4308 C C . ILE B 1 271 ? 0.155 32.656 14.75 1 64.06 271 ILE B C 1
ATOM 4310 O O . ILE B 1 271 ? 0.236 33.906 14.742 1 64.06 271 ILE B O 1
ATOM 4314 N N . THR B 1 272 ? 0.976 31.953 14.023 1 65.88 272 THR B N 1
ATOM 4315 C CA . THR B 1 272 ? 1.682 32.5 12.867 1 65.88 272 THR B CA 1
ATOM 4316 C C . THR B 1 272 ? 1.057 32 11.57 1 65.88 272 THR B C 1
ATOM 4318 O O . THR B 1 272 ? 0.943 30.797 11.344 1 65.88 272 THR B O 1
ATOM 4321 N N . THR B 1 273 ? 0.365 32.938 10.859 1 62.91 273 THR B N 1
ATOM 4322 C CA . THR B 1 273 ? -0.227 32.594 9.578 1 62.91 273 THR B CA 1
ATOM 4323 C C . THR B 1 273 ? 0.584 33.188 8.43 1 62.91 273 THR B C 1
ATOM 4325 O O . THR B 1 273 ? 0.936 34.375 8.453 1 62.91 273 THR B O 1
ATOM 4328 N N . THR B 1 274 ? 1.042 32.312 7.621 1 62.12 274 THR B N 1
ATOM 4329 C CA . THR B 1 274 ? 1.723 32.75 6.414 1 62.12 274 THR B CA 1
ATOM 4330 C C . THR B 1 274 ? 0.819 32.594 5.195 1 62.12 274 THR B C 1
ATOM 4332 O O . THR B 1 274 ? 0.291 31.516 4.941 1 62.12 274 THR B O 1
ATOM 4335 N N . LYS B 1 275 ? 0.5 33.781 4.574 1 60.16 275 LYS B N 1
ATOM 4336 C CA . LYS B 1 275 ? -0.327 33.812 3.371 1 60.16 275 LYS B CA 1
ATOM 4337 C C . LYS B 1 275 ? 0.533 33.844 2.111 1 60.16 275 LYS B C 1
ATOM 4339 O O . LYS B 1 275 ? 1.537 34.562 2.07 1 60.16 275 LYS B O 1
ATOM 4344 N N . HIS B 1 276 ? 0.215 32.875 1.277 1 53.5 276 HIS B N 1
ATOM 4345 C CA . HIS B 1 276 ? 0.895 32.906 -0.014 1 53.5 276 HIS B CA 1
ATOM 4346 C C . HIS B 1 276 ? -0.062 33.281 -1.135 1 53.5 276 HIS B C 1
ATOM 4348 O O . HIS B 1 276 ? -1.161 32.75 -1.24 1 53.5 276 HIS B O 1
ATOM 4354 N N . SER B 1 277 ? 0.157 34.438 -1.715 1 54.5 277 SER B N 1
ATOM 4355 C CA . SER B 1 277 ? -0.672 34.938 -2.803 1 54.5 277 SER B CA 1
ATOM 4356 C C . SER B 1 277 ? 0.053 34.844 -4.141 1 54.5 277 SER B C 1
ATOM 4358 O O . SER B 1 277 ? 1.281 34.938 -4.195 1 54.5 277 SER B O 1
ATOM 4360 N N . VAL B 1 278 ? -0.619 34.188 -5.066 1 48.72 278 VAL B N 1
ATOM 4361 C CA . VAL B 1 278 ? -0.184 34.312 -6.453 1 48.72 278 VAL B CA 1
ATOM 4362 C C . VAL B 1 278 ? -1.053 35.344 -7.172 1 48.72 278 VAL B C 1
ATOM 4364 O O . VAL B 1 278 ? -2.256 35.125 -7.348 1 48.72 278 VAL B O 1
ATOM 4367 N N . GLY B 1 279 ? -0.425 36.438 -7.531 1 53.19 279 GLY B N 1
ATOM 4368 C CA . GLY B 1 279 ? -1.189 37.594 -8.016 1 53.19 279 GLY B CA 1
ATOM 4369 C C . GLY B 1 279 ? -2.121 38.156 -6.973 1 53.19 279 GLY B C 1
ATOM 4370 O O . GLY B 1 279 ? -1.696 38.469 -5.855 1 53.19 279 GLY B O 1
ATOM 4371 N N . ASP B 1 280 ? -3.324 38.375 -7.359 1 52.12 280 ASP B N 1
ATOM 4372 C CA . ASP B 1 280 ? -4.316 38.969 -6.48 1 52.12 280 ASP B CA 1
ATOM 4373 C C . ASP B 1 280 ? -5.113 37.906 -5.73 1 52.12 280 ASP B C 1
ATOM 4375 O O . ASP B 1 280 ? -6.086 38.219 -5.043 1 52.12 280 ASP B O 1
ATOM 4379 N N . LYS B 1 281 ? -4.566 36.594 -5.98 1 51.31 281 LYS B N 1
ATOM 4380 C CA . LYS B 1 281 ? -5.367 35.531 -5.371 1 51.31 281 LYS B CA 1
ATOM 4381 C C . LYS B 1 281 ? -4.613 34.875 -4.227 1 51.31 281 LYS B C 1
ATOM 4383 O O . LYS B 1 281 ? -3.434 34.531 -4.363 1 51.31 281 LYS B O 1
ATOM 4388 N N . ASP B 1 282 ? -5.125 35.125 -3.098 1 52.22 282 ASP B N 1
ATOM 4389 C CA . ASP B 1 282 ? -4.605 34.344 -1.987 1 52.22 282 ASP B CA 1
ATOM 4390 C C . ASP B 1 282 ? -4.715 32.844 -2.281 1 52.22 282 ASP B C 1
ATOM 4392 O O . ASP B 1 282 ? -5.789 32.344 -2.623 1 52.22 282 ASP B O 1
ATOM 4396 N N . VAL B 1 283 ? -3.535 32.156 -2.512 1 51.91 283 VAL B N 1
ATOM 4397 C CA . VAL B 1 283 ? -3.561 30.797 -3.027 1 51.91 283 VAL B CA 1
ATOM 4398 C C . VAL B 1 283 ? -3.438 29.797 -1.874 1 51.91 283 VAL B C 1
ATOM 4400 O O . VAL B 1 283 ? -3.887 28.656 -1.981 1 51.91 283 VAL B O 1
ATOM 4403 N N . PHE B 1 284 ? -2.609 30.109 -0.836 1 53.09 284 PHE B N 1
ATOM 4404 C CA . PHE B 1 284 ? -2.453 29.125 0.222 1 53.09 284 PHE B CA 1
ATOM 4405 C C . PHE B 1 284 ? -2.02 29.781 1.524 1 53.09 284 PHE B C 1
ATOM 4407 O O . PHE B 1 284 ? -1.39 30.844 1.508 1 53.09 284 PHE B O 1
ATOM 4414 N N . THR B 1 285 ? -2.676 29.344 2.576 1 60.38 285 THR B N 1
ATOM 4415 C CA . THR B 1 285 ? -2.303 29.828 3.896 1 60.38 285 THR B CA 1
ATOM 4416 C C . THR B 1 285 ? -1.864 28.688 4.801 1 60.38 285 THR B C 1
ATOM 4418 O O . THR B 1 285 ? -2.449 27.609 4.766 1 60.38 285 THR B O 1
ATOM 4421 N N . VAL B 1 286 ? -0.645 28.797 5.355 1 61.28 286 VAL B N 1
ATOM 4422 C CA . VAL B 1 286 ? -0.196 27.891 6.41 1 61.28 286 VAL B CA 1
ATOM 4423 C C . VAL B 1 286 ? -0.287 28.594 7.762 1 61.28 286 VAL B C 1
ATOM 4425 O O . VAL B 1 286 ? 0.179 29.734 7.914 1 61.28 286 VAL B O 1
ATOM 4428 N N . SER B 1 287 ? -1.075 28 8.617 1 64.81 287 SER B N 1
ATOM 4429 C CA . SER B 1 287 ? -1.117 28.531 9.977 1 64.81 287 SER B CA 1
ATOM 4430 C C . SER B 1 287 ? -0.495 27.547 10.969 1 64.81 287 SER B C 1
ATOM 4432 O O . SER B 1 287 ? -0.689 26.344 10.859 1 64.81 287 SER B O 1
ATOM 4434 N N . THR B 1 288 ? 0.475 27.953 11.758 1 65.62 288 THR B N 1
ATOM 4435 C CA . THR B 1 288 ? 1.068 27.188 12.852 1 65.62 288 THR B CA 1
ATOM 4436 C C . THR B 1 288 ? 0.612 27.75 14.203 1 65.62 288 THR B C 1
ATOM 4438 O O . THR B 1 288 ? 0.595 28.953 14.406 1 65.62 288 THR B O 1
ATOM 4441 N N . TRP B 1 289 ? 0.02 26.844 14.914 1 64.88 289 TRP B N 1
ATOM 4442 C CA . TRP B 1 289 ? -0.44 27.219 16.25 1 64.88 289 TRP B CA 1
ATOM 4443 C C . TRP B 1 289 ? 0.365 26.484 17.328 1 64.88 289 TRP B C 1
ATOM 4445 O O . TRP B 1 289 ? 0.476 25.266 17.312 1 64.88 289 TRP B O 1
ATOM 4455 N N . SER B 1 290 ? 1.363 27.016 18.062 1 56.66 290 SER B N 1
ATOM 4456 C CA . SER B 1 290 ? 2.141 26.406 19.141 1 56.66 290 SER B CA 1
ATOM 4457 C C . SER B 1 290 ? 1.438 26.578 20.484 1 56.66 290 SER B C 1
ATOM 4459 O O . SER B 1 290 ? 1.844 25.969 21.484 1 56.66 290 SER B O 1
ATOM 4461 N N . GLY B 1 291 ? 0.113 26.969 20.531 1 46.66 291 GLY B N 1
ATOM 4462 C CA . GLY B 1 291 ? -0.474 27.312 21.812 1 46.66 291 GLY B CA 1
ATOM 4463 C C . GLY B 1 291 ? -1.342 26.203 22.375 1 46.66 291 GLY B C 1
ATOM 4464 O O . GLY B 1 291 ? -1.701 25.266 21.672 1 46.66 291 GLY B O 1
ATOM 4465 N N . VAL B 1 292 ? -1.103 25.922 23.781 1 42.69 292 VAL B N 1
ATOM 4466 C CA . VAL B 1 292 ? -1.727 25.109 24.828 1 42.69 292 VAL B CA 1
ATOM 4467 C C . VAL B 1 292 ? -3.24 25.094 24.625 1 42.69 292 VAL B C 1
ATOM 4469 O O . VAL B 1 292 ? -3.883 26.141 24.594 1 42.69 292 VAL B O 1
ATOM 4472 N N . VAL B 1 293 ? -3.721 24.172 23.766 1 38.91 293 VAL B N 1
ATOM 4473 C CA . VAL B 1 293 ? -5.164 24.125 23.984 1 38.91 293 VAL B CA 1
ATOM 4474 C C . VAL B 1 293 ? -5.457 23.656 25.406 1 38.91 293 VAL B C 1
ATOM 4476 O O . VAL B 1 293 ? -4.73 22.828 25.953 1 38.91 293 VAL B O 1
#

Foldseek 3Di:
DPPPDPDDDDDDPPPDPPPPPPDPPPPPPDDPPPPPPPPPQDPQDDDPCPVPCPVPDPPDPVPDDLLVVLLVQLSRQATFQALVRSLVSNLVSVCVVVVNPCVVVVVVVLVVLLVLLLVQCVVQALNAEEEEEAQQQANSVSSSQVNGHQNAAYEYEHQDVVRLVNNVVSCNRNNRVRHYHYHHRGCVVCVVVVCVVSNQEAHQEYEYDDQLLCVVVVVVVNVVSHHHFLNYWYWYWLFCPPVVPPPPVPSVVSNVVNVVVLCVQDPPVQWDWDFDDDPPDRGTTTTTGSGGD/DPCPDDDDDDDPPPPDPPPPPPDPPPPPPPDPPPPPPPPPQDPQDDDPCPVPCPVPDPPDPPPDDLLVVLLVQLSRQATFQALVRSLVSNLVSVCVVVVNPCVVVVVVVLVVLLVLLLVQCVVQALNAEEEEEAQQQANSVSSSLVNGHQNAAYEYEHQDVVRLVNNVVSCNRNNRVRHYHYHHRGCVVCVVVVCVVSNQEAHQEYEYDDQLLCVVVVVVVNVVSHHHFFQYKYKYKLQADPPVPPPPVPSVVSNVVNVVVLCVQDPPVQKDKDFDDDPPDRHIIIIIGRGTD

Solvent-accessible surface area (backbone atoms only — not comparable to full-atom values): 32495 Å² total; per-residue (Å²): 133,85,82,79,75,78,81,80,78,85,80,75,84,73,79,79,75,80,72,80,75,75,77,73,70,78,72,73,78,72,81,78,62,84,65,73,79,72,75,72,68,68,73,57,53,78,65,79,58,83,79,47,77,58,69,73,57,90,76,47,86,72,69,58,57,65,66,51,56,47,49,46,48,33,58,51,65,22,51,67,55,30,43,68,41,36,51,50,33,50,48,53,52,50,35,60,73,47,68,49,64,59,49,69,59,50,50,54,52,49,49,53,52,49,51,53,44,45,52,42,28,73,75,41,37,41,71,30,35,35,38,34,40,42,38,52,63,22,64,65,59,42,61,50,45,70,59,46,47,81,68,13,39,34,43,28,26,12,64,52,49,62,35,29,21,46,12,42,44,48,32,47,42,21,57,37,59,83,32,41,43,68,41,72,27,49,65,84,68,42,42,67,61,49,27,72,72,73,45,70,53,54,30,49,29,36,36,43,47,54,63,58,77,48,46,49,62,50,51,51,51,36,41,77,60,41,31,46,32,25,71,18,29,39,34,33,55,59,45,55,43,84,71,55,61,56,76,60,66,61,63,55,50,36,46,48,53,38,52,53,51,52,52,68,61,16,61,80,84,38,49,50,65,45,72,40,56,62,83,94,38,75,40,34,34,43,32,41,29,45,32,48,98,137,86,83,79,78,81,83,82,78,85,79,79,79,74,80,78,76,78,70,78,76,73,78,75,73,78,73,74,78,73,81,74,65,84,63,73,78,70,76,73,68,70,72,56,55,76,66,79,56,83,85,40,80,57,70,72,58,91,76,46,87,72,71,60,57,66,65,52,56,48,48,46,47,32,58,50,64,22,51,67,56,30,44,67,41,37,51,51,33,48,48,54,52,51,35,60,73,48,68,50,63,58,48,70,52,50,50,52,52,50,49,54,51,48,51,55,45,46,52,42,29,72,74,42,36,41,71,28,35,34,37,33,41,43,38,53,64,23,65,65,58,42,61,49,44,69,60,45,48,80,67,14,40,33,45,28,26,14,64,52,47,61,35,30,22,45,12,43,45,48,32,46,43,22,56,37,60,82,31,40,42,68,41,72,27,48,65,83,65,41,44,66,58,47,27,72,73,73,45,70,53,53,30,50,29,38,36,42,49,52,62,57,79,46,47,49,62,50,50,49,51,37,42,77,62,42,32,45,31,40,71,16,29,38,33,34,54,72,46,47,58,82,69,64,66,56,76,62,64,60,64,54,49,36,44,48,53,39,51,52,50,51,48,71,57,19,63,76,87,38,55,50,72,47,79,32,59,61,82,94,38,77,36,32,32,43,34,40,27,49,39,36,94

InterPro domains:
  IPR002935 Class I-like SAM-dependent O-methyltransferase [PF01596] (130-280)
  IPR002935 Class I-like SAM-dependent O-methyltransferase [PS51682] (63-290)
  IPR029063 S-adenosyl-L-methionine-dependent methyltransferase superfamily [G3DSA:3.40.50.150] (64-291)
  IPR029063 S-adenosyl-L-methionine-dependent methyltransferase superfamily [SSF53335] (66-280)

pLDDT: mean 70.93, std 29.04, range [17.98, 98.88]

Secondary structure (DSSP, 8-state):
------------------------------------------------GGG------TTS-TTS-HHHHHHHHHHHHS-TT-HHHHHHHHHHHHHHHTTTTTHHHHHHHHHHHHHHHHHHHHHHGGG-EEEEE--TTSHHHHHHHTTSPTT-EEEEEESSHHHHHHHHHHHHHTT-TTTEEEEES-HHHHHHHHHHHH-S---SEEEE-S-GGGHHHHHHHHHHTT---TTPEEEE-----GGGGS--THHHHHHHHHHHHHHHHS-GGGEEEEEEEETTEEEEEEEEE----/------------------------------------------------STT------TTS-TTS-HHHHHHHHHHHHS-TT-HHHHHHHHHHHHHHHTTTTTHHHHHHHHHHHHHHHHHHHHHHGGG-EEEEE--TTSHHHHHHHTTSPTT-EEEEEESSHHHHHHHHHHHHHTT-TTTEEEEES-HHHHHHHHHHHH-S---SEEEE-S-GGGHHHHHHHHHHTT---TT-EEEEE-S-SGGGGS--THHHHHHHHHHHHHHHHS-GGGEEEEEEEETTEEEEEEEEE----

Organism: Emiliania huxleyi (strain CCMP1516) (NCBI:txid280463)

Sequence (586 aa):
MISLKPFSGATTRALRSRSFHAGAGAFSPLSAARASAISRPAPPVRWDSNDAARPPSATSDFNELRERSLLRHVISSSTEGDPASVLDAMDVFWDTYFNGAGTAEWKLRSQAIDRAVEEVHAKRGPEAYVMELGTYCGYTAVRMGRLLPPGAKLVSVEIEPLFAAIASTVVEHAGLRDRVEVRIGSVADRLPSIQAKHGARPLDAVLLDHSIKDFLPDLRLLESNGMINSDTAVLCDWNLYPGTQDGRDEAPQAGTEFMDYLKKIVSDQDITTTKHSVGDKDVFTVSTWSGVVMISLKPFSGATTRALRSRSFHAGAGAFSPLSAARASAISRPAPPVRWDSNDAARPPSATSDFNELRERSLLRHVISSSTEGDPASVLDAMDVFWDTYFNGAGTAEWKLRSQAIDRAVEEVHAKRGPEAYVMELGTYCGYTAVRMGRLLPPGAKLVSVEIEPLFAAIASTVVEHAGLRDRVEVRIGSVADRLPSIQAKHGARPLDAVLLDHSIKDFLPDLRLLESNGMINSDTAVLCDWNLYPGTQDGRDEAPQAGTEFMDYLKKIVSDQDITTTKHSVGDKDVFTVSTWSGVV

Radius of gyration: 30.57 Å; Cα contacts (8 Å, |Δi|>4): 899; chains: 2; bounding box: 72×128×72 Å

Nearest PDB structures (foldseek):
  4p7f-assembly1_A  TM=8.786E-01  e=2.615E-18  Mus musculus
  4pyq-assembly1_A  TM=8.687E-01  e=2.448E-17  Rattus norvegicus
  5k09-assembly7_G  TM=8.594E-01  e=3.285E-17  Rattus norvegicus
  3bwy-assembly1_A  TM=8.315E-01  e=2.430E-16  unclassified
  6i3d-assembly1_A  TM=8.218E-01  e=1.811E-16  Homo sapiens